Protein AF-A0A2M8PR60-F1 (afdb_monomer_lite)

Foldseek 3Di:
DDDDDDDDDDDDDDDDDDDDDPPPPPDPDVVVVVVVVVVVVVVVVVVVVVLCCLAPPDDPLVVVVVCVVVVVSLVSHPAPPDDLFAAAFDDDDPPACDPVNLLDDDPPPPPDDDDDDDDDDDDDDDDDDDDDDDDDDDDDDDDDDDDDDDDDPPVVVVVVPDPDPDDDPDDDDDDDDDDDDDDDDDDDDDDDDDDDDDDDDDPPPPPPDDPDPDFPLKFFADQFDQAADDQLQQLLRLLNRQVSSVVDDDHSVVSCCQQWVFSLQNERAPVSSQVCPVPVHQWHKDKFFLDAPVLVSLCLSVNWKKKAWFWDDPPSRHIDIGIWIFGMDHNVVQWTFIAGNHPGCPDPNRGDTDHRVRRVVGRLLVNGMMMIIGHPVCVVVNCVSCPLRVDRLSRLVSSLVVLSVVCVVPVLPLSSLQSNLQSCLSVVVLSSSQNSNSSSSNSTDRLCSCSYDPSNLSSCVVVVVLVVNVSNLVSCCPRSNVLPLVSLQSQLSSCVVVVVLVSSLVSLVSSCVRPVPPVSSVVSNVVSVD

Structure (mmCIF, N/CA/C/O backbone):
data_AF-A0A2M8PR60-F1
#
_entry.id   AF-A0A2M8PR60-F1
#
loop_
_atom_site.group_PDB
_atom_site.id
_atom_site.type_symbol
_atom_site.label_atom_id
_atom_site.label_alt_id
_atom_site.label_comp_id
_atom_site.label_asym_id
_atom_site.label_entity_id
_atom_site.label_seq_id
_atom_site.pdbx_PDB_ins_code
_atom_site.Cartn_x
_atom_site.Cartn_y
_atom_site.Cartn_z
_atom_site.occupancy
_atom_site.B_iso_or_equiv
_atom_site.auth_seq_id
_atom_site.auth_comp_id
_atom_site.auth_asym_id
_atom_site.auth_atom_id
_atom_site.pdbx_PDB_model_num
ATOM 1 N N . MET A 1 1 ? 89.375 29.013 -11.261 1.00 36.44 1 MET A N 1
ATOM 2 C CA . MET A 1 1 ? 89.100 30.344 -11.842 1.00 36.44 1 MET A CA 1
ATOM 3 C C . MET A 1 1 ? 87.786 30.835 -11.241 1.00 36.44 1 MET A C 1
ATOM 5 O O . MET A 1 1 ? 86.797 30.146 -11.416 1.00 36.44 1 MET A O 1
ATOM 9 N N . ILE A 1 2 ? 87.886 31.710 -10.228 1.00 36.25 2 ILE A N 1
ATOM 10 C CA . ILE A 1 2 ? 87.383 33.114 -10.192 1.00 36.25 2 ILE A CA 1
ATOM 11 C C . ILE A 1 2 ? 85.876 33.147 -9.834 1.00 36.25 2 ILE A C 1
ATOM 13 O O . ILE A 1 2 ? 85.061 32.736 -10.645 1.00 36.25 2 ILE A O 1
ATOM 17 N N . GLN A 1 3 ? 85.514 33.298 -8.545 1.00 31.38 3 GLN A N 1
ATOM 18 C CA . GLN A 1 3 ? 85.230 34.548 -7.776 1.00 31.38 3 GLN A CA 1
ATOM 19 C C . GLN A 1 3 ? 83.890 35.222 -8.166 1.00 31.38 3 GLN A C 1
ATOM 21 O O . GLN A 1 3 ? 83.667 35.464 -9.341 1.00 31.38 3 GLN A O 1
ATOM 26 N N . GLN A 1 4 ? 82.916 35.343 -7.236 1.00 35.69 4 GLN A N 1
ATOM 27 C CA . GLN A 1 4 ? 82.630 36.520 -6.359 1.00 35.69 4 GLN A CA 1
ATOM 28 C C . GLN A 1 4 ? 82.149 37.757 -7.165 1.00 35.69 4 GLN A C 1
ATOM 30 O O . GLN A 1 4 ? 82.735 38.056 -8.188 1.00 35.69 4 GLN A O 1
ATOM 35 N N . GLN A 1 5 ? 81.127 38.547 -6.804 1.00 36.78 5 GLN A N 1
ATOM 36 C CA . GLN A 1 5 ? 80.813 39.128 -5.495 1.00 36.78 5 GLN A CA 1
ATOM 37 C C . GLN A 1 5 ? 79.470 39.908 -5.524 1.00 36.78 5 GLN A C 1
ATOM 39 O O . GLN A 1 5 ? 79.072 40.446 -6.553 1.00 36.78 5 GLN A O 1
ATOM 44 N N . ASN A 1 6 ? 78.851 39.997 -4.341 1.00 35.56 6 ASN A N 1
ATOM 45 C CA . ASN A 1 6 ? 77.852 40.962 -3.846 1.00 35.56 6 ASN A CA 1
ATOM 46 C C . ASN A 1 6 ? 78.083 42.443 -4.215 1.00 35.56 6 ASN A C 1
ATOM 48 O O . ASN A 1 6 ? 79.229 42.830 -4.426 1.00 35.56 6 ASN A O 1
ATOM 52 N N . SER A 1 7 ? 77.026 43.272 -4.101 1.00 34.50 7 SER A N 1
ATOM 53 C CA . SER A 1 7 ? 76.923 44.532 -3.297 1.00 34.50 7 SER A CA 1
ATOM 54 C C . SER A 1 7 ? 75.644 45.288 -3.722 1.00 34.50 7 SER A C 1
ATOM 56 O O . SER A 1 7 ? 75.473 45.554 -4.902 1.00 34.50 7 SER A O 1
ATOM 58 N N . ALA A 1 8 ? 74.607 45.501 -2.907 1.00 32.59 8 ALA A N 1
ATOM 59 C CA . ALA A 1 8 ? 74.497 46.356 -1.717 1.00 32.59 8 ALA A CA 1
ATOM 60 C C . ALA A 1 8 ? 74.778 47.857 -1.965 1.00 32.59 8 ALA A C 1
ATOM 62 O O . ALA A 1 8 ? 75.926 48.255 -2.091 1.00 32.59 8 ALA A O 1
ATOM 63 N N . GLY A 1 9 ? 73.716 48.670 -1.881 1.00 30.52 9 GLY A N 1
ATOM 64 C CA . GLY A 1 9 ? 73.714 49.870 -1.036 1.00 30.52 9 GLY A CA 1
ATOM 65 C C . GLY A 1 9 ? 74.062 51.233 -1.652 1.00 30.52 9 GLY A C 1
ATOM 66 O O . GLY A 1 9 ? 75.184 51.473 -2.069 1.00 30.52 9 GLY A O 1
ATOM 67 N N . GLN A 1 10 ? 73.102 52.150 -1.477 1.00 31.70 10 GLN A N 1
ATOM 68 C CA . GLN A 1 10 ? 73.220 53.612 -1.348 1.00 31.70 10 GLN A CA 1
ATOM 69 C C . GLN A 1 10 ? 73.289 54.483 -2.614 1.00 31.70 10 GLN A C 1
ATOM 71 O O . GLN A 1 10 ? 74.342 54.684 -3.198 1.00 31.70 10 GLN A O 1
ATOM 76 N N . PHE A 1 11 ? 72.172 55.170 -2.886 1.00 35.72 11 PHE A N 1
ATOM 77 C CA . PHE A 1 11 ? 72.172 56.616 -3.129 1.00 35.72 11 PHE A CA 1
ATOM 78 C C . PHE A 1 11 ? 70.990 57.242 -2.373 1.00 35.72 11 PHE A C 1
ATOM 80 O O . PHE A 1 11 ? 69.842 56.836 -2.539 1.00 35.72 11 PHE A O 1
ATOM 87 N N . THR A 1 12 ? 71.290 58.191 -1.490 1.00 37.19 12 THR A N 1
ATOM 88 C CA . THR A 1 12 ? 70.349 58.912 -0.623 1.00 37.19 12 THR A CA 1
ATOM 89 C C . THR A 1 12 ? 70.117 60.345 -1.113 1.00 37.19 12 THR A C 1
ATOM 91 O O . THR A 1 12 ? 71.087 61.062 -1.323 1.00 37.19 12 THR A O 1
ATOM 94 N N . VAL A 1 13 ? 68.830 60.730 -1.152 1.00 36.97 13 VAL A N 1
ATOM 95 C CA . VAL A 1 13 ? 68.233 61.990 -0.637 1.00 36.97 13 VAL A CA 1
ATOM 96 C C . VAL A 1 13 ? 68.564 63.312 -1.368 1.00 36.97 13 VAL A C 1
ATOM 98 O O . VAL A 1 13 ? 69.676 63.809 -1.247 1.00 36.97 13 VAL A O 1
ATOM 101 N N . ASN A 1 14 ? 67.570 63.955 -2.016 1.00 32.53 14 ASN A N 1
ATOM 102 C CA . ASN A 1 14 ? 66.804 65.071 -1.412 1.00 32.53 14 ASN A CA 1
ATOM 103 C C . ASN A 1 14 ? 65.629 65.616 -2.274 1.00 32.53 14 ASN A C 1
ATOM 105 O O . ASN A 1 14 ? 65.740 65.737 -3.487 1.00 32.53 14 ASN A O 1
ATOM 109 N N . GLU A 1 15 ? 64.564 66.001 -1.557 1.00 39.41 15 GLU A N 1
ATOM 110 C CA . GLU A 1 15 ? 63.603 67.111 -1.767 1.00 39.41 15 GLU A CA 1
ATOM 111 C C . GLU A 1 15 ? 62.525 67.157 -2.888 1.00 39.41 15 GLU A C 1
ATOM 113 O O . GLU A 1 15 ? 62.781 67.389 -4.063 1.00 39.41 15 GLU A O 1
ATOM 118 N N . GLN A 1 16 ? 61.274 67.100 -2.388 1.00 41.75 16 GLN A N 1
ATOM 119 C CA . GLN A 1 16 ? 60.074 67.901 -2.710 1.00 41.75 16 GLN A CA 1
ATOM 120 C C . GLN A 1 16 ? 59.466 67.881 -4.124 1.00 41.75 16 GLN A C 1
ATOM 122 O O . GLN A 1 16 ? 59.811 68.712 -4.948 1.00 41.75 16 GLN A O 1
ATOM 127 N N . PHE A 1 17 ? 58.377 67.114 -4.304 1.00 38.25 17 PHE A N 1
ATOM 128 C CA . PHE A 1 17 ? 57.230 67.526 -5.134 1.00 38.25 17 PHE A CA 1
ATOM 129 C C . PHE A 1 17 ? 55.898 66.992 -4.561 1.00 38.25 17 PHE A C 1
ATOM 131 O O . PHE A 1 17 ? 55.664 65.791 -4.498 1.00 38.25 17 PHE A O 1
ATOM 138 N N . HIS A 1 18 ? 55.082 67.943 -4.099 1.00 40.72 18 HIS A N 1
ATOM 139 C CA . HIS A 1 18 ? 53.630 67.975 -3.868 1.00 40.72 18 HIS A CA 1
ATOM 140 C C . HIS A 1 18 ? 52.783 66.683 -3.822 1.00 40.72 18 HIS A C 1
ATOM 142 O O . HIS A 1 18 ? 52.597 65.981 -4.812 1.00 40.72 18 HIS A O 1
ATOM 148 N N . GLU A 1 19 ? 52.096 66.517 -2.684 1.00 46.91 19 GLU A N 1
ATOM 149 C CA . GLU A 1 19 ? 50.809 65.825 -2.559 1.00 46.91 19 GLU A CA 1
ATOM 150 C C . GLU A 1 19 ? 49.783 66.334 -3.587 1.00 46.91 19 GLU A C 1
ATOM 152 O O . GLU A 1 19 ? 49.597 67.539 -3.731 1.00 46.91 19 GLU A O 1
ATOM 157 N N . THR A 1 20 ? 49.076 65.415 -4.252 1.00 45.06 20 THR A N 1
ATOM 158 C CA . THR A 1 20 ? 47.620 65.467 -4.516 1.00 45.06 20 THR A CA 1
ATOM 159 C C . THR A 1 20 ? 47.178 64.175 -5.222 1.00 45.06 20 THR A C 1
ATOM 161 O O . THR A 1 20 ? 46.951 64.148 -6.425 1.00 45.06 20 THR A O 1
ATOM 164 N N . ASN A 1 21 ? 47.010 63.079 -4.472 1.00 44.44 21 ASN A N 1
ATOM 165 C CA . ASN A 1 21 ? 46.216 61.943 -4.953 1.00 44.44 21 ASN A CA 1
ATOM 166 C C . ASN A 1 21 ? 44.771 62.104 -4.465 1.00 44.44 21 ASN A C 1
ATOM 168 O O . ASN A 1 21 ? 44.419 61.760 -3.338 1.00 44.44 21 ASN A O 1
ATOM 172 N N . HIS A 1 22 ? 43.934 62.666 -5.337 1.00 46.62 22 HIS A N 1
ATOM 173 C CA . HIS A 1 22 ? 42.478 62.609 -5.250 1.00 46.62 22 HIS A CA 1
ATOM 174 C C . HIS A 1 22 ? 42.008 61.157 -5.457 1.00 46.62 22 HIS A C 1
ATOM 176 O O . HIS A 1 22 ? 41.732 60.740 -6.577 1.00 46.62 22 HIS A O 1
ATOM 182 N N . ASN A 1 23 ? 41.842 60.394 -4.375 1.00 50.25 23 ASN A N 1
ATOM 183 C CA . ASN A 1 23 ? 40.941 59.236 -4.380 1.00 50.25 23 ASN A CA 1
ATOM 184 C C . ASN A 1 23 ? 39.496 59.734 -4.218 1.00 50.25 23 ASN A C 1
ATOM 186 O O . ASN A 1 23 ? 38.869 59.585 -3.171 1.00 50.25 23 ASN A O 1
ATOM 190 N N . GLY A 1 24 ? 38.977 60.376 -5.265 1.00 43.22 24 GLY A N 1
ATOM 191 C CA . GLY A 1 24 ? 37.572 60.754 -5.385 1.00 43.22 24 GLY A CA 1
ATOM 192 C C . GLY A 1 24 ? 36.729 59.559 -5.819 1.00 43.22 24 GLY A C 1
ATOM 193 O O . GLY A 1 24 ? 36.276 59.506 -6.958 1.00 43.22 24 GLY A O 1
ATOM 194 N N . GLY A 1 25 ? 36.532 58.584 -4.930 1.00 52.62 25 GLY A N 1
ATOM 195 C CA . GLY A 1 25 ? 35.492 57.576 -5.127 1.00 52.62 25 GLY A CA 1
ATOM 196 C C . GLY A 1 25 ? 34.135 58.278 -5.137 1.00 52.62 25 GLY A C 1
ATOM 197 O O . GLY A 1 25 ? 33.736 58.849 -4.123 1.00 52.62 25 GLY A O 1
ATOM 198 N N . ILE A 1 26 ? 33.448 58.286 -6.282 1.00 61.56 26 ILE A N 1
ATOM 199 C CA . ILE A 1 26 ? 32.094 58.835 -6.404 1.00 61.56 26 ILE A CA 1
ATOM 200 C C . ILE A 1 26 ? 31.196 58.020 -5.468 1.00 61.56 26 ILE A C 1
ATOM 202 O O . ILE A 1 26 ? 30.848 56.881 -5.773 1.00 61.56 26 ILE A O 1
ATOM 206 N N . GLN A 1 27 ? 30.851 58.576 -4.304 1.00 62.78 27 GLN A N 1
ATOM 207 C CA . GLN A 1 27 ? 29.872 57.944 -3.429 1.00 62.78 27 GLN A CA 1
ATOM 208 C C . GLN A 1 27 ? 28.509 57.981 -4.127 1.00 62.78 27 GLN A C 1
ATOM 210 O O . GLN A 1 27 ? 28.116 59.047 -4.616 1.00 62.78 27 GLN A O 1
ATOM 215 N N . PRO A 1 28 ? 27.780 56.851 -4.195 1.00 69.56 28 PRO A N 1
ATOM 216 C CA . PRO A 1 28 ? 26.454 56.850 -4.782 1.00 69.56 28 PRO A CA 1
ATOM 217 C C . PRO A 1 28 ? 25.577 57.879 -4.050 1.00 69.56 28 PRO A C 1
ATOM 219 O O . PRO A 1 28 ? 25.667 58.010 -2.824 1.00 69.56 28 PRO A O 1
ATOM 222 N N . PRO A 1 29 ? 24.727 58.626 -4.774 1.00 80.56 29 PRO A N 1
ATOM 223 C CA . PRO A 1 29 ? 23.795 59.558 -4.164 1.00 80.56 29 PRO A CA 1
ATOM 224 C C . PRO A 1 29 ? 23.010 58.882 -3.035 1.00 80.56 29 PRO A C 1
ATOM 226 O O . PRO A 1 29 ? 22.469 57.791 -3.216 1.00 80.56 29 PRO A O 1
ATOM 229 N N . ARG A 1 30 ? 22.905 59.538 -1.873 1.00 77.56 30 ARG A N 1
ATOM 230 C CA . ARG A 1 30 ? 22.262 58.969 -0.670 1.00 77.56 30 ARG A CA 1
ATOM 231 C C . ARG A 1 30 ? 20.841 58.456 -0.933 1.00 77.56 30 ARG A C 1
ATOM 233 O O . ARG A 1 30 ? 20.419 57.506 -0.287 1.00 77.56 30 ARG A O 1
ATOM 240 N N . PHE A 1 31 ? 20.123 59.046 -1.893 1.00 74.81 31 PHE A N 1
ATOM 241 C CA . PHE A 1 31 ? 18.785 58.591 -2.277 1.00 74.81 31 PHE A CA 1
ATOM 242 C C . PHE A 1 31 ? 18.784 57.193 -2.916 1.00 74.81 31 PHE A C 1
ATOM 244 O O . PHE A 1 31 ? 17.841 56.446 -2.692 1.00 74.81 31 PHE A O 1
ATOM 251 N N . ILE A 1 32 ? 19.836 56.809 -3.651 1.00 78.31 32 ILE A N 1
ATOM 252 C CA . ILE A 1 32 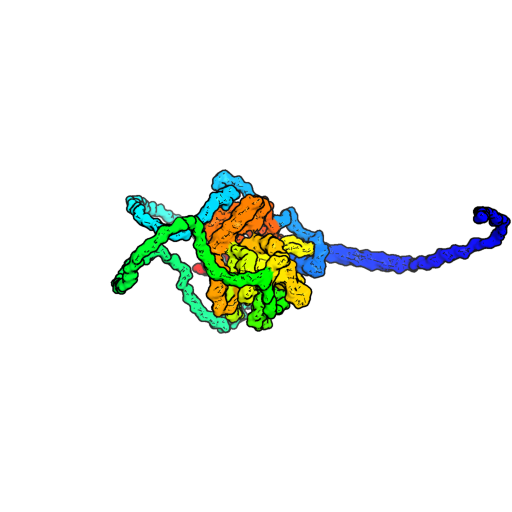? 19.967 55.468 -4.244 1.00 78.31 32 ILE A CA 1
ATOM 253 C C . ILE A 1 32 ? 20.198 54.437 -3.141 1.00 78.31 32 ILE A C 1
ATOM 255 O O . ILE A 1 32 ? 19.573 53.384 -3.149 1.00 78.31 32 ILE A O 1
ATOM 259 N N . VAL A 1 33 ? 21.032 54.765 -2.150 1.00 78.69 33 VAL A N 1
ATOM 260 C CA . VAL A 1 33 ? 21.255 53.898 -0.983 1.00 78.69 33 VAL A CA 1
ATOM 261 C C . VAL A 1 33 ? 19.945 53.684 -0.220 1.00 78.69 33 VAL A C 1
ATOM 263 O O . VAL A 1 33 ? 19.576 52.546 0.045 1.00 78.69 33 VAL A O 1
ATOM 266 N N . TRP A 1 34 ? 19.194 54.753 0.065 1.00 82.25 34 TRP A N 1
ATOM 267 C CA . TRP A 1 34 ? 17.894 54.641 0.736 1.00 82.25 34 TRP A CA 1
ATOM 268 C C . TRP A 1 34 ? 16.837 53.914 -0.099 1.00 82.25 34 TRP A C 1
ATOM 270 O O . TRP A 1 34 ? 16.034 53.176 0.462 1.00 82.25 34 TRP A O 1
ATOM 280 N N . PHE A 1 35 ? 16.855 54.070 -1.422 1.00 84.12 35 PHE A N 1
ATOM 281 C CA . PHE A 1 35 ? 15.968 53.337 -2.323 1.00 84.12 35 PHE A CA 1
ATOM 282 C C . PHE A 1 35 ? 16.266 51.832 -2.313 1.00 84.12 35 PHE A C 1
ATOM 284 O O . PHE A 1 35 ? 15.349 51.031 -2.161 1.00 84.12 35 PHE A O 1
ATOM 291 N N . VAL A 1 36 ? 17.542 51.441 -2.392 1.00 82.75 36 VAL A N 1
ATOM 292 C CA . VAL A 1 36 ? 17.961 50.032 -2.304 1.00 82.75 36 VAL A CA 1
ATOM 293 C C . VAL A 1 36 ? 17.586 49.435 -0.946 1.00 82.75 36 VAL A C 1
ATOM 295 O O . VAL A 1 36 ? 17.048 48.332 -0.894 1.00 82.75 36 VAL A O 1
ATOM 298 N N . VAL A 1 37 ? 17.791 50.178 0.147 1.00 84.25 37 VAL A N 1
ATOM 299 C CA . VAL A 1 37 ? 17.371 49.764 1.497 1.00 84.25 37 VAL A CA 1
ATOM 300 C C . VAL A 1 37 ? 15.850 49.591 1.576 1.00 84.25 37 VAL A C 1
ATOM 302 O O . VAL A 1 37 ? 15.382 48.600 2.126 1.00 84.25 37 VAL A O 1
ATOM 305 N N . ALA A 1 38 ? 15.066 50.506 1.000 1.00 81.75 38 ALA A N 1
ATOM 306 C CA . ALA A 1 38 ? 13.606 50.420 1.007 1.00 81.75 38 ALA A CA 1
ATOM 307 C C . ALA A 1 38 ? 13.081 49.215 0.206 1.00 81.75 38 ALA A C 1
ATOM 309 O O . ALA A 1 38 ? 12.192 48.511 0.680 1.00 81.75 38 ALA A O 1
ATOM 310 N N . VAL A 1 39 ? 13.649 48.939 -0.973 1.00 83.44 39 VAL A N 1
ATOM 311 C CA . VAL A 1 39 ? 13.294 47.760 -1.784 1.00 83.44 39 VAL A CA 1
ATOM 312 C C . VAL A 1 39 ? 13.679 46.466 -1.067 1.00 83.44 39 VAL A C 1
ATOM 314 O O . VAL A 1 39 ? 12.885 45.528 -1.039 1.00 83.44 39 VAL A O 1
ATOM 317 N N . PHE A 1 40 ? 14.853 46.425 -0.433 1.00 87.12 40 PHE A N 1
ATOM 318 C CA . PHE A 1 40 ? 15.274 45.283 0.377 1.00 87.12 40 PHE A CA 1
ATOM 319 C C . PHE A 1 40 ? 14.308 45.030 1.543 1.00 87.12 40 PHE A C 1
ATOM 321 O O . PHE A 1 40 ? 13.855 43.904 1.728 1.00 87.12 40 PHE A O 1
ATOM 328 N N . LEU A 1 41 ? 13.927 46.075 2.286 1.00 83.38 41 LEU A N 1
ATOM 329 C CA . LEU A 1 41 ? 12.964 45.963 3.385 1.00 83.38 41 LEU A CA 1
ATOM 330 C C . LEU A 1 41 ? 11.583 45.498 2.906 1.00 83.38 41 LEU A C 1
ATOM 332 O O . LEU A 1 41 ? 10.978 44.655 3.560 1.00 83.38 41 LEU A O 1
ATOM 336 N N . LEU A 1 42 ? 11.099 45.986 1.759 1.00 82.50 42 LEU A N 1
ATOM 337 C CA . LEU A 1 42 ? 9.847 45.508 1.159 1.00 82.50 42 LEU A CA 1
ATOM 338 C C . LEU A 1 42 ? 9.931 44.030 0.762 1.00 82.50 42 LEU A C 1
ATOM 340 O O . LEU A 1 42 ? 8.980 43.288 0.996 1.00 82.50 42 LEU A O 1
ATOM 344 N N . GLY A 1 43 ? 11.069 43.590 0.220 1.00 82.56 43 GLY A N 1
ATOM 345 C CA . GLY A 1 43 ? 11.325 42.179 -0.068 1.00 82.56 43 GLY A CA 1
ATOM 346 C C . GLY A 1 43 ? 11.292 41.317 1.195 1.00 82.56 43 GLY A C 1
ATOM 347 O O . GLY A 1 43 ? 10.607 40.298 1.219 1.00 82.56 43 GLY A O 1
ATOM 348 N N . VAL A 1 44 ? 11.947 41.759 2.274 1.00 83.75 44 VAL A N 1
ATOM 349 C CA . VAL A 1 44 ? 11.927 41.064 3.573 1.00 83.75 44 VAL A CA 1
ATOM 350 C C . VAL A 1 44 ? 10.510 40.998 4.143 1.00 83.75 44 VAL A C 1
ATOM 352 O O . VAL A 1 44 ? 10.076 39.927 4.553 1.00 83.75 44 VAL A O 1
ATOM 355 N N . VAL A 1 45 ? 9.759 42.104 4.127 1.00 86.31 45 VAL A N 1
ATOM 356 C CA . VAL A 1 45 ? 8.359 42.127 4.585 1.00 86.31 45 VAL A CA 1
ATOM 357 C C . VAL A 1 45 ? 7.494 41.190 3.743 1.00 86.31 45 VAL A C 1
ATOM 359 O O . VAL A 1 45 ? 6.672 40.475 4.309 1.00 86.31 45 VAL A O 1
ATOM 362 N N . GLY A 1 46 ? 7.694 41.143 2.423 1.00 84.50 46 GLY A N 1
ATOM 363 C CA . GLY A 1 46 ? 6.986 40.217 1.538 1.00 84.50 46 GLY A CA 1
ATOM 364 C C . GLY A 1 46 ? 7.281 38.755 1.875 1.00 84.50 46 GLY A C 1
ATOM 365 O O . GLY A 1 46 ? 6.351 37.963 1.993 1.00 84.50 46 GLY A O 1
ATOM 366 N N . VAL A 1 47 ? 8.552 38.415 2.114 1.00 83.12 47 VAL A N 1
ATOM 367 C CA . VAL A 1 47 ? 8.969 37.060 2.512 1.00 83.12 47 VAL A CA 1
ATOM 368 C C . VAL A 1 47 ? 8.384 36.681 3.872 1.00 83.12 47 VAL A C 1
ATOM 370 O O . VAL A 1 47 ? 7.769 35.628 3.995 1.00 83.12 47 VAL A O 1
ATOM 373 N N . VAL A 1 48 ? 8.511 37.550 4.879 1.00 84.56 48 VAL A N 1
ATOM 374 C CA . VAL A 1 48 ? 7.958 37.309 6.222 1.00 84.56 48 VAL A CA 1
ATOM 375 C C . VAL A 1 48 ? 6.437 37.176 6.169 1.00 84.56 48 VAL A C 1
ATOM 377 O O . VAL A 1 48 ? 5.890 36.249 6.755 1.00 84.56 48 VAL A O 1
ATOM 380 N N . SER A 1 49 ? 5.750 38.046 5.425 1.00 84.06 49 SER A N 1
ATOM 381 C CA . SER A 1 49 ? 4.294 37.951 5.249 1.00 84.06 49 SER A CA 1
ATOM 382 C C . SER A 1 49 ? 3.900 36.656 4.542 1.00 84.06 49 SER A C 1
ATOM 384 O O . SER A 1 49 ? 2.937 36.017 4.949 1.00 84.06 49 SER A O 1
ATOM 386 N N . GLY A 1 50 ? 4.662 36.233 3.530 1.00 85.12 50 GLY A N 1
ATOM 387 C CA . GLY A 1 50 ? 4.460 34.954 2.851 1.00 85.12 50 GLY A CA 1
ATOM 388 C C . GLY A 1 50 ? 4.625 33.757 3.788 1.00 85.12 50 GLY A C 1
ATOM 389 O O . GLY A 1 50 ? 3.801 32.850 3.749 1.00 85.12 50 GLY A O 1
ATOM 390 N N . ILE A 1 51 ? 5.623 33.783 4.676 1.00 85.06 51 ILE A N 1
ATOM 391 C CA . ILE A 1 51 ? 5.836 32.749 5.702 1.00 85.06 51 ILE A CA 1
ATOM 392 C C . ILE A 1 51 ? 4.683 32.724 6.713 1.00 85.06 51 ILE A C 1
ATOM 394 O O . ILE A 1 51 ? 4.195 31.650 7.050 1.00 85.06 51 ILE A O 1
ATOM 398 N N . VAL A 1 52 ? 4.220 33.887 7.182 1.00 84.56 52 VAL A N 1
ATOM 399 C CA . VAL A 1 52 ? 3.086 33.971 8.120 1.00 84.56 52 VAL A CA 1
ATOM 400 C C . VAL A 1 52 ? 1.805 33.450 7.470 1.00 84.56 52 VAL A C 1
ATOM 402 O O . VAL A 1 52 ? 1.123 32.623 8.064 1.00 84.56 52 VAL A O 1
ATOM 405 N N . ILE A 1 53 ? 1.505 33.859 6.232 1.00 84.19 53 ILE A N 1
ATOM 406 C CA . ILE A 1 53 ? 0.350 33.347 5.476 1.00 84.19 53 ILE A CA 1
ATOM 407 C C . ILE A 1 53 ? 0.465 31.833 5.297 1.00 84.19 53 ILE A C 1
ATOM 409 O O . ILE A 1 53 ? -0.501 31.113 5.534 1.00 84.19 53 ILE A O 1
ATOM 413 N N . PHE A 1 54 ? 1.647 31.349 4.919 1.00 84.62 54 PHE A N 1
ATOM 414 C CA . PHE A 1 54 ? 1.900 29.925 4.772 1.00 84.62 54 PHE A CA 1
ATOM 415 C C . PHE A 1 54 ? 1.620 29.162 6.065 1.00 84.62 54 PHE A C 1
ATOM 417 O O . PHE A 1 54 ? 0.904 28.170 6.030 1.00 84.62 54 PHE A O 1
ATOM 424 N N . ARG A 1 55 ? 2.127 29.640 7.201 1.00 79.75 55 ARG A N 1
ATOM 425 C CA . ARG A 1 55 ? 2.015 28.945 8.485 1.00 79.75 55 ARG A CA 1
ATOM 426 C C . ARG A 1 55 ? 0.620 29.028 9.103 1.00 79.75 55 ARG A C 1
ATOM 428 O O . ARG A 1 55 ? 0.159 28.047 9.670 1.00 79.75 55 ARG A O 1
ATOM 435 N N . GLU A 1 56 ? -0.017 30.193 9.040 1.00 80.56 56 GLU A N 1
ATOM 436 C CA . GLU A 1 56 ? -1.199 30.497 9.859 1.00 80.56 56 GLU A CA 1
ATOM 437 C C . GLU A 1 56 ? -2.506 30.561 9.063 1.00 80.56 56 GLU A C 1
ATOM 439 O O . GLU A 1 56 ? -3.576 30.448 9.655 1.00 80.56 56 GLU A O 1
ATOM 444 N N . ALA A 1 57 ? -2.445 30.761 7.743 1.00 79.69 57 ALA A N 1
ATOM 445 C CA . ALA A 1 57 ? -3.634 30.993 6.920 1.00 79.69 57 ALA A CA 1
ATOM 446 C C . ALA A 1 57 ? -3.865 29.932 5.838 1.00 79.69 57 ALA A C 1
ATOM 448 O O . ALA A 1 57 ? -4.991 29.795 5.361 1.00 79.69 57 ALA A O 1
ATOM 449 N N . LEU A 1 58 ? -2.827 29.202 5.422 1.00 78.12 58 LEU A N 1
ATOM 450 C CA . LEU A 1 58 ? -2.977 28.132 4.442 1.00 78.12 58 LEU A CA 1
ATOM 451 C C . LEU A 1 58 ? -3.359 26.817 5.112 1.00 78.12 58 LEU A C 1
ATOM 453 O O . LEU A 1 58 ? -2.714 26.376 6.058 1.00 78.12 58 LEU A O 1
ATOM 457 N N . GLU A 1 59 ? -4.376 26.167 4.552 1.00 68.12 59 GLU A N 1
ATOM 458 C CA . GLU A 1 59 ? -4.730 24.791 4.894 1.00 68.12 59 GLU A CA 1
ATOM 459 C C . GLU A 1 59 ? -3.555 23.835 4.598 1.00 68.12 59 GLU A C 1
ATOM 461 O O . GLU A 1 59 ? -2.776 24.101 3.668 1.00 68.12 59 GLU A O 1
ATOM 466 N N . PRO A 1 60 ? -3.443 22.698 5.314 1.00 65.12 60 PRO A N 1
ATOM 467 C CA . PRO A 1 60 ? -2.342 21.743 5.156 1.00 65.12 60 PRO A CA 1
ATOM 468 C C . PRO A 1 60 ? -2.064 21.334 3.703 1.00 65.12 60 PRO A C 1
ATOM 470 O O . PRO A 1 60 ? -0.907 21.301 3.290 1.00 65.12 60 PRO A O 1
ATOM 473 N N . ARG A 1 61 ? -3.103 21.136 2.880 1.00 59.88 61 ARG A N 1
ATOM 474 C CA . ARG A 1 61 ? -2.955 20.825 1.444 1.00 59.88 61 ARG A CA 1
ATOM 475 C C . ARG A 1 61 ? -2.224 21.908 0.644 1.00 59.88 61 ARG A C 1
ATOM 477 O O . ARG A 1 61 ? -1.390 21.612 -0.209 1.00 59.88 61 ARG A O 1
ATOM 484 N N . TYR A 1 62 ? -2.488 23.187 0.923 1.00 75.44 62 TYR A N 1
ATOM 485 C CA . TYR A 1 62 ? -1.827 24.295 0.231 1.00 75.44 62 TYR A CA 1
ATOM 486 C C . TYR A 1 62 ? -0.407 24.488 0.743 1.00 75.44 62 TYR A C 1
ATOM 488 O O . TYR A 1 62 ? 0.475 24.848 -0.038 1.00 75.44 62 TYR A O 1
ATOM 496 N N . GLN A 1 63 ? -0.174 24.212 2.027 1.00 73.44 63 GLN A N 1
ATOM 497 C CA . GLN A 1 63 ? 1.174 24.159 2.575 1.00 73.44 63 GLN A CA 1
ATOM 498 C C . GLN A 1 63 ? 1.986 23.065 1.878 1.00 73.44 63 GLN A C 1
ATOM 500 O O . GLN A 1 63 ? 3.055 23.353 1.349 1.00 73.44 63 GLN A O 1
ATOM 505 N N . GLU A 1 64 ? 1.461 21.844 1.785 1.00 68.12 64 GLU A N 1
ATOM 506 C CA . GLU A 1 64 ? 2.123 20.726 1.103 1.00 68.12 64 GLU A CA 1
ATOM 507 C C . GLU A 1 64 ? 2.383 21.026 -0.370 1.00 68.12 64 GLU A C 1
ATOM 509 O O . GLU A 1 64 ? 3.501 20.833 -0.845 1.00 68.12 64 GLU A O 1
ATOM 514 N N . ARG A 1 65 ? 1.410 21.599 -1.081 1.00 73.25 65 ARG A N 1
ATOM 515 C CA . ARG A 1 65 ? 1.594 21.996 -2.481 1.00 73.25 65 ARG A CA 1
ATOM 516 C C . ARG A 1 65 ? 2.685 23.051 -2.652 1.00 73.25 65 ARG A C 1
ATOM 518 O O . ARG A 1 65 ? 3.451 22.998 -3.613 1.00 73.25 65 ARG A O 1
ATOM 525 N N . ILE A 1 66 ? 2.768 24.014 -1.737 1.00 78.94 66 ILE A N 1
ATOM 526 C CA . ILE A 1 66 ? 3.830 25.023 -1.751 1.00 78.94 66 ILE A CA 1
ATOM 527 C C . ILE A 1 66 ? 5.179 24.398 -1.411 1.00 78.94 66 ILE A C 1
ATOM 529 O O . ILE A 1 66 ? 6.150 24.762 -2.063 1.00 78.94 66 ILE A O 1
ATOM 533 N N . ILE A 1 67 ? 5.257 23.450 -0.473 1.00 74.44 67 ILE A N 1
ATOM 534 C CA . ILE A 1 67 ? 6.495 22.705 -0.188 1.00 74.44 67 ILE A CA 1
ATOM 535 C C . ILE A 1 67 ? 6.924 21.900 -1.427 1.00 74.44 67 ILE A C 1
ATOM 537 O O . ILE A 1 67 ? 8.102 21.903 -1.775 1.00 74.44 67 ILE A O 1
ATOM 541 N N . GLY A 1 68 ? 5.974 21.310 -2.160 1.00 65.19 68 GLY A N 1
ATOM 542 C CA . GLY A 1 68 ? 6.214 20.642 -3.446 1.00 65.19 68 GLY A CA 1
ATOM 543 C C . GLY A 1 68 ? 6.913 21.530 -4.475 1.00 65.19 68 GLY A C 1
ATOM 544 O O . GLY A 1 68 ? 7.788 21.072 -5.204 1.00 65.19 68 GLY A O 1
ATOM 545 N N . ILE A 1 69 ? 6.554 22.815 -4.521 1.00 75.44 69 ILE A N 1
ATOM 546 C CA . ILE A 1 69 ? 7.131 23.794 -5.456 1.00 75.44 69 ILE A CA 1
ATOM 547 C C . ILE A 1 69 ? 8.405 24.439 -4.882 1.00 75.44 69 ILE A C 1
ATOM 549 O O . ILE A 1 69 ? 9.345 24.738 -5.616 1.00 75.44 69 ILE A O 1
ATOM 553 N N . LEU A 1 70 ? 8.428 24.683 -3.573 1.00 78.56 70 LEU A N 1
ATOM 554 C CA . LEU A 1 70 ? 9.467 25.389 -2.829 1.00 78.56 70 LEU A CA 1
ATOM 555 C C . LEU A 1 70 ? 9.863 24.556 -1.595 1.00 78.56 70 LEU A C 1
ATOM 557 O O . LEU A 1 70 ? 9.394 24.850 -0.493 1.00 78.56 70 LEU A O 1
ATOM 561 N N . PRO A 1 71 ? 10.762 23.562 -1.736 1.00 70.56 71 PRO A N 1
ATOM 562 C CA . PRO A 1 71 ? 11.079 22.616 -0.659 1.00 70.56 71 PRO A CA 1
ATOM 563 C C . PRO A 1 71 ? 11.535 23.271 0.649 1.00 70.56 71 PRO A C 1
ATOM 565 O O . PRO A 1 71 ? 11.211 22.789 1.728 1.00 70.56 71 PRO A O 1
ATOM 568 N N . PHE A 1 72 ? 12.213 24.425 0.581 1.00 77.75 72 PHE A N 1
ATOM 569 C CA . PHE A 1 72 ? 12.660 25.165 1.770 1.00 77.75 72 PHE A CA 1
ATOM 570 C C . PHE A 1 72 ? 11.508 25.660 2.665 1.00 77.75 72 PHE A C 1
ATOM 572 O O . PHE A 1 72 ? 11.739 25.991 3.829 1.00 77.75 72 PHE A O 1
ATOM 579 N N . MET A 1 73 ? 10.277 25.730 2.143 1.00 79.56 73 MET A N 1
ATOM 580 C CA . MET A 1 73 ? 9.101 26.144 2.912 1.00 79.56 73 MET A CA 1
ATOM 581 C C . MET A 1 73 ? 8.711 25.118 3.987 1.00 79.56 73 MET A C 1
ATOM 583 O O . MET A 1 73 ? 7.992 25.478 4.919 1.00 79.56 73 MET A O 1
ATOM 587 N N . SER A 1 74 ? 9.216 23.877 3.917 1.00 69.62 74 SER A N 1
ATOM 588 C CA . SER A 1 74 ? 8.953 22.827 4.916 1.00 69.62 74 SER A CA 1
ATOM 589 C C . SER A 1 74 ? 9.367 23.238 6.331 1.00 69.62 74 SER A C 1
ATOM 591 O O . SER A 1 74 ? 8.656 22.937 7.286 1.00 69.62 74 SER A O 1
ATOM 593 N N . VAL A 1 75 ? 10.445 24.019 6.464 1.00 74.31 75 VAL A N 1
ATOM 594 C CA . VAL A 1 75 ? 10.970 24.530 7.745 1.00 74.31 75 VAL A CA 1
ATOM 595 C C . VAL A 1 75 ? 9.962 25.423 8.477 1.00 74.31 75 VAL A C 1
ATOM 597 O O . VAL A 1 75 ? 10.026 25.571 9.696 1.00 74.31 75 VAL A O 1
ATOM 600 N N . PHE A 1 76 ? 9.024 26.029 7.749 1.00 78.19 76 PHE A N 1
ATOM 601 C CA . PHE A 1 76 ? 8.023 26.932 8.314 1.00 78.19 76 PHE A CA 1
ATOM 602 C C . PHE A 1 76 ? 6.680 26.252 8.595 1.00 78.19 76 PHE A C 1
ATOM 604 O O . PHE A 1 76 ? 5.764 26.915 9.090 1.00 78.19 76 PHE A O 1
ATOM 611 N N . ARG A 1 77 ? 6.542 24.952 8.296 1.00 71.88 77 ARG A N 1
ATOM 612 C CA . ARG A 1 77 ? 5.338 24.185 8.626 1.00 71.88 77 ARG A CA 1
ATOM 613 C C . ARG A 1 77 ? 5.284 23.995 10.138 1.00 71.88 77 ARG A C 1
ATOM 615 O O . ARG A 1 77 ? 6.254 23.559 10.754 1.00 71.88 77 ARG A O 1
ATOM 622 N N . SER A 1 78 ? 4.140 24.292 10.746 1.00 59.38 78 SER A N 1
ATOM 623 C CA . SER A 1 78 ? 3.846 23.782 12.083 1.00 59.38 78 SER A CA 1
ATOM 624 C C . SER A 1 78 ? 3.589 22.285 11.958 1.00 59.38 78 SER A C 1
ATOM 626 O O . SER A 1 78 ? 2.483 21.869 11.615 1.00 59.38 78 SER A O 1
ATOM 628 N N . LEU A 1 79 ? 4.626 21.479 12.167 1.00 53.47 79 LEU A N 1
ATOM 629 C CA . LEU A 1 79 ? 4.430 20.064 12.455 1.00 53.47 79 LEU A CA 1
ATOM 630 C C . LEU A 1 79 ? 3.606 19.975 13.752 1.00 53.47 79 LEU A C 1
ATOM 632 O O . LEU A 1 79 ? 3.845 20.789 14.653 1.00 53.47 79 LEU A O 1
ATOM 636 N N . PRO A 1 80 ? 2.629 19.058 13.860 1.00 48.34 80 PRO A N 1
ATOM 637 C CA . PRO A 1 80 ? 1.982 18.789 15.138 1.00 48.34 80 PRO A CA 1
ATOM 638 C C . PRO A 1 80 ? 3.058 18.596 16.218 1.00 48.34 80 PRO A C 1
ATOM 640 O O . PRO A 1 80 ? 4.046 17.905 15.980 1.00 48.34 80 PRO A O 1
ATOM 643 N N . GLU A 1 81 ? 2.897 19.209 17.396 1.00 43.38 81 GLU A N 1
ATOM 644 C CA . GLU A 1 81 ? 3.882 19.136 18.496 1.00 43.38 81 GLU A CA 1
ATOM 645 C C . GLU A 1 81 ? 4.069 17.713 19.077 1.00 43.38 81 GLU A C 1
ATOM 647 O O . GLU A 1 81 ? 4.850 17.512 20.004 1.00 43.38 81 GLU A O 1
ATOM 652 N N . SER A 1 82 ? 3.419 16.697 18.512 1.00 40.50 82 SER A N 1
ATOM 653 C CA . SER A 1 82 ? 3.628 15.288 18.827 1.00 40.50 82 SER A CA 1
ATOM 654 C C . SER A 1 82 ? 4.412 14.602 17.709 1.00 40.50 82 SER A C 1
ATOM 656 O O . SER A 1 82 ? 3.822 14.287 16.685 1.00 40.50 82 SER A O 1
ATOM 658 N N . GLY A 1 83 ? 5.711 14.383 17.950 1.00 50.03 83 GLY A N 1
ATOM 659 C CA . GLY A 1 83 ? 6.541 13.276 17.453 1.00 50.03 83 GLY A CA 1
ATOM 660 C C . GLY A 1 83 ? 6.497 12.935 15.959 1.00 50.03 83 GLY A C 1
ATOM 661 O O . GLY A 1 83 ? 5.462 12.706 15.358 1.00 50.03 83 GLY A O 1
ATOM 662 N N . THR A 1 84 ? 7.663 12.727 15.361 1.00 64.88 84 THR A N 1
ATOM 663 C CA . THR A 1 84 ? 7.845 12.173 14.005 1.00 64.88 84 THR A CA 1
ATOM 664 C C . THR A 1 84 ? 7.281 10.750 13.812 1.00 64.88 84 THR A C 1
ATOM 666 O O . THR A 1 84 ? 7.576 10.108 12.803 1.00 64.88 84 THR A O 1
ATOM 669 N N . THR A 1 85 ? 6.495 10.238 14.765 1.00 72.25 85 THR A N 1
ATOM 670 C CA . THR A 1 85 ? 5.980 8.875 14.821 1.00 72.25 85 THR A CA 1
ATOM 671 C C . THR A 1 85 ? 4.493 8.820 15.158 1.00 72.25 85 THR A C 1
ATOM 673 O O . THR A 1 85 ? 3.973 9.714 15.824 1.00 72.25 85 THR A O 1
ATOM 676 N N . LEU A 1 86 ? 3.810 7.744 14.752 1.00 80.06 86 LEU A N 1
ATOM 677 C CA . LEU A 1 86 ? 2.453 7.450 15.229 1.00 80.06 86 LEU A CA 1
ATOM 678 C C . LEU A 1 86 ? 2.379 7.447 16.771 1.00 80.06 86 LEU A C 1
ATOM 680 O O . LEU A 1 86 ? 3.390 7.162 17.424 1.00 80.06 86 LEU A O 1
ATOM 684 N N . PRO A 1 87 ? 1.200 7.727 17.365 1.00 79.06 87 PRO A N 1
ATOM 685 C CA . PRO A 1 87 ? 1.028 7.687 18.809 1.00 79.06 87 PRO A CA 1
ATOM 686 C C . PRO A 1 87 ? 1.455 6.339 19.376 1.00 79.06 87 PRO A C 1
ATOM 688 O O . PRO A 1 87 ? 1.019 5.285 18.908 1.00 79.06 87 PRO A O 1
ATOM 691 N N . THR A 1 88 ? 2.285 6.378 20.410 1.00 82.81 88 THR A N 1
ATOM 692 C CA . THR A 1 88 ? 2.712 5.189 21.146 1.00 82.81 88 THR A CA 1
ATOM 693 C C . THR A 1 88 ? 1.483 4.466 21.703 1.00 82.81 88 THR A C 1
ATOM 695 O O . THR A 1 88 ? 0.520 5.110 22.120 1.00 82.81 88 THR A O 1
ATOM 698 N N . ALA A 1 89 ? 1.466 3.136 21.632 1.00 83.44 89 ALA A N 1
ATOM 699 C CA . ALA A 1 89 ? 0.431 2.344 22.292 1.00 83.44 89 ALA A CA 1
ATOM 700 C C . ALA A 1 89 ? 0.643 2.335 23.809 1.00 83.44 89 ALA A C 1
ATOM 702 O O . ALA A 1 89 ? 1.761 2.561 24.286 1.00 83.44 89 ALA A O 1
ATOM 703 N N . GLU A 1 90 ? -0.427 2.061 24.550 1.00 82.38 90 GLU A N 1
ATOM 704 C CA . GLU A 1 90 ? -0.347 1.910 26.000 1.00 82.38 90 GLU A CA 1
ATOM 705 C C . GLU A 1 90 ? 0.616 0.759 26.389 1.00 82.38 90 GLU A C 1
ATOM 707 O O . GLU A 1 90 ? 0.910 -0.144 25.584 1.00 82.38 90 GLU A O 1
ATOM 712 N N . PRO A 1 91 ? 1.199 0.800 27.602 1.00 79.12 91 PRO A N 1
ATOM 713 C CA . PRO A 1 91 ? 2.015 -0.296 28.115 1.00 79.12 91 PRO A CA 1
ATOM 714 C C . PRO A 1 91 ? 1.215 -1.602 28.220 1.00 79.12 91 PRO A C 1
ATOM 716 O O . PRO A 1 91 ? 0.013 -1.564 28.448 1.00 79.12 91 PRO A O 1
ATOM 719 N N . LEU A 1 92 ? 1.900 -2.745 28.104 1.00 77.12 92 LEU A N 1
ATOM 720 C CA . LEU A 1 92 ? 1.281 -4.062 28.309 1.00 77.12 92 LEU A CA 1
ATOM 721 C C . LEU A 1 92 ? 0.782 -4.221 29.752 1.00 77.12 92 LEU A C 1
ATOM 723 O O . LEU A 1 92 ? 1.498 -3.866 30.699 1.00 77.12 92 LEU A O 1
ATOM 727 N N . GLU A 1 93 ? -0.397 -4.814 29.903 1.00 80.31 93 GLU A N 1
ATOM 728 C CA . GLU A 1 93 ? -0.958 -5.283 31.167 1.00 80.31 93 GLU A CA 1
ATOM 729 C C . GLU A 1 93 ? -0.669 -6.782 31.393 1.00 80.31 93 GLU A C 1
ATOM 731 O O . GLU A 1 93 ? -0.207 -7.509 30.510 1.00 80.31 93 GLU A O 1
ATOM 736 N N . ASP A 1 94 ? -0.878 -7.257 32.626 1.00 72.25 94 ASP A N 1
ATOM 737 C CA . ASP A 1 94 ? -0.642 -8.661 32.983 1.00 72.25 94 ASP A CA 1
ATOM 738 C C . ASP A 1 94 ? -1.697 -9.563 32.321 1.00 72.25 94 ASP A C 1
ATOM 740 O O . ASP A 1 94 ? -2.888 -9.447 32.613 1.00 72.25 94 ASP A O 1
ATOM 744 N N . GLY A 1 95 ? -1.256 -10.468 31.442 1.00 75.06 95 GLY A N 1
ATOM 745 C CA . GLY A 1 95 ? -2.125 -11.336 30.638 1.00 75.06 95 GLY A CA 1
ATOM 746 C C . GLY A 1 95 ? -2.208 -10.971 29.152 1.00 75.06 95 GLY A C 1
ATOM 747 O O . GLY A 1 95 ? -2.768 -11.758 28.388 1.00 75.06 95 GLY A O 1
ATOM 748 N N . ASP A 1 96 ? -1.622 -9.847 28.735 1.00 84.75 96 ASP A N 1
ATOM 749 C CA . ASP A 1 96 ? -1.515 -9.487 27.320 1.00 84.75 96 ASP A CA 1
ATOM 750 C C . ASP A 1 96 ? -0.559 -10.419 26.564 1.00 84.75 96 ASP A C 1
ATOM 752 O O . ASP A 1 96 ? 0.416 -10.938 27.117 1.00 84.75 96 ASP A O 1
ATOM 756 N N . ILE A 1 97 ? -0.804 -10.584 25.261 1.00 88.62 97 ILE A N 1
ATOM 757 C CA . ILE A 1 97 ? 0.094 -11.311 24.359 1.00 88.62 97 ILE A CA 1
ATOM 758 C C . ILE A 1 97 ? 1.423 -10.550 24.286 1.00 88.62 97 ILE A C 1
ATOM 760 O O . ILE A 1 97 ? 1.483 -9.403 23.827 1.00 88.62 97 ILE A O 1
ATOM 764 N N . SER A 1 98 ? 2.505 -11.182 24.738 1.00 90.50 98 SER A N 1
ATOM 765 C CA . SER A 1 98 ? 3.821 -10.549 24.753 1.00 90.50 98 SER A CA 1
ATOM 766 C C . SER A 1 98 ? 4.469 -10.550 23.359 1.00 90.50 98 SER A C 1
ATOM 768 O O . SER A 1 98 ? 4.157 -11.399 22.516 1.00 90.50 98 SER A O 1
ATOM 770 N N . PRO A 1 99 ? 5.431 -9.644 23.092 1.00 91.19 99 PRO A N 1
ATOM 771 C CA . PRO A 1 99 ? 6.242 -9.705 21.878 1.00 91.19 99 PRO A CA 1
ATOM 772 C C . PRO A 1 99 ? 6.931 -11.063 21.706 1.00 91.19 99 PRO A C 1
ATOM 774 O O . PRO A 1 99 ? 7.101 -11.543 20.591 1.00 91.19 99 PRO A O 1
ATOM 777 N N . GLU A 1 100 ? 7.327 -11.706 22.801 1.00 91.12 100 GLU A N 1
ATOM 778 C CA . GLU A 1 100 ? 7.923 -13.036 22.789 1.00 91.12 100 GLU A CA 1
ATOM 779 C C . GLU A 1 100 ? 6.936 -14.093 22.294 1.00 91.12 100 GLU A C 1
ATOM 781 O O . GLU A 1 100 ? 7.329 -14.904 21.454 1.00 91.12 100 GLU A O 1
ATOM 786 N N . ASP A 1 101 ? 5.677 -14.061 22.737 1.00 90.75 101 ASP A N 1
ATOM 787 C CA . ASP A 1 101 ? 4.632 -14.998 22.294 1.00 90.75 101 ASP A CA 1
ATOM 788 C C . ASP A 1 101 ? 4.408 -14.895 20.779 1.00 90.75 101 ASP A C 1
ATOM 790 O O . ASP A 1 101 ? 4.417 -15.904 20.074 1.00 90.75 101 ASP A O 1
ATOM 794 N N . LEU A 1 102 ? 4.352 -13.667 20.249 1.00 92.06 102 LEU A N 1
ATOM 795 C CA . LEU A 1 102 ? 4.212 -13.404 18.808 1.00 92.06 102 LEU A CA 1
ATOM 796 C C . LEU A 1 102 ? 5.383 -13.931 17.970 1.00 92.06 102 LEU A C 1
ATOM 798 O O . LEU A 1 102 ? 5.235 -14.155 16.767 1.00 92.06 102 LEU A O 1
ATOM 802 N N . LEU A 1 103 ? 6.559 -14.106 18.575 1.00 92.44 103 LEU A N 1
ATOM 803 C CA . LEU A 1 103 ? 7.759 -14.602 17.898 1.00 92.44 103 LEU A CA 1
ATOM 804 C C . LEU A 1 103 ? 8.018 -16.091 18.145 1.00 92.44 103 LEU A C 1
ATOM 806 O O . LEU A 1 103 ? 8.846 -16.676 17.431 1.00 92.44 103 LEU A O 1
ATOM 810 N N . SER A 1 104 ? 7.349 -16.697 19.128 1.00 75.38 104 SER A N 1
ATOM 811 C CA . SER A 1 104 ? 7.555 -18.076 19.567 1.00 75.38 104 SER A CA 1
ATOM 812 C C . SER A 1 104 ? 6.386 -18.984 19.180 1.00 75.38 104 SER A C 1
ATOM 814 O O . SER A 1 104 ? 5.603 -19.444 19.999 1.00 75.38 104 SER A O 1
ATOM 816 N N . GLY A 1 105 ? 6.332 -19.330 17.895 1.00 58.75 105 GLY A N 1
ATOM 817 C CA . GLY A 1 105 ? 5.487 -20.405 17.384 1.00 58.75 105 GLY A CA 1
ATOM 818 C C . GLY A 1 105 ? 6.095 -21.014 16.118 1.00 58.75 105 GLY A C 1
ATOM 819 O O . GLY A 1 105 ? 6.587 -20.262 15.274 1.00 58.75 105 GLY A O 1
ATOM 820 N N . PRO A 1 106 ? 6.118 -22.351 15.960 1.00 51.66 106 PRO A N 1
ATOM 821 C CA . PRO A 1 106 ? 6.272 -22.948 14.642 1.00 51.66 106 PRO A CA 1
ATOM 822 C C . PRO A 1 106 ? 4.992 -22.668 13.851 1.00 51.66 106 PRO A C 1
ATOM 824 O O . PRO A 1 106 ? 3.896 -22.985 14.314 1.00 51.66 106 PRO A O 1
ATOM 827 N N . LEU A 1 107 ? 5.123 -22.078 12.664 1.00 46.56 107 LEU A N 1
ATOM 828 C CA . LEU A 1 107 ? 4.025 -22.042 11.705 1.00 46.56 107 LEU A CA 1
ATOM 829 C C . LEU A 1 107 ? 3.749 -23.493 11.315 1.00 46.56 107 LEU A C 1
ATOM 831 O O . LEU A 1 107 ? 4.570 -24.141 10.665 1.00 46.56 107 LEU A O 1
ATOM 835 N N . ALA A 1 108 ? 2.637 -24.046 11.789 1.00 34.69 108 ALA A N 1
ATOM 836 C CA . ALA A 1 108 ? 2.141 -25.291 11.242 1.00 34.69 108 ALA A CA 1
ATOM 837 C C . ALA A 1 108 ? 1.716 -24.993 9.803 1.00 34.69 108 ALA A C 1
ATOM 839 O O . ALA A 1 108 ? 0.592 -24.563 9.577 1.00 34.69 108 ALA A O 1
ATOM 840 N N . ILE A 1 109 ? 2.606 -25.218 8.834 1.00 37.53 109 ILE A N 1
ATOM 841 C CA . ILE A 1 109 ? 2.154 -25.504 7.474 1.00 37.53 109 ILE A CA 1
ATOM 842 C C . ILE A 1 109 ? 1.255 -26.733 7.637 1.00 37.53 109 ILE A C 1
ATOM 844 O O . ILE A 1 109 ? 1.742 -27.737 8.173 1.00 37.53 109 ILE A O 1
ATOM 848 N N . PRO A 1 110 ? -0.034 -26.706 7.258 1.00 29.98 110 PRO A N 1
ATOM 849 C CA . PRO A 1 110 ? -0.839 -27.907 7.296 1.00 29.98 110 PRO A CA 1
ATOM 850 C C . PRO A 1 110 ? -0.306 -28.851 6.215 1.00 29.98 110 PRO A C 1
ATOM 852 O O . PRO A 1 110 ? -0.771 -28.887 5.080 1.00 29.98 110 PRO A O 1
ATOM 855 N N . SER A 1 111 ? 0.693 -29.656 6.568 1.00 31.61 111 SER A N 1
ATOM 856 C CA . SER A 1 111 ? 0.925 -30.920 5.899 1.00 31.61 111 SER A CA 1
ATOM 857 C C . SER A 1 111 ? -0.331 -31.745 6.129 1.00 31.61 111 SER A C 1
ATOM 859 O O . SER A 1 111 ? -0.680 -32.042 7.270 1.00 31.61 111 SER A O 1
ATOM 861 N N . THR A 1 112 ? -1.021 -32.043 5.035 1.00 33.44 112 THR A N 1
ATOM 862 C CA . THR A 1 112 ? -2.220 -32.873 4.948 1.00 33.44 112 THR A CA 1
ATOM 863 C C . THR A 1 112 ? -2.042 -34.193 5.710 1.00 33.44 112 THR A C 1
ATOM 865 O O . THR A 1 112 ? -1.669 -35.210 5.131 1.00 33.44 112 THR A O 1
ATOM 868 N N . GLU A 1 113 ? -2.311 -34.203 7.012 1.00 29.02 113 GLU A N 1
ATOM 869 C CA . GLU A 1 113 ? -2.419 -35.419 7.808 1.00 29.02 113 GLU A CA 1
ATOM 870 C C . GLU A 1 113 ? -3.880 -35.632 8.180 1.00 29.02 113 GLU A C 1
ATOM 872 O O . GLU A 1 113 ? -4.525 -34.861 8.887 1.00 29.02 113 GLU A O 1
ATOM 877 N N . THR A 1 114 ? -4.414 -36.711 7.621 1.00 30.12 114 THR A N 1
ATOM 878 C CA . THR A 1 114 ? -5.763 -37.211 7.841 1.00 30.12 114 THR A CA 1
ATOM 879 C C . THR A 1 114 ? -5.920 -37.587 9.315 1.00 30.12 114 THR A C 1
ATOM 881 O O . THR A 1 114 ? -5.418 -38.627 9.741 1.00 30.12 114 THR A O 1
ATOM 884 N N . GLN A 1 115 ? -6.617 -36.764 10.101 1.00 27.39 115 GLN A N 1
ATOM 885 C CA . GLN A 1 115 ? -7.048 -37.169 11.437 1.00 27.39 115 GLN A CA 1
ATOM 886 C C . GLN A 1 115 ? -8.224 -38.136 11.325 1.00 27.39 115 GLN A C 1
ATOM 888 O O . GLN A 1 115 ? -9.309 -37.809 10.852 1.00 27.39 115 GLN A O 1
ATOM 893 N N . THR A 1 116 ? -7.960 -39.359 11.761 1.00 27.42 116 THR A N 1
ATOM 894 C CA . THR A 1 116 ? -8.939 -40.399 12.046 1.00 27.42 116 THR A CA 1
ATOM 895 C C . THR A 1 116 ? -9.833 -39.991 13.213 1.00 27.42 116 THR A C 1
ATOM 897 O O . THR A 1 116 ? -9.339 -39.727 14.308 1.00 27.42 116 THR A O 1
ATOM 900 N N . ASP A 1 117 ? -11.141 -40.015 12.966 1.00 29.22 117 ASP A N 1
ATOM 901 C CA . ASP A 1 117 ? -12.216 -39.875 13.945 1.00 29.22 117 ASP A CA 1
ATOM 902 C C . ASP A 1 117 ? -12.047 -40.783 15.173 1.00 29.22 117 ASP A C 1
ATOM 904 O O . ASP A 1 117 ? -11.948 -42.006 15.044 1.00 29.22 117 ASP A O 1
ATOM 908 N N . THR A 1 118 ? -12.191 -40.205 16.369 1.00 30.42 118 THR A N 1
ATOM 909 C CA . THR A 1 118 ? -12.755 -40.920 17.523 1.00 30.42 118 THR A CA 1
ATOM 910 C C . THR A 1 118 ? -13.677 -40.022 18.355 1.00 30.42 118 THR A C 1
ATOM 912 O O . THR A 1 118 ? -13.218 -39.206 19.145 1.00 30.42 118 THR A O 1
ATOM 915 N N . ASN A 1 119 ? -14.977 -40.275 18.180 1.00 29.23 119 ASN A N 1
ATOM 916 C CA . ASN A 1 119 ? -16.090 -40.278 19.138 1.00 29.23 119 ASN A CA 1
ATOM 917 C C . ASN A 1 119 ? -16.365 -39.084 20.074 1.00 29.23 119 ASN A C 1
ATOM 919 O O . ASN A 1 119 ? -15.708 -38.857 21.085 1.00 29.23 119 ASN A O 1
ATOM 923 N N . VAL A 1 120 ? -17.526 -38.485 19.788 1.00 28.66 120 VAL A N 1
ATOM 924 C CA . VAL A 1 120 ? -18.399 -37.672 20.642 1.00 28.66 120 VAL A CA 1
ATOM 925 C C . VAL A 1 120 ? -19.094 -38.540 21.700 1.00 28.66 120 VAL A C 1
ATOM 927 O O . VAL A 1 120 ? -19.656 -39.586 21.372 1.00 28.66 120 VAL A O 1
ATOM 930 N N . GLU A 1 121 ? -19.162 -38.051 22.940 1.00 27.11 121 GLU A N 1
ATOM 931 C CA . GLU A 1 121 ? -20.151 -38.478 23.936 1.00 27.11 121 GLU A CA 1
ATOM 932 C C . GLU A 1 121 ? -20.979 -37.260 24.393 1.00 27.11 121 GLU A C 1
ATOM 934 O O . GLU A 1 121 ? -20.453 -36.179 24.654 1.00 27.11 121 GLU A O 1
ATOM 939 N N . SER A 1 122 ? -22.303 -37.431 24.391 1.00 28.06 122 SER A N 1
ATOM 940 C CA . SER A 1 122 ? -23.340 -36.406 24.555 1.00 28.06 122 SER A CA 1
ATOM 941 C C . SER A 1 122 ? -23.646 -36.049 26.014 1.00 28.06 122 SER A C 1
ATOM 943 O O . SER A 1 122 ? -23.604 -36.933 26.868 1.00 28.06 122 SER A O 1
ATOM 945 N N . GLY A 1 123 ? -24.157 -34.836 26.276 1.00 25.34 123 GLY A N 1
ATOM 946 C CA . GLY A 1 123 ? -24.793 -34.531 27.566 1.00 25.34 123 GLY A CA 1
ATOM 947 C C . GLY A 1 123 ? -25.462 -33.156 27.711 1.00 25.34 123 GLY A C 1
ATOM 948 O O . GLY A 1 123 ? -24.877 -32.264 28.300 1.00 25.34 123 GLY A O 1
ATOM 949 N N . ALA A 1 124 ? -26.701 -33.053 27.213 1.00 27.73 124 ALA A N 1
ATOM 950 C CA . ALA A 1 124 ? -27.882 -32.349 27.758 1.00 27.73 124 ALA A CA 1
ATOM 951 C C . ALA A 1 124 ? -27.827 -30.894 28.311 1.00 27.73 124 ALA A C 1
ATOM 953 O O . ALA A 1 124 ? -27.173 -30.589 29.303 1.00 27.73 124 ALA A O 1
ATOM 954 N N . ALA A 1 125 ? -28.719 -30.057 27.755 1.00 25.47 125 ALA A N 1
ATOM 955 C CA . ALA A 1 125 ? -29.302 -28.850 28.366 1.00 25.47 125 ALA A CA 1
ATOM 956 C C . ALA A 1 125 ? -30.349 -29.191 29.458 1.00 25.47 125 ALA A C 1
ATOM 958 O O . ALA A 1 125 ? -30.761 -30.353 29.559 1.00 25.47 125 ALA A O 1
ATOM 959 N N . PRO A 1 126 ? -30.836 -28.195 30.235 1.00 37.69 126 PRO A N 1
ATOM 960 C CA . PRO A 1 126 ? -32.222 -27.753 29.986 1.00 37.69 126 PRO A CA 1
ATOM 961 C C . PRO A 1 126 ? -32.569 -26.265 30.276 1.00 37.69 126 PRO A C 1
ATOM 963 O O . PRO A 1 126 ? -32.016 -25.635 31.168 1.00 37.69 126 PRO A O 1
ATOM 966 N N . GLU A 1 127 ? -33.572 -25.809 29.511 1.00 27.00 127 GLU A N 1
ATOM 967 C CA . GLU A 1 127 ? -34.784 -25.010 29.824 1.00 27.00 127 GLU A CA 1
ATOM 968 C C . GLU A 1 127 ? -34.793 -23.603 30.468 1.00 27.00 127 GLU A C 1
ATOM 970 O O . GLU A 1 127 ? -33.985 -23.204 31.297 1.00 27.00 127 GLU A O 1
ATOM 975 N N . ALA A 1 128 ? -35.833 -22.877 30.032 1.00 27.88 128 ALA A N 1
ATOM 976 C CA . ALA A 1 128 ? -36.160 -21.461 30.161 1.00 27.88 128 ALA A CA 1
ATOM 977 C C . ALA A 1 128 ? -37.256 -21.155 31.205 1.00 27.88 128 ALA A C 1
ATOM 979 O O . ALA A 1 128 ? -38.025 -22.045 31.542 1.00 27.88 128 ALA A O 1
ATOM 980 N N . THR A 1 129 ? -37.392 -19.872 31.584 1.00 25.06 129 THR A N 1
ATOM 981 C CA . THR A 1 129 ? -38.628 -19.138 31.997 1.00 25.06 129 THR A CA 1
ATOM 982 C C . THR A 1 129 ? -38.248 -17.648 32.142 1.00 25.06 129 THR A C 1
ATOM 984 O O . THR A 1 129 ? -37.275 -17.371 32.834 1.00 25.06 129 THR A O 1
ATOM 987 N N . ASP A 1 130 ? -38.748 -16.661 31.391 1.00 27.06 130 ASP A N 1
ATOM 988 C CA . ASP A 1 130 ? -40.087 -16.046 31.230 1.00 27.06 130 ASP A CA 1
ATOM 989 C C . ASP A 1 130 ? -40.415 -14.876 32.203 1.00 27.06 130 ASP A C 1
ATOM 991 O O . ASP A 1 130 ? -40.201 -14.950 33.411 1.00 27.06 130 ASP A O 1
ATOM 995 N N . THR A 1 131 ? -41.033 -13.833 31.625 1.00 25.83 131 THR A N 1
ATOM 996 C CA . THR A 1 131 ? -41.792 -12.683 32.180 1.00 25.83 131 THR A CA 1
ATOM 997 C C . THR A 1 131 ? -41.081 -11.444 32.772 1.00 25.83 131 THR A C 1
ATOM 999 O O . THR A 1 131 ? -40.548 -11.458 33.876 1.00 25.83 131 THR A O 1
ATOM 1002 N N . SER A 1 132 ? -41.225 -10.276 32.117 1.00 29.69 132 SER A N 1
ATOM 1003 C CA . SER A 1 132 ? -42.222 -9.230 32.476 1.00 29.69 132 SER A CA 1
ATOM 1004 C C . SER A 1 132 ? -41.952 -7.853 31.821 1.00 29.69 132 SER A C 1
ATOM 1006 O O . SER A 1 132 ? -40.884 -7.267 31.948 1.00 29.69 132 SER A O 1
ATOM 1008 N N . THR A 1 133 ? -42.972 -7.315 31.144 1.00 25.94 133 THR A N 1
ATOM 1009 C CA . THR A 1 133 ? -43.172 -5.880 30.824 1.00 25.94 133 THR A CA 1
ATOM 1010 C C . THR A 1 133 ? -43.924 -5.217 31.995 1.00 25.94 133 THR A C 1
ATOM 1012 O O . THR A 1 133 ? -44.633 -5.940 32.707 1.00 25.94 133 THR A O 1
ATOM 1015 N N . PRO A 1 134 ? -43.854 -3.881 32.213 1.00 36.16 134 PRO A N 1
ATOM 1016 C CA . PRO A 1 134 ? -44.961 -3.042 31.713 1.00 36.16 134 PRO A CA 1
ATOM 1017 C C . PRO A 1 134 ? -44.653 -1.546 31.390 1.00 36.16 134 PRO A C 1
ATOM 1019 O O . PRO A 1 134 ? -43.911 -0.872 32.093 1.00 36.16 134 PRO A O 1
ATOM 1022 N N . THR A 1 135 ? -45.398 -1.048 30.391 1.00 26.23 135 THR A N 1
ATOM 1023 C CA . THR A 1 135 ? -46.091 0.265 30.283 1.00 26.23 135 THR A CA 1
ATOM 1024 C C . THR A 1 135 ? -45.366 1.568 29.886 1.00 26.23 135 THR A C 1
ATOM 1026 O O . THR A 1 135 ? -44.430 2.044 30.517 1.00 26.23 135 THR A O 1
ATOM 1029 N N . GLU A 1 136 ? -45.973 2.174 28.856 1.00 27.20 136 GLU A N 1
ATOM 1030 C CA . GLU A 1 136 ? -45.850 3.509 28.257 1.00 27.20 136 GLU A CA 1
ATOM 1031 C C . GLU A 1 136 ? -45.878 4.709 29.222 1.00 27.20 136 GLU A C 1
ATOM 1033 O O . GLU A 1 136 ? -46.660 4.747 30.173 1.00 27.20 136 GLU A O 1
ATOM 1038 N N . GLN A 1 137 ? -45.196 5.791 28.823 1.00 25.02 137 GLN A N 1
ATOM 1039 C CA . GLN A 1 137 ? -45.720 7.149 28.987 1.00 25.02 137 GLN A CA 1
ATOM 1040 C C . GLN A 1 137 ? -45.291 8.067 27.832 1.00 25.02 137 GLN A C 1
ATOM 1042 O O . GLN A 1 137 ? -44.126 8.142 27.455 1.00 25.02 137 GLN A O 1
ATOM 1047 N N . SER A 1 138 ? -46.291 8.751 27.277 1.00 24.89 138 SER A N 1
ATOM 1048 C CA . SER A 1 138 ? -46.236 9.70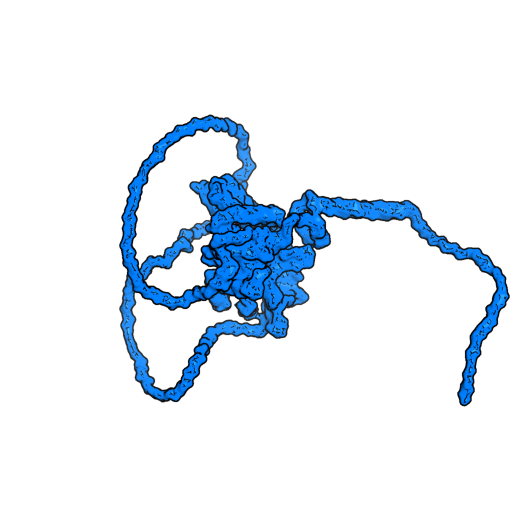9 26.173 1.00 24.89 138 SER A CA 1
ATOM 1049 C C . SER A 1 138 ? -45.899 11.116 26.673 1.00 24.89 138 SER A C 1
ATOM 1051 O O . SER A 1 138 ? -46.520 11.568 27.636 1.00 24.89 138 SER A O 1
ATOM 1053 N N . THR A 1 139 ? -45.082 11.865 25.927 1.00 26.08 139 THR A N 1
ATOM 1054 C CA . THR A 1 139 ? -45.128 13.337 25.909 1.00 26.08 139 THR A CA 1
ATOM 1055 C C . THR A 1 139 ? -44.921 13.874 24.494 1.00 26.08 139 THR A C 1
ATOM 1057 O O . THR A 1 139 ? -43.867 13.704 23.890 1.00 26.08 139 THR A O 1
ATOM 1060 N N . THR A 1 140 ? -45.969 14.523 23.994 1.00 25.14 140 THR A N 1
ATOM 1061 C CA . THR A 1 140 ? -46.044 15.445 22.852 1.00 25.14 140 THR A CA 1
ATOM 1062 C C . THR A 1 140 ? -45.180 16.697 23.035 1.00 25.14 140 THR A C 1
ATOM 1064 O O . THR A 1 140 ? -45.160 17.217 24.143 1.00 25.14 140 THR A O 1
ATOM 1067 N N . GLU A 1 141 ? -44.588 17.201 21.941 1.00 28.62 141 GLU A N 1
ATOM 1068 C CA . GLU A 1 141 ? -44.344 18.611 21.522 1.00 28.62 141 GLU A CA 1
ATOM 1069 C C . GLU A 1 141 ? -43.189 18.610 20.493 1.00 28.62 141 GLU A C 1
ATOM 1071 O O . GLU A 1 141 ? -42.276 17.809 20.616 1.00 28.62 141 GLU A O 1
ATOM 1076 N N . GLN A 1 142 ? -43.080 19.427 19.448 1.00 25.77 142 GLN A N 1
ATOM 1077 C CA . GLN A 1 142 ? -43.929 20.392 18.758 1.00 25.77 142 GLN A CA 1
ATOM 1078 C C . GLN A 1 142 ? -43.345 20.496 17.335 1.00 25.77 142 GLN A C 1
ATOM 1080 O O . GLN A 1 142 ? -42.137 20.407 17.131 1.00 25.77 142 GLN A O 1
ATOM 1085 N N . GLN A 1 143 ? -44.225 20.651 16.354 1.00 24.17 143 GLN A N 1
ATOM 1086 C CA . GLN A 1 143 ? -43.920 20.719 14.932 1.00 24.17 143 GLN A CA 1
ATOM 1087 C C . GLN A 1 143 ? -43.801 22.194 14.524 1.00 24.17 143 GLN A C 1
ATOM 1089 O O . GLN A 1 143 ? -44.793 22.917 14.583 1.00 24.17 143 GLN A O 1
ATOM 1094 N N . GLU A 1 144 ? -42.623 22.628 14.077 1.00 25.97 144 GLU A N 1
ATOM 1095 C CA . GLU A 1 144 ? -42.452 23.843 13.271 1.00 25.97 144 GLU A CA 1
ATOM 1096 C C . GLU A 1 144 ? -42.024 23.456 11.851 1.00 25.97 144 GLU A C 1
ATOM 1098 O O . GLU A 1 144 ? -41.250 22.524 11.638 1.00 25.97 144 GLU A O 1
ATOM 1103 N N . ALA A 1 145 ? -42.600 24.147 10.870 1.00 23.00 145 ALA A N 1
ATOM 1104 C CA . ALA A 1 145 ? -42.561 23.807 9.457 1.00 23.00 145 ALA A CA 1
ATOM 1105 C C . ALA A 1 145 ? -41.912 24.915 8.602 1.00 23.00 145 ALA A C 1
ATOM 1107 O O . ALA A 1 145 ? -42.088 26.094 8.904 1.00 23.00 145 ALA A O 1
ATOM 1108 N N . LEU A 1 146 ? -41.346 24.470 7.461 1.00 24.84 146 LEU A N 1
ATOM 1109 C CA . LEU A 1 146 ? -41.081 25.144 6.161 1.00 24.84 146 LEU A CA 1
ATOM 1110 C C . LEU A 1 146 ? -39.712 25.842 5.941 1.00 24.84 146 LEU A C 1
ATOM 1112 O O . LEU A 1 146 ? -39.152 26.357 6.903 1.00 24.84 146 LEU A O 1
ATOM 1116 N N . PRO A 1 147 ? -39.204 25.970 4.678 1.00 33.12 147 PRO A N 1
ATOM 1117 C CA . PRO A 1 147 ? -39.772 25.556 3.380 1.00 33.12 147 PRO A CA 1
ATOM 1118 C C . PRO A 1 147 ? -38.853 24.712 2.452 1.00 33.12 147 PRO A C 1
ATOM 1120 O O . PRO A 1 147 ? -37.729 24.337 2.764 1.00 33.12 147 PRO A O 1
ATOM 1123 N N . GLU A 1 148 ? -39.441 24.409 1.294 1.00 27.53 148 GLU A N 1
ATOM 1124 C CA . GLU A 1 148 ? -39.155 23.443 0.234 1.00 27.53 148 GLU A CA 1
ATOM 1125 C C . GLU A 1 148 ? -37.904 23.615 -0.658 1.00 27.53 148 GLU A C 1
ATOM 1127 O O . GLU A 1 148 ? -37.487 24.713 -1.010 1.00 27.53 148 GLU A O 1
ATOM 1132 N N . ARG A 1 149 ? -37.443 22.436 -1.116 1.00 31.22 149 ARG A N 1
ATOM 1133 C CA . ARG A 1 149 ? -37.070 21.987 -2.480 1.00 31.22 149 ARG A CA 1
ATOM 1134 C C . ARG A 1 149 ? -36.319 22.934 -3.427 1.00 31.22 149 ARG A C 1
ATOM 1136 O O . ARG A 1 149 ? -36.882 23.862 -3.996 1.00 31.22 149 ARG A O 1
ATOM 1143 N N . GLY A 1 150 ? -35.129 22.472 -3.824 1.00 29.17 150 GLY A N 1
ATOM 1144 C CA . GLY A 1 150 ? -34.530 22.819 -5.113 1.00 29.17 150 GLY A CA 1
ATOM 1145 C C . GLY A 1 150 ? -33.125 22.257 -5.331 1.00 29.17 150 GLY A C 1
ATOM 1146 O O . GLY A 1 150 ? -32.206 23.051 -5.451 1.00 29.17 150 GLY A O 1
ATOM 1147 N N . ALA A 1 151 ? -32.940 20.926 -5.362 1.00 28.56 151 ALA A N 1
ATOM 1148 C CA . ALA A 1 151 ? -31.681 20.312 -5.843 1.00 28.56 151 ALA A CA 1
ATOM 1149 C C . ALA A 1 151 ? -31.729 18.795 -6.165 1.00 28.56 151 ALA A C 1
ATOM 1151 O O . ALA A 1 151 ? -30.695 18.223 -6.491 1.00 28.56 151 ALA A O 1
ATOM 1152 N N . VAL A 1 152 ? -32.880 18.111 -6.081 1.00 33.38 152 VAL A N 1
ATOM 1153 C CA . VAL A 1 152 ? -32.917 16.628 -6.165 1.00 33.38 152 VAL A CA 1
ATOM 1154 C C . VAL A 1 152 ? -33.183 16.091 -7.585 1.00 33.38 152 VAL A C 1
ATOM 1156 O O . VAL A 1 152 ? -32.970 14.914 -7.852 1.00 33.38 152 VAL A O 1
ATOM 1159 N N . ASP A 1 153 ? -33.531 16.945 -8.551 1.00 29.00 153 ASP A N 1
ATOM 1160 C CA . ASP A 1 153 ? -33.938 16.478 -9.890 1.00 29.00 153 ASP A CA 1
ATOM 1161 C C . ASP A 1 153 ? -32.815 16.440 -10.947 1.00 29.00 153 ASP A C 1
ATOM 1163 O O . ASP A 1 153 ? -33.063 16.050 -12.085 1.00 29.00 153 ASP A O 1
ATOM 1167 N N . VAL A 1 154 ? -31.567 16.777 -10.594 1.00 32.78 154 VAL A N 1
ATOM 1168 C CA . VAL A 1 154 ? -30.419 16.675 -11.528 1.00 32.78 154 VAL A CA 1
ATOM 1169 C C . VAL A 1 154 ? -29.611 15.386 -11.320 1.00 32.78 154 VAL A C 1
ATOM 1171 O O . VAL A 1 154 ? -29.040 14.860 -12.271 1.00 32.78 154 VAL A O 1
ATOM 1174 N N . VAL A 1 155 ? -29.629 14.807 -10.114 1.00 33.06 155 VAL A N 1
ATOM 1175 C CA . VAL A 1 155 ? -28.873 13.579 -9.792 1.00 33.06 155 VAL A CA 1
ATOM 1176 C C . VAL A 1 155 ? -29.567 12.326 -10.348 1.00 33.06 155 VAL A C 1
ATOM 1178 O O . VAL A 1 155 ? -28.914 11.438 -10.891 1.00 33.06 155 VAL A O 1
ATOM 1181 N N . ASN A 1 156 ? -30.903 12.294 -10.345 1.00 30.41 156 ASN A N 1
ATOM 1182 C CA . ASN A 1 156 ? -31.675 11.145 -10.839 1.00 30.41 156 ASN A CA 1
ATOM 1183 C C . ASN A 1 156 ? -31.648 10.981 -12.373 1.00 30.41 156 ASN A C 1
ATOM 1185 O O . ASN A 1 156 ? -32.006 9.921 -12.885 1.00 30.41 156 ASN A O 1
ATOM 1189 N N . ALA A 1 157 ? -31.205 11.998 -13.120 1.00 27.30 157 ALA A N 1
ATOM 1190 C CA . ALA A 1 157 ? -31.095 11.928 -14.578 1.00 27.30 157 ALA A CA 1
ATOM 1191 C C . ALA A 1 157 ? -29.784 11.275 -15.062 1.00 27.30 157 ALA A C 1
ATOM 1193 O O . ALA A 1 157 ? -29.744 10.776 -16.185 1.00 27.30 157 ALA A O 1
ATOM 1194 N N . ALA A 1 158 ? -28.738 11.226 -14.225 1.00 29.86 158 ALA A N 1
ATOM 1195 C CA . ALA A 1 158 ? -27.456 10.599 -14.566 1.00 29.86 158 ALA A CA 1
ATOM 1196 C C . ALA A 1 158 ? -27.416 9.085 -14.266 1.00 29.86 158 ALA A C 1
ATOM 1198 O O . ALA A 1 158 ? -26.650 8.353 -14.884 1.00 29.86 158 ALA A O 1
ATOM 1199 N N . ILE A 1 159 ? -28.284 8.599 -13.371 1.00 33.78 159 ILE A N 1
ATOM 1200 C CA . ILE A 1 159 ? -28.308 7.193 -12.925 1.00 33.78 159 ILE A CA 1
ATOM 1201 C C . ILE A 1 159 ? -29.011 6.268 -13.945 1.00 33.78 159 ILE A C 1
ATOM 1203 O O . ILE A 1 159 ? -28.737 5.075 -13.998 1.00 33.78 159 ILE A O 1
ATOM 1207 N N . ASN A 1 160 ? -29.843 6.806 -14.845 1.00 27.06 160 ASN A N 1
ATOM 1208 C CA . ASN A 1 160 ? -30.618 6.008 -15.812 1.00 27.06 160 ASN A CA 1
ATOM 1209 C C . ASN A 1 160 ? -29.900 5.682 -17.142 1.00 27.06 160 ASN A C 1
ATOM 1211 O O . ASN A 1 160 ? -30.551 5.204 -18.072 1.00 27.06 160 ASN A O 1
ATOM 1215 N N . GLN A 1 161 ? -28.589 5.926 -17.269 1.00 27.38 161 GLN A N 1
ATOM 1216 C CA . GLN A 1 161 ? -27.822 5.558 -18.477 1.00 27.38 161 GLN A CA 1
ATOM 1217 C C . GLN A 1 161 ? -26.721 4.514 -18.256 1.00 27.38 161 GLN A C 1
ATOM 1219 O O . GLN A 1 161 ? -26.075 4.111 -19.222 1.00 27.38 161 GLN A O 1
ATOM 1224 N N . ILE A 1 162 ? -26.544 4.009 -17.034 1.00 29.06 162 ILE A N 1
ATOM 1225 C CA . ILE A 1 162 ? -25.601 2.920 -16.769 1.00 29.06 162 ILE A CA 1
ATOM 1226 C C . ILE A 1 162 ? -26.401 1.626 -16.635 1.00 29.06 162 ILE A C 1
ATOM 1228 O O . ILE A 1 162 ? -26.951 1.303 -15.587 1.00 29.06 162 ILE A O 1
ATOM 1232 N N . ASN A 1 163 ? -26.504 0.892 -17.741 1.00 23.80 163 ASN A N 1
ATOM 1233 C CA . ASN A 1 163 ? -27.065 -0.452 -17.754 1.00 23.80 163 ASN A CA 1
ATOM 1234 C C . ASN A 1 163 ? -26.039 -1.419 -17.137 1.00 23.80 163 ASN A C 1
ATOM 1236 O O . ASN A 1 163 ? -25.231 -1.999 -17.860 1.00 23.80 163 ASN A O 1
ATOM 1240 N N . ILE A 1 164 ? -26.037 -1.547 -15.808 1.00 29.84 164 ILE A N 1
ATOM 1241 C CA . ILE A 1 164 ? -25.268 -2.576 -15.099 1.00 29.84 164 ILE A CA 1
ATOM 1242 C C . ILE A 1 164 ? -26.107 -3.864 -15.103 1.00 29.84 164 ILE A C 1
ATOM 1244 O O . ILE A 1 164 ? -27.209 -3.862 -14.549 1.00 29.84 164 ILE A O 1
ATOM 1248 N N . PRO A 1 165 ? -25.653 -4.965 -15.730 1.00 24.67 165 PRO A N 1
ATOM 1249 C CA . PRO A 1 165 ? -26.318 -6.249 -15.567 1.00 24.67 165 PRO A CA 1
ATOM 1250 C C . PRO A 1 165 ? -26.173 -6.711 -14.112 1.00 24.67 165 PRO A C 1
ATOM 1252 O O . PRO A 1 165 ? -25.083 -6.671 -13.548 1.00 24.67 165 PRO A O 1
ATOM 1255 N N . ALA A 1 166 ? -27.290 -7.128 -13.513 1.00 23.61 166 ALA A N 1
ATOM 1256 C CA . ALA A 1 166 ? -27.342 -7.655 -12.156 1.00 23.61 166 ALA A CA 1
ATOM 1257 C C . ALA A 1 166 ? -26.341 -8.809 -11.987 1.00 23.61 166 ALA A C 1
ATOM 1259 O O . ALA A 1 166 ? -26.433 -9.821 -12.684 1.00 23.61 166 ALA A O 1
ATOM 1260 N N . VAL A 1 167 ? -25.390 -8.640 -11.069 1.00 26.73 167 VAL A N 1
ATOM 1261 C CA . VAL A 1 167 ? -24.517 -9.718 -10.607 1.00 26.73 167 VAL A CA 1
ATOM 1262 C C . VAL A 1 167 ? -25.312 -10.533 -9.593 1.00 26.73 167 VAL A C 1
ATOM 1264 O O . VAL A 1 167 ? -25.823 -10.002 -8.608 1.00 26.73 167 VAL A O 1
ATOM 1267 N N . ASP A 1 168 ? -25.464 -11.817 -9.895 1.00 23.39 168 ASP A N 1
ATOM 1268 C CA . ASP A 1 168 ? -26.085 -12.815 -9.036 1.00 23.39 168 ASP A CA 1
ATOM 1269 C C . ASP A 1 168 ? -25.161 -13.053 -7.830 1.00 23.39 168 ASP A C 1
ATOM 1271 O O . ASP A 1 168 ? -24.125 -13.714 -7.931 1.00 23.39 168 ASP A O 1
ATOM 1275 N N . ASN A 1 169 ? -25.488 -12.427 -6.700 1.00 30.78 169 ASN A N 1
ATOM 1276 C CA . ASN A 1 169 ? -24.766 -12.589 -5.443 1.00 30.78 169 ASN A CA 1
ATOM 1277 C C . ASN A 1 169 ? -25.140 -13.929 -4.803 1.00 30.78 169 ASN A C 1
ATOM 1279 O O . ASN A 1 169 ? -26.041 -14.010 -3.968 1.00 30.78 169 ASN A O 1
ATOM 1283 N N . ALA A 1 170 ? -24.410 -14.977 -5.171 1.00 23.77 170 ALA A N 1
ATOM 1284 C CA . ALA A 1 170 ? -24.401 -16.241 -4.449 1.00 23.77 170 ALA A CA 1
ATOM 1285 C C . ALA A 1 170 ? -23.030 -16.923 -4.570 1.00 23.77 170 ALA A C 1
ATOM 1287 O O . ALA A 1 170 ? -22.859 -17.796 -5.413 1.00 23.77 170 ALA A O 1
ATOM 1288 N N . ALA A 1 171 ? -22.064 -16.524 -3.733 1.00 23.66 171 ALA A N 1
ATOM 1289 C CA . ALA A 1 171 ? -20.947 -17.375 -3.292 1.00 23.66 171 ALA A CA 1
ATOM 1290 C C . ALA A 1 171 ? -20.055 -16.659 -2.255 1.00 23.66 171 ALA A C 1
ATOM 1292 O O . ALA A 1 171 ? -18.895 -16.368 -2.519 1.00 23.66 171 ALA A O 1
ATOM 1293 N N . ILE A 1 172 ? -20.579 -16.413 -1.052 1.00 27.23 172 ILE A N 1
ATOM 1294 C CA . ILE A 1 172 ? -19.770 -16.507 0.173 1.00 27.23 172 ILE A CA 1
ATOM 1295 C C . ILE A 1 172 ? -20.606 -17.324 1.155 1.00 27.23 172 ILE A C 1
ATOM 1297 O O . ILE A 1 172 ? -21.368 -16.801 1.964 1.00 27.23 172 ILE A O 1
ATOM 1301 N N . SER A 1 173 ? -20.535 -18.642 1.011 1.00 24.98 173 SER A N 1
ATOM 1302 C CA . SER A 1 173 ? -21.001 -19.578 2.025 1.00 24.98 173 SER A CA 1
ATOM 1303 C C . SER A 1 173 ? -20.035 -20.757 2.089 1.00 24.98 173 SER A C 1
ATOM 1305 O O . SER A 1 173 ? -19.773 -21.431 1.094 1.00 24.98 173 SER A O 1
ATOM 1307 N N . ASN A 1 174 ? -19.486 -20.959 3.287 1.00 27.86 174 ASN A N 1
ATOM 1308 C CA . ASN A 1 174 ? -18.679 -22.107 3.693 1.00 27.86 174 ASN A CA 1
ATOM 1309 C C . ASN A 1 174 ? -19.288 -23.441 3.234 1.00 27.86 174 ASN A C 1
ATOM 1311 O O . ASN A 1 174 ? -20.491 -23.644 3.420 1.00 27.86 174 ASN A O 1
ATOM 1315 N N . PRO A 1 175 ? -18.454 -24.410 2.816 1.00 26.78 175 PRO A N 1
ATOM 1316 C CA . PRO A 1 175 ? -18.832 -25.806 2.932 1.00 26.78 175 PRO A CA 1
ATOM 1317 C C . PRO A 1 175 ? -17.715 -26.640 3.572 1.00 26.78 175 PRO A C 1
ATOM 1319 O O . PRO A 1 175 ? -16.734 -27.011 2.935 1.00 26.78 175 PRO A O 1
ATOM 1322 N N . ALA A 1 176 ? -17.928 -27.020 4.828 1.00 23.66 176 ALA A N 1
ATOM 1323 C CA . ALA A 1 176 ? -17.359 -28.231 5.402 1.00 23.66 176 ALA A CA 1
ATOM 1324 C C . ALA A 1 176 ? -18.485 -28.954 6.144 1.00 23.66 176 ALA A C 1
ATOM 1326 O O . ALA A 1 176 ? -18.749 -28.673 7.307 1.00 23.66 176 ALA A O 1
ATOM 1327 N N . THR A 1 177 ? -19.224 -29.794 5.418 1.00 26.75 177 THR A N 1
ATOM 1328 C CA . THR A 1 177 ? -19.963 -30.984 5.887 1.00 26.75 177 THR A CA 1
ATOM 1329 C C . THR A 1 177 ? -20.779 -31.517 4.713 1.00 26.75 177 THR A C 1
ATOM 1331 O O . THR A 1 177 ? -21.774 -30.926 4.319 1.00 26.75 177 THR A O 1
ATOM 1334 N N . ASP A 1 178 ? -20.271 -32.570 4.075 1.00 25.30 178 ASP A N 1
ATOM 1335 C CA . ASP A 1 178 ? -21.018 -33.798 3.772 1.00 25.30 178 ASP A CA 1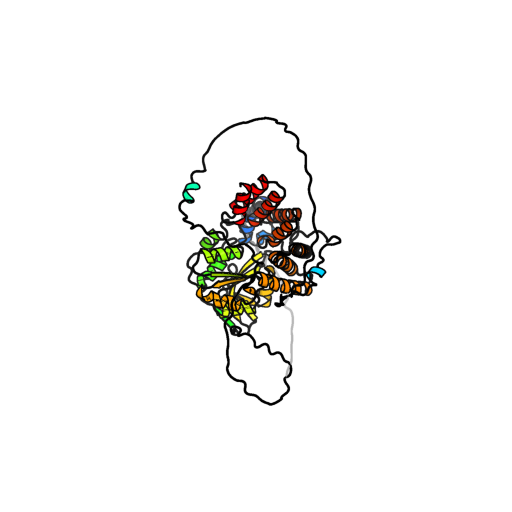
ATOM 1336 C C . ASP A 1 178 ? -20.263 -34.616 2.723 1.00 25.30 178 ASP A C 1
ATOM 1338 O O . ASP A 1 178 ? -20.077 -34.225 1.570 1.00 25.30 178 ASP A O 1
ATOM 1342 N N . ALA A 1 179 ? -19.817 -35.791 3.156 1.00 25.08 179 ALA A N 1
ATOM 1343 C CA . ALA A 1 179 ? -19.217 -36.806 2.316 1.00 25.08 179 ALA A CA 1
ATOM 1344 C C . ALA A 1 179 ? -20.196 -37.968 2.077 1.00 25.08 179 ALA A C 1
ATOM 1346 O O . ALA A 1 179 ? -21.062 -38.268 2.896 1.00 25.08 179 ALA A O 1
ATOM 1347 N N . VAL A 1 180 ? -19.887 -38.706 1.004 1.00 26.34 180 VAL A N 1
ATOM 1348 C CA . VAL A 1 180 ? -20.212 -40.117 0.717 1.00 26.34 180 VAL A CA 1
ATOM 1349 C C . VAL A 1 180 ? -21.522 -40.401 -0.041 1.00 26.34 180 VAL A C 1
ATOM 1351 O O . VAL A 1 180 ? -22.587 -40.528 0.553 1.00 26.34 180 VAL A O 1
ATOM 1354 N N . ASN A 1 181 ? -21.408 -40.737 -1.342 1.00 25.45 181 ASN A N 1
ATOM 1355 C CA . ASN A 1 181 ? -21.583 -42.135 -1.782 1.00 25.45 181 ASN A CA 1
ATOM 1356 C C . ASN A 1 181 ? -21.264 -42.441 -3.265 1.00 25.45 181 ASN A C 1
ATOM 1358 O O . ASN A 1 181 ? -21.780 -41.796 -4.168 1.00 25.45 181 ASN A O 1
ATOM 1362 N N . SER A 1 182 ? -20.567 -43.577 -3.443 1.00 25.20 182 SER A N 1
ATOM 1363 C CA . SER A 1 182 ? -20.682 -44.583 -4.524 1.00 25.20 182 SER A CA 1
ATOM 1364 C C . SER A 1 182 ? -20.282 -44.217 -5.965 1.00 25.20 182 SER A C 1
ATOM 1366 O O . SER A 1 182 ? -20.982 -43.493 -6.656 1.00 25.20 182 SER A O 1
ATOM 1368 N N . ALA A 1 183 ? -19.272 -44.889 -6.535 1.00 27.17 183 ALA A N 1
ATOM 1369 C CA . ALA A 1 183 ? -19.345 -46.258 -7.069 1.00 27.17 183 ALA A CA 1
ATOM 1370 C C . ALA A 1 183 ? -18.034 -46.664 -7.781 1.00 27.17 183 ALA A C 1
ATOM 1372 O O . ALA A 1 183 ? -17.367 -45.857 -8.420 1.00 27.17 183 ALA A O 1
ATOM 1373 N N . ALA A 1 184 ? -17.692 -47.947 -7.665 1.00 25.08 184 ALA A N 1
ATOM 1374 C CA . ALA A 1 184 ? -16.486 -48.593 -8.176 1.00 25.08 184 ALA A CA 1
ATOM 1375 C C . ALA A 1 184 ? -16.629 -49.139 -9.612 1.00 25.08 184 ALA A C 1
ATOM 1377 O O . ALA A 1 184 ? -17.716 -49.575 -9.991 1.00 25.08 184 ALA A O 1
ATOM 1378 N N . GLN A 1 185 ? -15.508 -49.263 -10.343 1.00 27.62 185 GLN A N 1
ATOM 1379 C CA . GLN A 1 185 ? -15.309 -50.270 -11.409 1.00 27.62 185 GLN A CA 1
ATOM 1380 C C . GLN A 1 185 ? -13.796 -50.513 -11.689 1.00 27.62 185 GLN A C 1
ATOM 1382 O O . GLN A 1 185 ? -13.102 -49.601 -12.115 1.00 27.62 185 GLN A O 1
ATOM 1387 N N . VAL A 1 186 ? -13.208 -51.622 -11.191 1.00 28.27 186 VAL A N 1
ATOM 1388 C CA . VAL A 1 186 ? -12.735 -52.855 -11.905 1.00 28.27 186 VAL A CA 1
ATOM 1389 C C . VAL A 1 186 ? -11.601 -52.613 -12.944 1.00 28.27 186 VAL A C 1
ATOM 1391 O O . VAL A 1 186 ? -11.873 -52.084 -14.011 1.00 28.27 186 VAL A O 1
ATOM 1394 N N . ALA A 1 187 ? -10.308 -52.830 -12.609 1.00 27.06 187 ALA A N 1
ATOM 1395 C CA . ALA A 1 187 ? -9.440 -54.039 -12.801 1.00 27.06 187 ALA A CA 1
ATOM 1396 C C . ALA A 1 187 ? -9.108 -54.388 -14.285 1.00 27.06 187 ALA A C 1
ATOM 1398 O O . ALA A 1 187 ? -10.013 -54.356 -15.103 1.00 27.06 187 ALA A O 1
ATOM 1399 N N . ALA A 1 188 ? -7.928 -54.822 -14.771 1.00 28.36 188 ALA A N 1
ATOM 1400 C CA . ALA A 1 188 ? -6.569 -55.203 -14.315 1.00 28.36 188 ALA A CA 1
ATOM 1401 C C . ALA A 1 188 ? -5.705 -55.453 -15.615 1.00 28.36 188 ALA A C 1
ATOM 1403 O O . ALA A 1 188 ? -6.152 -55.055 -16.690 1.00 28.36 188 ALA A O 1
ATOM 1404 N N . PRO A 1 189 ? -4.631 -56.278 -15.650 1.00 37.28 189 PRO A N 1
ATOM 1405 C CA . PRO A 1 189 ? -3.262 -56.122 -15.119 1.00 37.28 189 PRO A CA 1
ATOM 1406 C C . PRO A 1 189 ? -2.165 -56.281 -16.208 1.00 37.28 189 PRO A C 1
ATOM 1408 O O . PRO A 1 189 ? -2.401 -56.957 -17.203 1.00 37.28 189 PRO A O 1
ATOM 1411 N N . VAL A 1 190 ? -0.918 -55.823 -15.988 1.00 28.22 190 VAL A N 1
ATOM 1412 C CA . VAL A 1 190 ? 0.252 -56.381 -16.715 1.00 28.22 190 VAL A CA 1
ATOM 1413 C C . VAL A 1 190 ? 1.524 -56.421 -15.843 1.00 28.22 190 VAL A C 1
ATOM 1415 O O . VAL A 1 190 ? 2.158 -55.409 -15.580 1.00 28.22 190 VAL A O 1
ATOM 1418 N N . THR A 1 191 ? 1.849 -57.651 -15.436 1.00 27.95 191 THR A N 1
ATOM 1419 C CA . THR A 1 191 ? 3.158 -58.337 -15.353 1.00 27.95 191 THR A CA 1
ATOM 1420 C C . THR A 1 191 ? 4.341 -57.747 -14.566 1.00 27.95 191 THR A C 1
ATOM 1422 O O . THR A 1 191 ? 5.007 -56.801 -14.968 1.00 27.95 191 THR A O 1
ATOM 1425 N N . VAL A 1 192 ? 4.689 -58.487 -13.507 1.00 28.39 192 VAL A N 1
ATOM 1426 C CA . VAL A 1 192 ? 5.935 -58.447 -12.727 1.00 28.39 192 VAL A CA 1
ATOM 1427 C C . VAL A 1 192 ? 7.045 -59.225 -13.445 1.00 28.39 192 VAL A C 1
ATOM 1429 O O . VAL A 1 192 ? 6.826 -60.363 -13.861 1.00 28.39 192 VAL A O 1
ATOM 1432 N N . ALA A 1 193 ? 8.257 -58.669 -13.480 1.00 29.30 193 ALA A N 1
ATOM 1433 C CA . ALA A 1 193 ? 9.496 -59.427 -13.650 1.00 29.30 193 ALA A CA 1
ATOM 1434 C C . ALA A 1 193 ? 10.510 -59.006 -12.569 1.00 29.30 193 ALA A C 1
ATOM 1436 O O . ALA A 1 193 ? 10.924 -57.853 -12.498 1.00 29.30 193 ALA A O 1
ATOM 1437 N N . GLN A 1 194 ? 10.860 -59.965 -11.708 1.00 27.48 194 GLN A N 1
ATOM 1438 C CA . GLN A 1 194 ? 11.999 -59.956 -10.777 1.00 27.48 194 GLN A CA 1
ATOM 1439 C C . GLN A 1 194 ? 13.314 -60.112 -11.597 1.00 27.48 194 GLN A C 1
ATOM 1441 O O . GLN A 1 194 ? 13.250 -60.574 -12.730 1.00 27.48 194 GLN A O 1
ATOM 1446 N N . ALA A 1 195 ? 14.546 -59.839 -11.159 1.00 27.98 195 ALA A N 1
ATOM 1447 C CA . ALA A 1 195 ? 15.132 -59.675 -9.835 1.00 27.98 195 ALA A CA 1
ATOM 1448 C C . ALA A 1 195 ? 16.552 -59.062 -9.954 1.00 27.98 195 ALA A C 1
ATOM 1450 O O . ALA A 1 195 ? 17.202 -59.219 -10.985 1.00 27.98 195 ALA A O 1
ATOM 1451 N N . ASN A 1 196 ? 17.045 -58.564 -8.812 1.00 29.48 196 ASN A N 1
ATOM 1452 C CA . ASN A 1 196 ? 18.443 -58.511 -8.345 1.00 29.48 196 ASN A CA 1
ATOM 1453 C C . ASN A 1 196 ? 19.428 -57.546 -9.031 1.00 29.48 196 ASN A C 1
ATOM 1455 O O . ASN A 1 196 ? 19.907 -57.816 -10.122 1.00 29.48 196 ASN A O 1
ATOM 1459 N N . THR A 1 197 ? 19.890 -56.528 -8.293 1.00 31.44 197 THR A N 1
ATOM 1460 C CA . THR A 1 197 ? 21.114 -56.619 -7.463 1.00 31.44 197 THR A CA 1
ATOM 1461 C C . THR A 1 197 ? 21.263 -55.390 -6.563 1.00 31.44 197 THR A C 1
ATOM 1463 O O . THR A 1 197 ? 20.952 -54.272 -6.954 1.00 31.44 197 THR A O 1
ATOM 1466 N N . SER A 1 198 ? 21.745 -55.646 -5.353 1.00 34.00 198 SER A N 1
ATOM 1467 C CA . SER A 1 198 ? 22.107 -54.722 -4.280 1.00 34.00 198 SER A CA 1
ATOM 1468 C C . SER A 1 198 ? 23.184 -53.699 -4.659 1.00 34.00 198 SER A C 1
ATOM 1470 O O . SER A 1 198 ? 24.263 -54.096 -5.103 1.00 34.00 198 SER A O 1
ATOM 1472 N N . ALA A 1 199 ? 22.942 -52.427 -4.347 1.00 34.31 199 ALA A N 1
ATOM 1473 C CA . ALA A 1 199 ? 23.968 -51.447 -4.002 1.00 34.31 199 ALA A CA 1
ATOM 1474 C C . ALA A 1 199 ? 23.346 -50.408 -3.054 1.00 34.31 199 ALA A C 1
ATOM 1476 O O . ALA A 1 199 ? 22.215 -49.981 -3.279 1.00 34.31 199 ALA A O 1
ATOM 1477 N N . ASP A 1 200 ? 24.069 -50.088 -1.981 1.00 40.72 200 ASP A N 1
ATOM 1478 C CA . ASP A 1 200 ? 23.763 -49.059 -0.984 1.00 40.72 200 ASP A CA 1
ATOM 1479 C C . ASP A 1 200 ? 23.199 -47.777 -1.611 1.00 40.72 200 ASP A C 1
ATOM 1481 O O . ASP A 1 200 ? 23.821 -47.197 -2.503 1.00 40.72 200 ASP A O 1
ATOM 1485 N N . VAL A 1 201 ? 22.054 -47.314 -1.104 1.00 37.97 201 VAL A N 1
ATOM 1486 C CA . VAL A 1 201 ? 21.517 -45.982 -1.402 1.00 37.97 201 VAL A CA 1
ATOM 1487 C C . VAL A 1 201 ? 21.544 -45.172 -0.111 1.00 37.97 201 VAL A C 1
ATOM 1489 O O . VAL A 1 201 ? 20.773 -45.406 0.816 1.00 37.97 201 VAL A O 1
ATOM 1492 N N . ASP A 1 202 ? 22.499 -44.252 -0.073 1.00 38.19 202 ASP A N 1
ATOM 1493 C CA . ASP A 1 202 ? 22.552 -43.073 0.786 1.00 38.19 202 ASP A CA 1
ATOM 1494 C C . ASP A 1 202 ? 21.195 -42.334 0.774 1.00 38.19 202 ASP A C 1
ATOM 1496 O O . ASP A 1 202 ? 20.700 -42.033 -0.316 1.00 38.19 202 ASP A O 1
ATOM 1500 N N . PRO A 1 203 ? 20.552 -42.031 1.919 1.00 37.91 203 PRO A N 1
ATOM 1501 C CA . PRO A 1 203 ? 19.301 -41.291 1.938 1.00 37.91 203 PRO A CA 1
ATOM 1502 C C . PRO A 1 203 ? 19.595 -39.790 1.818 1.00 37.91 203 PRO A C 1
ATOM 1504 O O . PRO A 1 203 ? 19.235 -39.000 2.687 1.00 37.91 203 PRO A O 1
ATOM 1507 N N . SER A 1 204 ? 20.236 -39.377 0.726 1.00 35.06 204 SER A N 1
ATOM 1508 C CA . SER A 1 204 ? 20.089 -38.008 0.250 1.00 35.06 204 SER A CA 1
ATOM 1509 C C . SER A 1 204 ? 18.791 -37.961 -0.549 1.00 35.06 204 SER A C 1
ATOM 1511 O O . SER A 1 204 ? 18.720 -38.329 -1.721 1.00 35.06 204 SER A O 1
ATOM 1513 N N . LEU A 1 205 ? 17.719 -37.557 0.135 1.00 37.59 205 LEU A N 1
ATOM 1514 C CA . LEU A 1 205 ? 16.475 -37.114 -0.485 1.00 37.59 205 LEU A CA 1
ATOM 1515 C C . LEU A 1 205 ? 16.800 -35.920 -1.393 1.00 37.59 205 LEU A C 1
ATOM 1517 O O . LEU A 1 205 ? 16.718 -34.763 -0.994 1.00 37.59 205 LEU A O 1
ATOM 1521 N N . SER A 1 206 ? 17.212 -36.213 -2.623 1.00 36.66 206 SER A N 1
ATOM 1522 C CA . SER A 1 206 ? 17.144 -35.272 -3.727 1.00 36.66 206 SER A CA 1
ATOM 1523 C C . SER A 1 206 ? 15.665 -35.070 -4.012 1.00 36.66 206 SER A C 1
ATOM 1525 O O . SER A 1 206 ? 15.064 -35.840 -4.762 1.00 36.66 206 SER A O 1
ATOM 1527 N N . PHE A 1 207 ? 15.072 -34.041 -3.409 1.00 42.44 207 PHE A N 1
ATOM 1528 C CA . PHE A 1 207 ? 13.888 -33.423 -3.983 1.00 42.44 207 PHE A CA 1
ATOM 1529 C C . PHE A 1 207 ? 14.250 -33.085 -5.429 1.00 42.44 207 PHE A C 1
ATOM 1531 O O . PHE A 1 207 ? 15.155 -32.290 -5.683 1.00 42.44 207 PHE A O 1
ATOM 1538 N N . ALA A 1 208 ? 13.641 -33.785 -6.384 1.00 40.09 208 ALA A N 1
ATOM 1539 C CA . ALA A 1 208 ? 13.707 -33.370 -7.770 1.00 40.09 208 ALA A CA 1
ATOM 1540 C C . ALA A 1 208 ? 13.111 -31.961 -7.800 1.00 40.09 208 ALA A C 1
ATOM 1542 O O . ALA A 1 208 ? 11.931 -31.802 -7.500 1.00 40.09 208 ALA A O 1
ATOM 1543 N N . ALA A 1 209 ? 13.958 -30.959 -8.044 1.00 42.06 209 ALA A N 1
ATOM 1544 C CA . ALA A 1 209 ? 13.527 -29.580 -8.171 1.00 42.06 209 ALA A CA 1
ATOM 1545 C C . ALA A 1 209 ? 12.394 -29.537 -9.199 1.00 42.06 209 ALA A C 1
ATOM 1547 O O . ALA A 1 209 ? 12.551 -30.042 -10.318 1.00 42.06 209 ALA A O 1
ATOM 1548 N N . GLU A 1 210 ? 11.255 -28.978 -8.798 1.00 48.34 210 GLU A N 1
ATOM 1549 C CA . GLU A 1 210 ? 10.211 -28.605 -9.742 1.00 48.34 210 GLU A CA 1
ATOM 1550 C C . GLU A 1 210 ? 10.844 -27.749 -10.851 1.00 48.34 210 GLU A C 1
ATOM 1552 O O . GLU A 1 210 ? 11.850 -27.071 -10.600 1.00 48.34 210 GLU A O 1
ATOM 1557 N N . PRO A 1 211 ? 10.344 -27.802 -12.095 1.00 46.97 211 PRO A N 1
ATOM 1558 C CA . PRO A 1 211 ? 10.913 -27.023 -13.182 1.00 46.97 211 PRO A CA 1
ATOM 1559 C C . PRO A 1 211 ? 10.659 -25.537 -12.912 1.00 46.97 211 PRO A C 1
ATOM 1561 O O . PRO A 1 211 ? 9.688 -24.965 -13.383 1.00 46.97 211 PRO A O 1
ATOM 1564 N N . HIS A 1 212 ? 11.530 -24.896 -12.137 1.00 58.22 212 HIS A N 1
ATOM 1565 C CA . HIS A 1 212 ? 11.495 -23.457 -11.956 1.00 58.22 212 HIS A CA 1
ATOM 1566 C C . HIS A 1 212 ? 11.738 -22.810 -13.318 1.00 58.22 212 HIS A C 1
ATOM 1568 O O . HIS A 1 212 ? 12.721 -23.135 -13.994 1.00 58.22 212 HIS A O 1
ATOM 1574 N N . VAL A 1 213 ? 10.845 -21.900 -13.716 1.00 66.50 213 VAL A N 1
ATOM 1575 C CA . VAL A 1 213 ? 11.018 -21.053 -14.900 1.00 66.50 213 VAL A CA 1
ATOM 1576 C C . VAL A 1 213 ? 12.429 -20.467 -14.863 1.00 66.50 213 VAL A C 1
ATOM 1578 O O . VAL A 1 213 ? 12.778 -19.736 -13.937 1.00 66.50 213 VAL A O 1
ATOM 1581 N N . ALA A 1 214 ? 13.274 -20.857 -15.820 1.00 75.75 214 ALA A N 1
ATOM 1582 C CA . ALA A 1 214 ? 14.687 -20.504 -15.797 1.00 75.75 214 ALA A CA 1
ATOM 1583 C C . ALA A 1 214 ? 14.851 -18.980 -15.887 1.00 75.75 214 ALA A C 1
ATOM 1585 O O . ALA A 1 214 ? 14.452 -18.362 -16.873 1.00 75.75 214 ALA A O 1
ATOM 1586 N N . VAL A 1 215 ? 15.457 -18.386 -14.859 1.00 87.44 215 VAL A N 1
ATOM 1587 C CA . VAL A 1 215 ? 15.690 -16.941 -14.767 1.00 87.44 215 VAL A CA 1
ATOM 1588 C C . VAL A 1 215 ? 17.079 -16.633 -15.344 1.00 87.44 215 VAL A C 1
ATOM 1590 O O . VAL A 1 215 ? 18.070 -17.166 -14.840 1.00 87.44 215 VAL A O 1
ATOM 1593 N N . PRO A 1 216 ? 17.204 -15.829 -16.419 1.00 94.75 216 PRO A N 1
ATOM 1594 C CA . PRO A 1 216 ? 18.509 -15.388 -16.905 1.00 94.75 216 PRO A CA 1
ATOM 1595 C C . PRO A 1 216 ? 19.190 -14.486 -15.864 1.00 94.75 216 PRO A C 1
ATOM 1597 O O . PRO A 1 216 ? 18.515 -13.853 -15.062 1.00 94.75 216 PRO A O 1
ATOM 1600 N N . SER A 1 217 ? 20.521 -14.364 -15.898 1.00 95.12 217 SER A N 1
ATOM 1601 C CA . SER A 1 217 ? 21.267 -13.519 -14.941 1.00 95.12 217 SER A CA 1
ATOM 1602 C C . SER A 1 217 ? 20.959 -12.021 -15.058 1.00 95.12 217 SER A C 1
ATOM 1604 O O . SER A 1 217 ? 21.346 -11.227 -14.209 1.00 95.12 217 SER A O 1
ATOM 1606 N N . SER A 1 218 ? 20.320 -11.607 -16.147 1.00 97.38 218 SER A N 1
ATOM 1607 C CA . SER A 1 218 ? 19.782 -10.266 -16.325 1.00 97.38 218 SER A CA 1
ATOM 1608 C C . SER A 1 218 ? 18.630 -10.311 -17.320 1.00 97.38 218 SER A C 1
ATOM 1610 O O . SER A 1 218 ? 18.620 -11.129 -18.246 1.00 97.38 218 SER A O 1
ATOM 1612 N N . ALA A 1 219 ? 17.659 -9.424 -17.138 1.00 97.00 219 ALA A N 1
ATOM 1613 C CA . ALA A 1 219 ? 16.574 -9.222 -18.085 1.00 97.00 219 ALA A CA 1
ATOM 1614 C C . ALA A 1 219 ? 16.178 -7.750 -18.125 1.00 97.00 219 ALA A C 1
ATOM 1616 O O . ALA A 1 219 ? 16.319 -7.010 -17.147 1.00 97.00 219 ALA A O 1
ATOM 1617 N N . ARG A 1 220 ? 15.670 -7.326 -19.282 1.00 95.38 220 ARG A N 1
ATOM 1618 C CA . ARG A 1 220 ? 15.239 -5.956 -19.512 1.00 95.38 220 ARG A CA 1
ATOM 1619 C C . ARG A 1 220 ? 13.958 -5.934 -20.317 1.00 95.38 220 ARG A C 1
ATOM 1621 O O . ARG A 1 220 ? 13.904 -6.506 -21.403 1.00 95.38 220 ARG A O 1
ATOM 1628 N N . MET A 1 221 ? 12.963 -5.236 -19.793 1.00 95.38 221 MET A N 1
ATOM 1629 C CA . MET A 1 221 ? 11.720 -4.971 -20.489 1.00 95.38 221 MET A CA 1
ATOM 1630 C C . MET A 1 221 ? 11.765 -3.567 -21.096 1.00 95.38 221 MET A C 1
ATOM 1632 O O . MET A 1 221 ? 12.184 -2.600 -20.459 1.00 95.38 221 MET A O 1
ATOM 1636 N N . PHE A 1 222 ? 11.310 -3.461 -22.340 1.00 91.75 222 PHE A N 1
ATOM 1637 C CA . PHE A 1 222 ? 11.193 -2.208 -23.086 1.00 91.75 222 PHE A CA 1
ATOM 1638 C C . PHE A 1 222 ? 9.747 -2.030 -23.557 1.00 91.75 222 PHE A C 1
ATOM 1640 O O . PHE A 1 222 ? 9.000 -3.000 -23.617 1.00 91.75 222 PHE A O 1
ATOM 1647 N N . GLY A 1 223 ? 9.358 -0.812 -23.939 1.00 91.38 223 GLY A N 1
ATOM 1648 C CA . GLY A 1 223 ? 8.003 -0.520 -24.436 1.00 91.38 223 GLY A CA 1
ATOM 1649 C C . GLY A 1 223 ? 7.098 0.197 -23.434 1.00 91.38 223 GLY A C 1
ATOM 1650 O O . GLY A 1 223 ? 5.986 0.575 -23.782 1.00 91.38 223 GLY A O 1
ATOM 1651 N N . PHE A 1 224 ? 7.590 0.457 -22.223 1.00 95.62 224 PHE A N 1
ATOM 1652 C CA . PHE A 1 224 ? 6.936 1.361 -21.286 1.00 95.62 224 PHE A CA 1
ATOM 1653 C C . PHE A 1 224 ? 7.035 2.811 -21.766 1.00 95.62 224 PHE A C 1
ATOM 1655 O O . PHE A 1 224 ? 8.090 3.268 -22.210 1.00 95.62 224 PHE A O 1
ATOM 1662 N N . THR A 1 225 ? 5.952 3.557 -21.603 1.00 95.56 225 THR A N 1
ATOM 1663 C CA . THR A 1 225 ? 5.954 5.018 -21.642 1.00 95.56 225 THR A CA 1
ATOM 1664 C C . THR A 1 225 ? 6.030 5.525 -20.209 1.00 95.56 225 THR A C 1
ATOM 1666 O O . THR A 1 225 ? 5.137 5.250 -19.411 1.00 95.56 225 THR A O 1
ATOM 1669 N N . HIS A 1 226 ? 7.095 6.256 -19.872 1.00 96.19 226 HIS A N 1
ATOM 1670 C CA . HIS A 1 226 ? 7.209 6.891 -18.558 1.00 96.19 226 HIS A CA 1
ATOM 1671 C C . HIS A 1 226 ? 6.131 7.962 -18.370 1.00 96.19 226 HIS A C 1
ATOM 1673 O O . HIS A 1 226 ? 5.821 8.722 -19.291 1.00 96.19 226 HIS A O 1
ATOM 1679 N N . VAL A 1 227 ? 5.577 8.025 -17.160 1.00 95.88 227 VAL A N 1
ATOM 1680 C CA . VAL A 1 227 ? 4.547 8.986 -16.776 1.00 95.88 227 VAL A CA 1
ATOM 1681 C C . VAL A 1 227 ? 4.986 9.697 -15.506 1.00 95.88 227 VAL A C 1
ATOM 1683 O O . VAL A 1 227 ? 4.988 9.119 -14.422 1.00 95.88 227 VAL A O 1
ATOM 1686 N N . GLN A 1 228 ? 5.315 10.981 -15.639 1.00 94.69 228 GLN A N 1
ATOM 1687 C CA . GLN A 1 228 ? 5.565 11.842 -14.488 1.00 94.69 228 GLN A CA 1
ATOM 1688 C C . GLN A 1 228 ? 4.260 12.057 -13.714 1.00 94.69 228 GLN A C 1
ATOM 1690 O O . GLN A 1 228 ? 3.287 12.552 -14.289 1.00 94.69 228 GLN A O 1
ATOM 1695 N N . GLN A 1 229 ? 4.232 11.724 -12.425 1.00 91.94 229 GLN A N 1
ATOM 1696 C CA . GLN A 1 229 ? 3.039 11.888 -11.599 1.00 91.94 229 GLN A CA 1
ATOM 1697 C C . GLN A 1 229 ? 2.633 13.355 -11.457 1.00 91.94 229 GLN A C 1
ATOM 1699 O O . GLN A 1 229 ? 3.467 14.258 -11.333 1.00 91.94 229 GLN A O 1
ATOM 1704 N N . THR A 1 230 ? 1.326 13.577 -11.397 1.00 88.44 230 THR A N 1
ATOM 1705 C CA . THR A 1 230 ? 0.743 14.796 -10.835 1.00 88.44 230 THR A CA 1
ATOM 1706 C C . THR A 1 230 ? 0.632 14.694 -9.305 1.00 88.44 230 THR A C 1
ATOM 1708 O O . THR A 1 230 ? 1.107 13.738 -8.691 1.00 88.44 230 THR A O 1
ATOM 1711 N N . TRP A 1 231 ? 0.021 15.701 -8.674 1.00 82.19 231 TRP A N 1
ATOM 1712 C CA . TRP A 1 231 ? -0.214 15.741 -7.226 1.00 82.19 231 TRP A CA 1
ATOM 1713 C C . TRP A 1 231 ? -0.886 14.455 -6.720 1.00 82.19 231 TRP A C 1
ATOM 1715 O O . TRP A 1 231 ? -1.900 14.058 -7.290 1.00 82.19 231 TRP A O 1
ATOM 1725 N N . ASN A 1 232 ? -0.291 13.816 -5.704 1.00 84.88 232 ASN A N 1
ATOM 1726 C CA . ASN A 1 232 ? -0.760 12.571 -5.075 1.00 84.88 232 ASN A CA 1
ATOM 1727 C C . ASN A 1 232 ? -1.130 11.450 -6.065 1.00 84.88 232 ASN A C 1
ATOM 1729 O O . ASN A 1 232 ? -2.094 10.723 -5.864 1.00 84.88 232 ASN A O 1
ATOM 1733 N N . ASN A 1 233 ? -0.396 11.336 -7.178 1.00 90.94 233 ASN A N 1
ATOM 1734 C CA . ASN A 1 233 ? -0.793 10.471 -8.291 1.00 90.94 233 ASN A CA 1
ATOM 1735 C C . ASN A 1 233 ? 0.178 9.315 -8.566 1.00 90.94 233 ASN A C 1
ATOM 1737 O O . ASN A 1 233 ? 0.217 8.819 -9.690 1.00 90.94 233 ASN A O 1
ATOM 1741 N N . CYS A 1 234 ? 0.976 8.890 -7.580 1.00 93.31 234 CYS A N 1
ATOM 1742 C CA . CYS A 1 234 ? 1.950 7.806 -7.755 1.00 93.31 234 CYS A CA 1
ATOM 1743 C C . CYS A 1 234 ? 1.285 6.496 -8.219 1.00 93.31 234 CYS A C 1
ATOM 1745 O O . CYS A 1 234 ? 1.760 5.898 -9.185 1.00 93.31 234 CYS A O 1
ATOM 1747 N N . GLY A 1 235 ? 0.152 6.103 -7.621 1.00 94.81 235 GLY A N 1
ATOM 1748 C CA . GLY A 1 235 ? -0.632 4.930 -8.031 1.00 94.81 235 GLY A CA 1
ATOM 1749 C C . GLY A 1 235 ? -1.147 5.037 -9.474 1.00 94.81 235 GLY A C 1
ATOM 1750 O O . GLY A 1 235 ? -0.752 4.229 -10.321 1.00 94.81 235 GLY A O 1
ATOM 1751 N N . PRO A 1 236 ? -1.948 6.066 -9.826 1.00 96.38 236 PRO A N 1
ATOM 1752 C CA . PRO A 1 236 ? -2.455 6.228 -11.188 1.00 96.38 236 PRO A CA 1
ATOM 1753 C C . PRO A 1 236 ? -1.357 6.424 -12.243 1.00 96.38 236 PRO A C 1
ATOM 1755 O O . PRO A 1 236 ? -1.509 5.977 -13.381 1.00 96.38 236 PRO A O 1
ATOM 1758 N N . ALA A 1 237 ? -0.231 7.051 -11.897 1.00 97.00 237 ALA A N 1
ATOM 1759 C CA . ALA A 1 237 ? 0.914 7.160 -12.795 1.00 97.00 237 ALA A CA 1
ATOM 1760 C C . ALA A 1 237 ? 1.581 5.797 -13.032 1.00 97.00 237 ALA A C 1
ATOM 1762 O O . ALA A 1 237 ? 1.788 5.432 -14.188 1.00 97.00 237 ALA A O 1
ATOM 1763 N N . ASN A 1 238 ? 1.856 5.015 -11.982 1.00 97.50 238 ASN A N 1
ATOM 1764 C CA . ASN A 1 238 ? 2.466 3.688 -12.122 1.00 97.50 238 ASN A CA 1
ATOM 1765 C C . ASN A 1 238 ? 1.563 2.703 -12.862 1.00 97.50 238 ASN A C 1
ATOM 1767 O O . ASN A 1 238 ? 2.047 1.998 -13.747 1.00 97.50 238 ASN A O 1
ATOM 1771 N N . ILE A 1 239 ? 0.251 2.703 -12.601 1.00 97.25 239 ILE A N 1
ATOM 1772 C CA . ILE A 1 239 ? -0.651 1.830 -13.361 1.00 97.25 239 ILE A CA 1
ATOM 1773 C C . ILE A 1 239 ? -0.717 2.235 -14.834 1.00 97.25 239 ILE A C 1
ATOM 1775 O O . ILE A 1 239 ? -0.704 1.370 -15.705 1.00 97.25 239 ILE A O 1
ATOM 1779 N N . THR A 1 240 ? -0.691 3.539 -15.135 1.00 97.56 240 THR A N 1
ATOM 1780 C CA . THR A 1 240 ? -0.606 4.037 -16.519 1.00 97.56 240 THR A CA 1
ATOM 1781 C C . THR A 1 240 ? 0.691 3.581 -17.183 1.00 97.56 240 THR A C 1
ATOM 1783 O O . THR A 1 240 ? 0.659 3.118 -18.324 1.00 97.56 240 THR A O 1
ATOM 1786 N N . MET A 1 241 ? 1.827 3.668 -16.478 1.00 97.38 241 MET A N 1
ATOM 1787 C CA . MET A 1 241 ? 3.114 3.177 -16.979 1.00 97.38 241 MET A CA 1
ATOM 1788 C C . MET A 1 241 ? 3.044 1.679 -17.279 1.00 97.38 241 MET A C 1
ATOM 1790 O O . MET A 1 241 ? 3.353 1.285 -18.402 1.00 97.38 241 MET A O 1
ATOM 1794 N N . ALA A 1 242 ? 2.574 0.851 -16.344 1.00 97.62 242 ALA A N 1
ATOM 1795 C CA . ALA A 1 242 ? 2.454 -0.591 -16.556 1.00 97.62 242 ALA A CA 1
ATOM 1796 C C . ALA A 1 242 ? 1.511 -0.941 -17.719 1.00 97.62 242 ALA A C 1
ATOM 1798 O O . ALA A 1 242 ? 1.855 -1.760 -18.568 1.00 97.62 242 ALA A O 1
ATOM 1799 N N . LEU A 1 243 ? 0.356 -0.279 -17.823 1.00 98.12 243 LEU A N 1
ATOM 1800 C CA . LEU A 1 243 ? -0.605 -0.495 -18.909 1.00 98.12 243 LEU A CA 1
ATOM 1801 C C . LEU A 1 243 ? -0.069 -0.057 -20.280 1.00 98.12 243 LEU A C 1
ATOM 1803 O O . LEU A 1 243 ? -0.429 -0.653 -21.299 1.00 98.12 243 LEU A O 1
ATOM 1807 N N . SER A 1 244 ? 0.817 0.943 -20.331 1.00 97.50 244 SER A N 1
ATOM 1808 C CA . SER A 1 244 ? 1.434 1.389 -21.588 1.00 97.50 244 SER A CA 1
ATOM 1809 C C . SER A 1 244 ? 2.268 0.293 -22.264 1.00 97.50 244 SER A C 1
ATOM 1811 O O . SER A 1 244 ? 2.343 0.269 -23.492 1.00 97.50 244 SER A O 1
ATOM 1813 N N . TYR A 1 245 ? 2.801 -0.664 -21.489 1.00 97.38 245 TYR A N 1
ATOM 1814 C CA . TYR A 1 245 ? 3.484 -1.853 -22.009 1.00 97.38 245 TYR A CA 1
ATOM 1815 C C . TYR A 1 245 ? 2.577 -2.680 -22.937 1.00 97.38 245 TYR A C 1
ATOM 1817 O O . TYR A 1 245 ? 3.024 -3.210 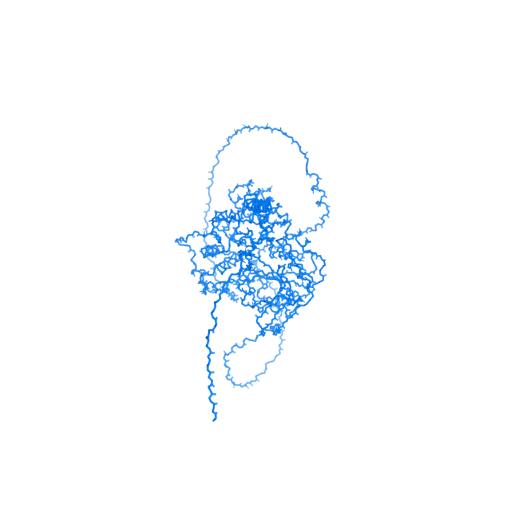-23.952 1.00 97.38 245 TYR A O 1
ATOM 1825 N N . TYR A 1 246 ? 1.276 -2.712 -22.638 1.00 97.50 246 TYR A N 1
ATOM 1826 C CA . TYR A 1 246 ? 0.246 -3.385 -23.433 1.00 97.50 246 TYR A CA 1
ATOM 1827 C C . TYR A 1 246 ? -0.432 -2.460 -24.453 1.00 97.50 246 TYR A C 1
ATOM 1829 O O . TYR A 1 246 ? -1.476 -2.792 -25.015 1.00 97.50 246 TYR A O 1
ATOM 1837 N N . GLY A 1 247 ? 0.151 -1.286 -24.710 1.00 96.06 247 GLY A N 1
ATOM 1838 C CA . GLY A 1 247 ? -0.339 -0.331 -25.698 1.00 96.06 247 GLY A CA 1
ATOM 1839 C C . GLY A 1 247 ? -1.533 0.506 -25.242 1.00 96.06 247 GLY A C 1
ATOM 1840 O O . GLY A 1 247 ? -2.165 1.138 -26.090 1.00 96.06 247 GLY A O 1
ATOM 1841 N N . TRP A 1 248 ? -1.845 0.545 -23.942 1.00 95.62 248 TRP A N 1
ATOM 1842 C CA . TRP A 1 248 ? -2.873 1.436 -23.400 1.00 95.62 248 TRP A CA 1
ATOM 1843 C C . TRP A 1 248 ? -2.543 2.910 -23.689 1.00 95.62 248 TRP A C 1
ATOM 1845 O O . TRP A 1 248 ? -1.389 3.320 -23.577 1.00 95.62 248 TRP A O 1
ATOM 1855 N N . GLN A 1 249 ? -3.547 3.689 -24.105 1.00 93.75 249 GLN A N 1
ATOM 1856 C CA . GLN A 1 249 ? -3.369 5.058 -24.628 1.00 93.75 249 GLN A CA 1
ATOM 1857 C C . GLN A 1 249 ? -4.034 6.147 -23.775 1.00 93.75 249 GLN A C 1
ATOM 1859 O O . GLN A 1 249 ? -3.881 7.332 -24.071 1.00 93.75 249 GLN A O 1
ATOM 1864 N N . ASP A 1 250 ? -4.799 5.767 -22.752 1.00 95.62 250 ASP A N 1
ATOM 1865 C CA . ASP A 1 250 ? -5.385 6.731 -21.825 1.00 95.62 250 ASP A CA 1
ATOM 1866 C C . ASP A 1 250 ? -4.326 7.267 -20.849 1.00 95.62 250 ASP A C 1
ATOM 1868 O O . ASP A 1 250 ? -3.151 6.899 -20.871 1.00 95.62 250 ASP A O 1
ATOM 1872 N N . THR A 1 251 ? -4.729 8.228 -20.021 1.00 94.94 251 THR A N 1
ATOM 1873 C CA . THR A 1 251 ? -3.802 9.018 -19.201 1.00 94.94 251 THR A CA 1
ATOM 1874 C C . THR A 1 251 ? -3.940 8.706 -17.717 1.00 94.94 251 THR A C 1
ATOM 1876 O O . THR A 1 251 ? -4.994 8.262 -17.260 1.00 94.94 251 THR A O 1
ATOM 1879 N N . GLN A 1 252 ? -2.931 9.088 -16.928 1.00 95.69 252 GLN A N 1
ATOM 1880 C CA . GLN A 1 252 ? -3.026 9.049 -15.464 1.00 95.69 252 GLN A CA 1
ATOM 1881 C C . GLN A 1 252 ? -4.225 9.835 -14.912 1.00 95.69 252 GLN A C 1
ATOM 1883 O O . GLN A 1 252 ? -4.703 9.510 -13.836 1.00 95.69 252 GLN A O 1
ATOM 1888 N N . ASN A 1 253 ? -4.731 10.850 -15.629 1.00 93.88 253 ASN A N 1
ATOM 1889 C CA . ASN A 1 253 ? -5.916 11.603 -15.206 1.00 93.88 253 ASN A CA 1
ATOM 1890 C C . ASN A 1 253 ? -7.192 10.769 -15.355 1.00 93.88 253 ASN A C 1
ATOM 1892 O O . ASN A 1 253 ? -8.091 10.871 -14.526 1.00 93.88 253 ASN A O 1
ATOM 1896 N N . PHE A 1 254 ? -7.267 9.941 -16.401 1.00 94.19 254 PHE A N 1
ATOM 1897 C CA . PHE A 1 254 ? -8.362 8.990 -16.564 1.00 94.19 254 PHE A CA 1
ATOM 1898 C C . PHE A 1 254 ? -8.302 7.925 -15.464 1.00 94.19 254 PHE A C 1
ATOM 1900 O O . PHE A 1 254 ? -9.294 7.733 -14.766 1.00 94.19 254 PHE A O 1
ATOM 1907 N N . ALA A 1 255 ? -7.130 7.322 -15.233 1.00 94.62 255 ALA A N 1
ATOM 1908 C CA . ALA A 1 255 ? -6.946 6.370 -14.136 1.00 94.62 255 ALA A CA 1
ATOM 1909 C C . ALA A 1 255 ? -7.301 6.992 -12.771 1.00 94.62 255 ALA A C 1
ATOM 1911 O O . ALA A 1 255 ? -8.070 6.411 -12.011 1.00 94.62 255 ALA A O 1
ATOM 1912 N N . ALA A 1 256 ? -6.826 8.209 -12.489 1.00 92.44 256 ALA A N 1
ATOM 1913 C CA . ALA A 1 256 ? -7.108 8.922 -11.243 1.00 92.44 256 ALA A CA 1
ATOM 1914 C C . ALA A 1 256 ? -8.601 9.211 -11.037 1.00 92.44 256 ALA A C 1
ATOM 1916 O O . ALA A 1 256 ? -9.074 9.138 -9.912 1.00 92.44 256 ALA A O 1
ATOM 1917 N N . SER A 1 257 ? -9.361 9.485 -12.105 1.00 90.44 257 SER A N 1
ATOM 1918 C CA . SER A 1 257 ? -10.809 9.726 -11.993 1.00 90.44 257 SER A CA 1
ATOM 1919 C C . SER A 1 257 ? -11.600 8.520 -11.473 1.00 90.44 257 SER A C 1
ATOM 1921 O O . SER A 1 257 ? -12.711 8.693 -10.979 1.00 90.44 257 SER A O 1
ATOM 1923 N N . PHE A 1 258 ? -11.021 7.321 -11.581 1.00 89.12 258 PHE A N 1
ATOM 1924 C CA . PHE A 1 258 ? -11.561 6.092 -11.013 1.00 89.12 258 PHE A CA 1
ATOM 1925 C C . PHE A 1 258 ? -10.919 5.761 -9.663 1.00 89.12 258 PHE A C 1
ATOM 1927 O O . PHE A 1 258 ? -11.625 5.443 -8.718 1.00 89.12 258 PHE A O 1
ATOM 1934 N N . LEU A 1 259 ? -9.587 5.826 -9.590 1.00 88.94 259 LEU A N 1
ATOM 1935 C CA . LEU A 1 259 ? -8.804 5.345 -8.448 1.00 88.94 259 LEU A CA 1
ATOM 1936 C C . LEU A 1 259 ? -8.825 6.273 -7.237 1.00 88.94 259 LEU A C 1
ATOM 1938 O O . LEU A 1 259 ? -8.689 5.799 -6.127 1.00 88.94 259 LEU A O 1
ATOM 1942 N N . LYS A 1 260 ? -8.921 7.581 -7.470 1.00 85.94 260 LYS A N 1
ATOM 1943 C CA . LYS A 1 260 ? -8.858 8.618 -6.435 1.00 85.94 260 LYS A CA 1
ATOM 1944 C C . LYS A 1 260 ? -9.637 9.849 -6.900 1.00 85.94 260 LYS A C 1
ATOM 1946 O O . LYS A 1 260 ? -9.029 10.852 -7.309 1.00 85.94 260 LYS A O 1
ATOM 1951 N N . PRO A 1 261 ? -10.982 9.757 -6.940 1.00 80.25 261 PRO A N 1
ATOM 1952 C CA . PRO A 1 261 ? -11.842 10.816 -7.462 1.00 80.25 261 PRO A CA 1
ATOM 1953 C C . PRO A 1 261 ? -11.716 12.131 -6.675 1.00 80.25 261 PRO A C 1
ATOM 1955 O O . PRO A 1 261 ? -11.913 13.198 -7.264 1.00 80.25 261 PRO A O 1
ATOM 1958 N N . ASP A 1 262 ? -11.317 12.087 -5.398 1.00 80.88 262 ASP A N 1
ATOM 1959 C CA . ASP A 1 262 ? -10.786 13.258 -4.696 1.00 80.88 262 ASP A CA 1
ATOM 1960 C C . ASP A 1 262 ? -9.317 13.490 -5.089 1.00 80.88 262 ASP A C 1
ATOM 1962 O O . ASP A 1 262 ? -8.441 12.632 -4.960 1.00 80.88 262 ASP A O 1
ATOM 1966 N N . ALA A 1 263 ? -9.017 14.689 -5.587 1.00 76.75 263 ALA A N 1
ATOM 1967 C CA . ALA A 1 263 ? -7.663 15.053 -5.981 1.00 76.75 263 ALA A CA 1
ATOM 1968 C C . ALA A 1 263 ? -6.686 15.119 -4.790 1.00 76.75 263 ALA A C 1
ATOM 1970 O O . ALA A 1 263 ? -5.480 15.002 -5.015 1.00 76.75 263 ALA A O 1
ATOM 1971 N N . GLU A 1 264 ? -7.190 15.319 -3.569 1.00 79.06 264 GLU A N 1
ATOM 1972 C CA . GLU A 1 264 ? -6.394 15.436 -2.341 1.00 79.06 264 GLU A CA 1
ATOM 1973 C C . GLU A 1 264 ? -6.191 14.109 -1.608 1.00 79.06 264 GLU A C 1
ATOM 1975 O O . GLU A 1 264 ? -5.342 14.049 -0.708 1.00 79.06 264 GLU A O 1
ATOM 1980 N N . ASP A 1 265 ? -6.911 13.062 -2.015 1.00 79.81 265 ASP A N 1
ATOM 1981 C CA . ASP A 1 265 ? -6.640 11.706 -1.566 1.00 79.81 265 ASP A CA 1
ATOM 1982 C C . ASP A 1 265 ? -5.200 11.322 -1.940 1.00 79.81 265 ASP A C 1
ATOM 1984 O O . ASP A 1 265 ? -4.727 11.550 -3.064 1.00 79.81 265 ASP A O 1
ATOM 1988 N N . LYS A 1 266 ? -4.484 10.854 -0.919 1.00 80.50 266 LYS A N 1
ATOM 1989 C CA . LYS A 1 266 ? -3.052 10.548 -0.931 1.00 80.50 266 LYS A CA 1
ATOM 1990 C C . LYS A 1 266 ? -2.794 9.080 -1.209 1.00 80.50 266 LYS A C 1
ATOM 1992 O O . LYS A 1 266 ? -1.660 8.738 -1.546 1.00 80.50 266 LYS A O 1
ATOM 1997 N N . ASN A 1 267 ? -3.811 8.249 -1.038 1.00 82.25 267 ASN A N 1
ATOM 1998 C CA . ASN A 1 267 ? -3.709 6.820 -1.175 1.00 82.25 267 ASN A CA 1
ATOM 1999 C C . ASN A 1 267 ? -4.327 6.369 -2.492 1.00 82.25 267 ASN A C 1
ATOM 2001 O O . ASN A 1 267 ? -5.227 6.995 -3.031 1.00 82.25 267 ASN A O 1
ATOM 2005 N N . VAL A 1 268 ? -3.807 5.272 -3.018 1.00 87.06 268 VAL A N 1
ATOM 2006 C CA . VAL A 1 268 ? -4.563 4.395 -3.905 1.00 87.06 268 VAL A CA 1
ATOM 2007 C C . VAL A 1 268 ? -4.149 3.002 -3.482 1.00 87.06 268 VAL A C 1
ATOM 2009 O O . VAL A 1 268 ? -2.982 2.630 -3.645 1.00 87.06 268 VAL A O 1
ATOM 2012 N N . SER A 1 269 ? -5.081 2.251 -2.913 1.00 89.62 269 SER A N 1
ATOM 2013 C CA . SER A 1 269 ? -4.798 0.909 -2.426 1.00 89.62 269 SER A CA 1
ATOM 2014 C C . SER A 1 269 ? -4.529 -0.053 -3.595 1.00 89.62 269 SER A C 1
ATOM 2016 O O . SER A 1 269 ? -5.098 0.092 -4.687 1.00 89.62 269 SER A O 1
ATOM 2018 N N . PRO A 1 270 ? -3.724 -1.112 -3.387 1.00 92.56 270 PRO A N 1
ATOM 2019 C CA . PRO A 1 270 ? -3.523 -2.142 -4.404 1.00 92.56 270 PRO A CA 1
ATOM 2020 C C . PRO A 1 270 ? -4.839 -2.764 -4.896 1.00 92.56 270 PRO A C 1
ATOM 2022 O O . PRO A 1 270 ? -4.968 -3.093 -6.077 1.00 92.56 270 PRO A O 1
ATOM 2025 N N . HIS A 1 271 ? -5.842 -2.900 -4.020 1.00 89.62 271 HIS A N 1
ATOM 2026 C CA . HIS A 1 271 ? -7.152 -3.438 -4.387 1.00 89.62 271 HIS A CA 1
ATOM 2027 C C . HIS A 1 271 ? -7.882 -2.544 -5.399 1.00 89.62 271 HIS A C 1
ATOM 2029 O O . HIS A 1 271 ? -8.422 -3.047 -6.387 1.00 89.62 271 HIS A O 1
ATOM 2035 N N . GLU A 1 272 ? -7.845 -1.225 -5.216 1.00 91.50 272 GLU A N 1
ATOM 2036 C CA . GLU A 1 272 ? -8.431 -0.273 -6.164 1.00 91.50 272 GLU A CA 1
ATOM 2037 C C . GLU A 1 272 ? -7.721 -0.318 -7.515 1.00 91.50 272 GLU A C 1
ATOM 2039 O O . GLU A 1 272 ? -8.383 -0.338 -8.556 1.00 91.50 272 GLU A O 1
ATOM 2044 N N . MET A 1 273 ? -6.386 -0.424 -7.516 1.00 95.38 273 MET A N 1
ATOM 2045 C CA . MET A 1 273 ? -5.600 -0.587 -8.745 1.00 95.38 273 MET A CA 1
ATOM 2046 C C . MET A 1 273 ? -5.982 -1.867 -9.492 1.00 95.38 273 MET A C 1
ATOM 2048 O O . MET A 1 273 ? -6.188 -1.833 -10.708 1.00 95.38 273 MET A O 1
ATOM 2052 N N . ILE A 1 274 ? -6.121 -2.991 -8.784 1.00 95.94 274 ILE A N 1
ATOM 2053 C CA . ILE A 1 274 ? -6.573 -4.262 -9.365 1.00 95.94 274 ILE A CA 1
ATOM 2054 C C . ILE A 1 274 ? -7.976 -4.120 -9.949 1.00 95.94 274 ILE A C 1
ATOM 2056 O O . ILE A 1 274 ? -8.213 -4.544 -11.082 1.00 95.94 274 ILE A O 1
ATOM 2060 N N . ASN A 1 275 ? -8.905 -3.525 -9.198 1.00 93.81 275 ASN A N 1
ATOM 2061 C CA . ASN A 1 275 ? -10.279 -3.341 -9.644 1.00 93.81 275 ASN A CA 1
ATOM 2062 C C . ASN A 1 275 ? -10.336 -2.462 -10.901 1.00 93.81 275 ASN A C 1
ATOM 2064 O O . ASN A 1 275 ? -11.002 -2.817 -11.875 1.00 93.81 275 ASN A O 1
ATOM 2068 N N . PHE A 1 276 ? -9.574 -1.367 -10.935 1.00 95.62 276 PHE A N 1
ATOM 2069 C CA . PHE A 1 276 ? -9.432 -0.528 -12.121 1.00 95.62 276 PHE A CA 1
ATOM 2070 C C . PHE A 1 276 ? -8.931 -1.330 -13.322 1.00 95.62 276 PHE A C 1
ATOM 2072 O O . PHE A 1 276 ? -9.577 -1.321 -14.368 1.00 95.62 276 PHE A O 1
ATOM 2079 N N . VAL A 1 277 ? -7.830 -2.076 -13.185 1.00 97.62 277 VAL A N 1
ATOM 2080 C CA . VAL A 1 277 ? -7.296 -2.875 -14.299 1.00 97.62 277 VAL A CA 1
ATOM 2081 C C . VAL A 1 277 ? -8.322 -3.896 -14.783 1.00 97.62 277 VAL A C 1
ATOM 2083 O O . VAL A 1 277 ? -8.622 -3.952 -15.977 1.00 97.62 277 VAL A O 1
ATOM 2086 N N . ASN A 1 278 ? -8.899 -4.669 -13.866 1.00 96.44 278 ASN A N 1
ATOM 2087 C CA . ASN A 1 278 ? -9.775 -5.786 -14.204 1.00 96.44 278 ASN A CA 1
ATOM 2088 C C . ASN A 1 278 ? -11.134 -5.347 -14.770 1.00 96.44 278 ASN A C 1
ATOM 2090 O O . ASN A 1 278 ? -11.772 -6.141 -15.466 1.00 96.44 278 ASN A O 1
ATOM 2094 N N . THR A 1 279 ? -11.570 -4.110 -14.503 1.00 94.38 279 THR A N 1
ATOM 2095 C CA . THR A 1 279 ? -12.868 -3.585 -14.965 1.00 94.38 279 THR A CA 1
ATOM 2096 C C . THR A 1 279 ? -12.766 -2.569 -16.100 1.00 94.38 279 THR A C 1
ATOM 2098 O O . THR A 1 279 ? -13.681 -2.500 -16.919 1.00 94.38 279 THR A O 1
ATOM 2101 N N . GLN A 1 280 ? -11.679 -1.796 -16.178 1.00 95.56 280 GLN A N 1
ATOM 2102 C CA . GLN A 1 280 ? -11.521 -0.695 -17.139 1.00 95.56 280 GLN A CA 1
ATOM 2103 C C . GLN A 1 280 ? -10.569 -1.027 -18.297 1.00 95.56 280 GLN A C 1
ATOM 2105 O O . GLN A 1 280 ? -10.405 -0.215 -19.208 1.00 95.56 280 GLN A O 1
ATOM 2110 N N . THR A 1 281 ? -9.931 -2.202 -18.292 1.00 96.31 281 THR A N 1
ATOM 2111 C CA . THR A 1 281 ? -8.936 -2.582 -19.307 1.00 96.31 281 THR A CA 1
ATOM 2112 C C . THR A 1 281 ? -9.172 -3.990 -19.867 1.00 96.31 281 THR A C 1
ATOM 2114 O O . THR A 1 281 ? -10.081 -4.705 -19.450 1.00 96.31 281 THR A O 1
ATOM 2117 N N . GLN A 1 282 ? -8.371 -4.378 -20.865 1.00 95.94 282 GLN A N 1
ATOM 2118 C CA . GLN A 1 282 ? -8.411 -5.717 -21.475 1.00 95.94 282 GLN A CA 1
ATOM 2119 C C . GLN A 1 282 ? -7.403 -6.694 -20.852 1.00 95.94 282 GLN A C 1
ATOM 2121 O O . GLN A 1 282 ? -7.451 -7.885 -21.150 1.00 95.94 282 GLN A O 1
ATOM 2126 N N . VAL A 1 283 ? -6.513 -6.196 -19.992 1.00 98.06 283 VAL A N 1
ATOM 2127 C CA . VAL A 1 283 ? -5.544 -7.009 -19.256 1.00 98.06 283 VAL A CA 1
ATOM 2128 C C . VAL A 1 283 ? -6.096 -7.361 -17.874 1.00 98.06 283 VAL A C 1
ATOM 2130 O O . VAL A 1 283 ? -7.196 -6.953 -17.485 1.00 98.06 283 VAL A O 1
ATOM 2133 N N . ARG A 1 284 ? -5.351 -8.180 -17.143 1.00 98.44 284 ARG A N 1
ATOM 2134 C CA . ARG A 1 284 ? -5.651 -8.601 -15.780 1.00 98.44 284 ARG A CA 1
ATOM 2135 C C . ARG A 1 284 ? -4.589 -8.096 -14.827 1.00 98.44 284 ARG A C 1
ATOM 2137 O O . ARG A 1 284 ? -3.464 -7.806 -15.228 1.00 98.44 284 ARG A O 1
ATOM 2144 N N . ALA A 1 285 ? -4.956 -8.009 -13.558 1.00 98.38 285 ALA A N 1
ATOM 2145 C CA . ALA A 1 285 ? -4.008 -7.782 -12.491 1.00 98.38 285 ALA A CA 1
ATOM 2146 C C . ALA A 1 285 ? -4.314 -8.604 -11.247 1.00 98.38 285 ALA A C 1
ATOM 2148 O O . ALA A 1 285 ? -5.467 -8.928 -10.947 1.00 98.38 285 ALA A O 1
ATOM 2149 N N . VAL A 1 286 ? -3.247 -8.898 -10.510 1.00 98.00 286 VAL A N 1
ATOM 2150 C CA . VAL A 1 286 ? -3.287 -9.517 -9.189 1.00 98.00 286 VAL A CA 1
ATOM 2151 C C . VAL A 1 286 ? -2.209 -8.882 -8.317 1.00 98.00 286 VAL A C 1
ATOM 2153 O O . VAL A 1 286 ? -1.132 -8.553 -8.809 1.00 98.00 286 VAL A O 1
ATOM 2156 N N . ALA A 1 287 ? -2.509 -8.702 -7.034 1.00 97.69 287 ALA A N 1
ATOM 2157 C CA . ALA A 1 287 ? -1.565 -8.226 -6.033 1.00 97.69 287 ALA A CA 1
ATOM 2158 C C . ALA A 1 287 ? -1.462 -9.223 -4.882 1.00 97.69 287 ALA A C 1
ATOM 2160 O O . ALA A 1 287 ? -2.435 -9.920 -4.565 1.00 97.69 287 ALA A O 1
ATOM 2161 N N . ARG A 1 288 ? -0.278 -9.304 -4.281 1.00 97.56 288 ARG A N 1
ATOM 2162 C CA . ARG A 1 288 ? 0.041 -10.174 -3.145 1.00 97.56 288 ARG A CA 1
ATOM 2163 C C . ARG A 1 288 ? 1.025 -9.478 -2.212 1.00 97.56 288 ARG A C 1
ATOM 2165 O O . ARG A 1 288 ? 1.708 -8.539 -2.613 1.00 97.56 288 ARG A O 1
ATOM 2172 N N . VAL A 1 289 ? 1.081 -9.974 -0.982 1.00 98.00 289 VAL A N 1
ATOM 2173 C CA . VAL A 1 289 ? 2.091 -9.634 0.029 1.00 98.00 289 VAL A CA 1
ATOM 2174 C C . VAL A 1 289 ? 3.147 -10.735 0.096 1.00 98.00 289 VAL A C 1
ATOM 2176 O O . VAL A 1 289 ? 2.927 -11.831 -0.422 1.00 98.00 289 VAL A O 1
ATOM 2179 N N . GLY A 1 290 ? 4.279 -10.457 0.741 1.00 97.38 290 GLY A N 1
ATOM 2180 C CA . GLY A 1 290 ? 5.324 -11.457 0.966 1.00 97.38 290 GLY A CA 1
ATOM 2181 C C . GLY A 1 290 ? 6.131 -11.822 -0.281 1.00 97.38 290 GLY A C 1
ATOM 2182 O O . GLY A 1 290 ? 6.751 -12.882 -0.302 1.00 97.38 290 GLY A O 1
ATOM 2183 N N . GLY A 1 291 ? 6.123 -10.973 -1.316 1.00 97.38 291 GLY A N 1
ATOM 2184 C CA . GLY A 1 291 ? 6.958 -11.178 -2.499 1.00 97.38 291 GLY A CA 1
ATOM 2185 C C . GLY A 1 291 ? 8.451 -11.175 -2.159 1.00 97.38 291 GLY A C 1
ATOM 2186 O O . GLY A 1 291 ? 8.868 -10.636 -1.137 1.00 97.38 291 GLY A O 1
ATOM 2187 N N . ASP A 1 292 ? 9.268 -11.750 -3.039 1.00 96.81 292 ASP A N 1
ATOM 2188 C CA . ASP A 1 292 ? 10.725 -11.735 -2.912 1.00 96.81 292 ASP A CA 1
ATOM 2189 C C . ASP A 1 292 ? 11.408 -11.307 -4.219 1.00 96.81 292 ASP A C 1
ATOM 2191 O O . ASP A 1 292 ? 10.808 -11.287 -5.296 1.00 96.81 292 ASP A O 1
ATOM 2195 N N . ILE A 1 293 ? 12.691 -10.957 -4.118 1.00 97.56 293 ILE A N 1
ATOM 2196 C CA . ILE A 1 293 ? 13.515 -10.502 -5.246 1.00 97.56 293 ILE A CA 1
ATOM 2197 C C . ILE A 1 293 ? 13.494 -11.505 -6.411 1.00 97.56 293 ILE A C 1
ATOM 2199 O O . ILE A 1 293 ? 13.400 -11.095 -7.569 1.00 97.56 293 ILE A O 1
ATOM 2203 N N . GLU A 1 294 ? 13.570 -12.807 -6.137 1.00 96.50 294 GLU A N 1
ATOM 2204 C CA . GLU A 1 294 ? 13.645 -13.843 -7.172 1.00 96.50 294 GLU A CA 1
ATOM 2205 C C . GLU A 1 294 ? 12.316 -14.002 -7.916 1.00 96.50 294 GLU A C 1
ATOM 2207 O O . GLU A 1 294 ? 12.303 -14.207 -9.133 1.00 96.50 294 GLU A O 1
ATOM 2212 N N . MET A 1 295 ? 11.190 -13.839 -7.227 1.00 97.19 295 MET A N 1
ATOM 2213 C CA . MET A 1 295 ? 9.865 -13.804 -7.835 1.00 97.19 295 MET A CA 1
ATOM 2214 C C . MET A 1 295 ? 9.712 -12.605 -8.774 1.00 97.19 295 MET A C 1
ATOM 2216 O O . MET A 1 295 ? 9.269 -12.773 -9.914 1.00 97.19 295 MET A O 1
ATOM 2220 N N . ILE A 1 296 ? 10.134 -11.410 -8.349 1.00 98.25 296 ILE A N 1
ATOM 2221 C CA . ILE A 1 296 ? 10.099 -10.213 -9.204 1.00 98.25 296 ILE A CA 1
ATOM 2222 C C . ILE A 1 296 ? 10.954 -10.431 -10.461 1.00 98.25 296 ILE A C 1
ATOM 2224 O O . ILE A 1 296 ? 10.509 -10.128 -11.570 1.00 98.25 296 ILE A O 1
ATOM 2228 N N . LYS A 1 297 ? 12.142 -11.042 -10.330 1.00 98.44 297 LYS A N 1
ATOM 2229 C CA . LYS A 1 297 ? 12.980 -11.407 -11.486 1.00 98.44 297 LYS A CA 1
ATOM 2230 C C . LYS A 1 297 ? 12.279 -12.370 -12.438 1.00 98.44 297 LYS A C 1
ATOM 2232 O O . LYS A 1 297 ? 12.364 -12.168 -13.647 1.00 98.44 297 LYS A O 1
ATOM 2237 N N . ARG A 1 298 ? 11.567 -13.387 -11.933 1.00 98.06 298 ARG A N 1
ATOM 2238 C CA . ARG A 1 298 ? 10.794 -14.320 -12.779 1.00 98.06 298 ARG A CA 1
ATOM 2239 C C . ARG A 1 298 ? 9.732 -13.588 -13.590 1.00 98.06 298 ARG A C 1
ATOM 2241 O O . ARG A 1 298 ? 9.638 -13.838 -14.788 1.00 98.06 298 ARG A O 1
ATOM 2248 N N . PHE A 1 299 ? 8.979 -12.666 -12.991 1.00 98.25 299 PHE A N 1
ATOM 2249 C CA . PHE A 1 299 ? 7.998 -11.869 -13.737 1.00 98.25 299 PHE A CA 1
ATOM 2250 C C . PHE A 1 299 ? 8.657 -11.007 -14.817 1.00 98.25 299 PHE A C 1
ATOM 2252 O O . PHE A 1 299 ? 8.260 -11.067 -15.981 1.00 98.25 299 PHE A O 1
ATOM 2259 N N . VAL A 1 300 ? 9.724 -10.286 -14.466 1.00 98.12 300 VAL A N 1
ATOM 2260 C CA . VAL A 1 300 ? 10.453 -9.423 -15.408 1.00 98.12 300 VAL A CA 1
ATOM 2261 C C . VAL A 1 300 ? 11.077 -10.232 -16.552 1.00 98.12 300 VAL A C 1
ATOM 2263 O O . VAL A 1 300 ? 10.979 -9.839 -17.714 1.00 98.12 300 VAL A O 1
ATOM 2266 N N . ALA A 1 301 ? 11.674 -11.390 -16.260 1.00 97.69 301 ALA A N 1
ATOM 2267 C CA . ALA A 1 301 ? 12.240 -12.294 -17.264 1.00 97.69 301 ALA A CA 1
ATOM 2268 C C . ALA A 1 301 ? 11.185 -12.852 -18.233 1.00 97.69 301 ALA A C 1
ATOM 2270 O O . ALA A 1 301 ? 11.511 -13.187 -19.372 1.00 97.69 301 ALA A O 1
ATOM 2271 N N . ASN A 1 302 ? 9.928 -12.918 -17.791 1.00 97.12 302 ASN A N 1
ATOM 2272 C CA . ASN A 1 302 ? 8.782 -13.349 -18.585 1.00 97.12 302 ASN A CA 1
ATOM 2273 C C . ASN A 1 302 ? 7.963 -12.180 -19.144 1.00 97.12 302 ASN A C 1
ATOM 2275 O O . ASN A 1 302 ? 6.858 -12.395 -19.630 1.00 97.12 302 ASN A O 1
ATOM 2279 N N . ASN A 1 303 ? 8.515 -10.962 -19.146 1.00 97.12 303 ASN A N 1
ATOM 2280 C CA . ASN A 1 303 ? 7.878 -9.778 -19.717 1.00 97.12 303 ASN A CA 1
ATOM 2281 C C . ASN A 1 303 ? 6.525 -9.409 -19.080 1.00 97.12 303 ASN A C 1
ATOM 2283 O O . ASN A 1 303 ? 5.670 -8.826 -19.743 1.00 97.12 303 ASN A O 1
ATOM 2287 N N . ILE A 1 304 ? 6.341 -9.708 -17.794 1.00 98.25 304 ILE A N 1
ATOM 2288 C CA . ILE A 1 304 ? 5.146 -9.337 -17.034 1.00 98.25 304 ILE A CA 1
ATOM 2289 C C . ILE A 1 304 ? 5.478 -8.091 -16.198 1.00 98.25 304 ILE A C 1
ATOM 2291 O O . ILE A 1 304 ? 6.314 -8.184 -15.296 1.00 98.25 304 ILE A O 1
ATOM 2295 N N . PRO A 1 305 ? 4.868 -6.920 -16.481 1.00 98.31 305 PRO A N 1
ATOM 2296 C CA . PRO A 1 305 ? 5.037 -5.712 -15.685 1.00 98.31 305 PRO A CA 1
ATOM 2297 C C . PRO A 1 305 ? 4.722 -5.931 -14.209 1.00 98.31 305 PRO A C 1
ATOM 2299 O O . PRO A 1 305 ? 3.674 -6.483 -13.860 1.00 98.31 305 PRO A O 1
ATOM 2302 N N . VAL A 1 306 ? 5.612 -5.422 -13.358 1.00 98.44 306 VAL A N 1
ATOM 2303 C CA . VAL A 1 306 ? 5.482 -5.476 -11.903 1.00 98.44 306 VAL A CA 1
ATOM 2304 C C . VAL A 1 306 ? 5.521 -4.066 -11.331 1.00 98.44 306 VAL A C 1
ATOM 2306 O O . VAL A 1 306 ? 6.411 -3.280 -11.660 1.00 98.44 306 VAL A O 1
ATOM 2309 N N . ILE A 1 307 ? 4.572 -3.763 -10.455 1.00 98.62 307 ILE A N 1
ATOM 2310 C CA . ILE A 1 307 ? 4.552 -2.561 -9.626 1.00 98.62 307 ILE A CA 1
ATOM 2311 C C . ILE A 1 307 ? 4.785 -3.004 -8.181 1.00 98.62 307 ILE A C 1
ATOM 2313 O O . ILE A 1 307 ? 4.140 -3.940 -7.711 1.00 98.62 307 ILE A O 1
ATOM 2317 N N . VAL A 1 308 ? 5.697 -2.338 -7.482 1.00 98.31 308 VAL A N 1
ATOM 2318 C CA . VAL A 1 308 ? 5.964 -2.554 -6.054 1.00 98.31 308 VAL A CA 1
ATOM 2319 C C . VAL A 1 308 ? 5.576 -1.314 -5.262 1.00 98.31 308 VAL A C 1
ATOM 2321 O O . VAL A 1 308 ? 5.744 -0.192 -5.747 1.00 98.31 308 VAL A O 1
ATOM 2324 N N . GLU A 1 309 ? 5.049 -1.520 -4.059 1.00 97.19 309 GLU A N 1
ATOM 2325 C CA . GLU A 1 309 ? 4.744 -0.446 -3.111 1.00 97.19 309 GLU A CA 1
ATOM 2326 C C . GLU A 1 309 ? 5.911 -0.287 -2.134 1.00 97.19 309 GLU A C 1
ATOM 2328 O O . GLU A 1 309 ? 6.294 -1.236 -1.455 1.00 97.19 309 GLU A O 1
ATOM 2333 N N . THR A 1 310 ? 6.533 0.885 -2.084 1.00 95.25 310 THR A N 1
ATOM 2334 C CA . THR A 1 310 ? 7.784 1.107 -1.355 1.00 95.25 310 THR A CA 1
ATOM 2335 C C . THR A 1 310 ? 7.699 2.320 -0.443 1.00 95.25 310 THR A C 1
ATOM 2337 O O . THR A 1 310 ? 6.976 3.285 -0.688 1.00 95.25 310 THR A O 1
ATOM 2340 N N . GLY A 1 311 ? 8.462 2.281 0.648 1.00 92.06 311 GLY A N 1
ATOM 2341 C CA . GLY A 1 311 ? 8.771 3.477 1.416 1.00 92.06 311 GLY A CA 1
ATOM 2342 C C . GLY A 1 311 ? 9.715 4.382 0.629 1.00 92.06 311 GLY A C 1
ATOM 2343 O O . GLY A 1 311 ? 10.703 3.923 0.063 1.00 92.06 311 GLY A O 1
ATOM 2344 N N . TYR A 1 312 ? 9.443 5.681 0.633 1.00 85.50 312 TYR A N 1
ATOM 2345 C CA . TYR A 1 312 ? 10.271 6.683 -0.020 1.00 85.50 312 TYR A CA 1
ATOM 2346 C C . TYR A 1 312 ? 10.536 7.861 0.924 1.00 85.50 312 TYR A C 1
ATOM 2348 O O . TYR A 1 312 ? 9.677 8.269 1.704 1.00 85.50 312 TYR A O 1
ATOM 2356 N N . MET A 1 313 ? 11.752 8.407 0.884 1.00 81.50 313 MET A N 1
ATOM 2357 C CA . MET A 1 313 ? 12.170 9.566 1.683 1.00 81.50 313 MET A CA 1
ATOM 2358 C C . MET A 1 313 ? 12.915 10.563 0.779 1.00 81.50 313 MET A C 1
ATOM 2360 O O . MET A 1 313 ? 14.148 10.535 0.721 1.00 81.50 313 MET A O 1
ATOM 2364 N N . PRO A 1 314 ? 12.204 11.427 0.029 1.00 70.38 314 PRO A N 1
ATOM 2365 C CA . PRO A 1 314 ? 12.857 12.445 -0.782 1.00 70.38 314 PRO A CA 1
ATOM 2366 C C . PRO A 1 314 ? 13.535 13.500 0.099 1.00 70.38 314 PRO A C 1
ATOM 2368 O O . PRO A 1 314 ? 13.113 13.766 1.224 1.00 70.38 314 PRO A O 1
ATOM 2371 N N . GLU A 1 315 ? 14.575 14.151 -0.428 1.00 61.50 315 GLU A N 1
ATOM 2372 C CA . GLU A 1 315 ? 15.290 15.207 0.294 1.00 61.50 315 GLU A CA 1
ATOM 2373 C C . GLU A 1 315 ? 14.321 16.310 0.768 1.00 61.50 315 GLU A C 1
ATOM 2375 O O . GLU A 1 315 ? 13.602 16.918 -0.026 1.00 61.50 315 GLU A O 1
ATOM 2380 N N . GLY A 1 316 ? 14.302 16.568 2.079 1.00 59.00 316 GLY A N 1
ATOM 2381 C CA . GLY A 1 316 ? 13.449 17.590 2.695 1.00 59.00 316 GLY A CA 1
ATOM 2382 C C . GLY A 1 316 ? 12.029 17.140 3.066 1.00 59.00 316 GLY A C 1
ATOM 2383 O O . GLY A 1 316 ? 11.258 17.975 3.543 1.00 59.00 316 GLY A O 1
ATOM 2384 N N . TYR A 1 317 ? 11.698 15.857 2.895 1.00 62.62 317 TYR A N 1
ATOM 2385 C CA . TYR A 1 317 ? 10.448 15.235 3.342 1.00 62.62 317 TYR A CA 1
ATOM 2386 C C . TYR A 1 317 ? 10.730 14.080 4.313 1.00 62.62 317 TYR A C 1
ATOM 2388 O O . TYR A 1 317 ? 11.794 13.465 4.261 1.00 62.62 317 TYR A O 1
ATOM 2396 N N . ASP A 1 318 ? 9.767 13.765 5.187 1.00 78.56 318 ASP A N 1
ATOM 2397 C CA . ASP A 1 318 ? 9.803 12.496 5.930 1.00 78.56 318 ASP A CA 1
ATOM 2398 C C . ASP A 1 318 ? 9.307 11.338 5.047 1.00 78.56 318 ASP A C 1
ATOM 2400 O O . ASP A 1 318 ? 8.882 11.536 3.908 1.00 78.56 318 ASP A O 1
ATOM 2404 N N . TRP A 1 319 ? 9.303 10.131 5.615 1.00 88.81 319 TRP A N 1
ATOM 2405 C CA . TRP A 1 319 ? 8.790 8.915 4.987 1.00 88.81 319 TRP A CA 1
ATOM 2406 C C . TRP A 1 319 ? 7.382 9.085 4.400 1.00 88.81 319 TRP A C 1
ATOM 2408 O O . TRP A 1 319 ? 6.483 9.641 5.048 1.00 88.81 319 TRP A O 1
ATOM 2418 N N . LEU A 1 320 ? 7.205 8.567 3.187 1.00 88.88 320 LEU A N 1
ATOM 2419 C CA . LEU A 1 320 ? 5.947 8.482 2.455 1.00 88.88 320 LEU A CA 1
ATOM 2420 C C . LEU A 1 320 ? 5.848 7.140 1.715 1.00 88.88 320 LEU A C 1
ATOM 2422 O O . LEU A 1 320 ? 6.869 6.541 1.382 1.00 88.88 320 LEU A O 1
ATOM 2426 N N . GLY A 1 321 ? 4.625 6.684 1.460 1.00 92.38 321 GLY A N 1
ATOM 2427 C CA . GLY A 1 321 ? 4.352 5.550 0.584 1.00 92.38 321 GLY A CA 1
ATOM 2428 C C . GLY A 1 321 ? 4.446 5.949 -0.880 1.00 92.38 321 GLY A C 1
ATOM 2429 O O . GLY A 1 321 ? 4.034 7.047 -1.263 1.00 92.38 321 GLY A O 1
ATOM 2430 N N . HIS A 1 322 ? 5.017 5.076 -1.698 1.00 94.81 322 HIS A N 1
ATOM 2431 C CA . HIS A 1 322 ? 5.250 5.316 -3.114 1.00 94.81 322 HIS A CA 1
ATOM 2432 C C . HIS A 1 322 ? 5.078 4.033 -3.918 1.00 94.81 322 HIS A C 1
ATOM 2434 O O . HIS A 1 322 ? 5.148 2.934 -3.380 1.00 94.81 322 HIS A O 1
ATOM 2440 N N . TYR A 1 323 ? 4.886 4.178 -5.224 1.00 96.81 323 TYR A N 1
ATOM 2441 C CA . TYR A 1 323 ? 4.867 3.052 -6.150 1.00 96.81 323 TYR A CA 1
ATOM 2442 C C . TYR A 1 323 ? 6.003 3.185 -7.153 1.00 96.81 323 TYR A C 1
ATOM 2444 O O . TYR A 1 323 ? 6.273 4.277 -7.666 1.00 96.81 323 TYR A O 1
ATOM 2452 N N . GLN A 1 324 ? 6.620 2.059 -7.488 1.00 96.75 324 GLN A N 1
ATOM 2453 C CA . GLN A 1 324 ? 7.663 1.985 -8.505 1.00 96.75 324 GLN A CA 1
ATOM 2454 C C . GLN A 1 324 ? 7.381 0.830 -9.464 1.00 96.75 324 GLN A C 1
ATOM 2456 O O . GLN A 1 324 ? 6.939 -0.243 -9.055 1.00 96.75 324 GLN A O 1
ATOM 2461 N N . THR A 1 325 ? 7.652 1.039 -10.753 1.00 98.06 325 THR A N 1
ATOM 2462 C CA . THR A 1 325 ? 7.496 0.005 -11.784 1.00 98.06 325 THR A CA 1
ATOM 2463 C C . THR A 1 325 ? 8.847 -0.646 -12.060 1.00 98.06 325 THR A C 1
ATOM 2465 O O . THR A 1 325 ? 9.792 0.033 -12.466 1.00 98.06 325 THR A O 1
ATOM 2468 N N . VAL A 1 326 ? 8.953 -1.961 -11.879 1.00 98.19 326 VAL A N 1
ATOM 2469 C CA . VAL A 1 326 ? 10.186 -2.715 -12.144 1.00 98.19 326 VAL A CA 1
ATOM 2470 C C . VAL A 1 326 ? 10.259 -3.065 -13.629 1.00 98.19 326 VAL A C 1
ATOM 2472 O O . VAL A 1 326 ? 9.371 -3.722 -14.166 1.00 98.19 326 VAL A O 1
ATOM 2475 N N . VAL A 1 327 ? 11.328 -2.635 -14.306 1.00 97.31 327 VAL A N 1
ATOM 2476 C CA . VAL A 1 327 ? 11.499 -2.794 -15.767 1.00 97.31 327 VAL A CA 1
ATOM 2477 C C . VAL A 1 327 ? 12.735 -3.613 -16.153 1.00 97.31 327 VAL A C 1
ATOM 2479 O O . VAL A 1 327 ? 13.053 -3.770 -17.334 1.00 97.31 327 VAL A O 1
ATOM 2482 N N . GLY A 1 328 ? 13.486 -4.114 -15.178 1.00 97.94 328 GLY A N 1
ATOM 2483 C CA . GLY A 1 328 ? 14.682 -4.904 -15.435 1.00 97.94 328 GLY A CA 1
ATOM 2484 C C . GLY A 1 328 ? 15.428 -5.283 -14.169 1.00 97.94 328 GLY A C 1
ATOM 2485 O O . GLY A 1 328 ? 15.200 -4.696 -13.115 1.00 97.94 328 GLY A O 1
ATOM 2486 N N . TYR A 1 329 ? 16.374 -6.206 -14.304 1.00 98.50 329 TYR A N 1
ATOM 2487 C CA . TYR A 1 329 ? 17.340 -6.547 -13.264 1.00 98.50 329 TYR A CA 1
ATOM 2488 C C . TYR A 1 329 ? 18.664 -7.022 -13.872 1.00 98.50 329 TYR A C 1
ATOM 2490 O O . TYR A 1 329 ? 18.720 -7.427 -15.039 1.00 98.50 329 TYR A O 1
ATOM 2498 N N . ASP A 1 330 ? 19.727 -6.987 -13.075 1.00 98.25 330 ASP A N 1
ATOM 2499 C CA . ASP A 1 330 ? 21.046 -7.492 -13.441 1.00 98.25 330 ASP A CA 1
ATOM 2500 C C . ASP A 1 330 ? 21.791 -8.037 -12.217 1.00 98.25 330 ASP A C 1
ATOM 2502 O O . ASP A 1 330 ? 22.256 -7.284 -11.359 1.00 98.25 330 ASP A O 1
ATOM 2506 N N . ASP A 1 331 ? 21.956 -9.358 -12.159 1.00 97.88 331 ASP A N 1
ATOM 2507 C CA . ASP A 1 331 ? 22.640 -10.054 -11.065 1.00 97.88 331 ASP A CA 1
ATOM 2508 C C . ASP A 1 331 ? 24.145 -9.804 -11.044 1.00 97.88 331 ASP A C 1
ATOM 2510 O O . ASP A 1 331 ? 24.781 -9.977 -10.004 1.00 97.88 331 ASP A O 1
ATOM 2514 N N . THR A 1 332 ? 24.738 -9.376 -12.162 1.00 97.38 332 THR A N 1
ATOM 2515 C CA . THR A 1 332 ? 26.169 -9.047 -12.189 1.00 97.38 332 THR A CA 1
ATOM 2516 C C . THR A 1 332 ? 26.465 -7.778 -11.399 1.00 97.38 332 THR A C 1
ATOM 2518 O O . THR A 1 332 ? 27.547 -7.648 -10.823 1.00 97.38 332 THR A O 1
ATOM 2521 N N . THR A 1 333 ? 25.494 -6.863 -11.340 1.00 97.19 333 THR A N 1
ATOM 2522 C CA . THR A 1 333 ? 25.591 -5.605 -10.595 1.00 97.19 333 THR A CA 1
ATOM 2523 C C . THR A 1 333 ? 24.729 -5.584 -9.331 1.00 97.19 333 THR A C 1
ATOM 2525 O O . THR A 1 333 ? 24.946 -4.722 -8.481 1.00 97.19 333 THR A O 1
ATOM 2528 N N . GLY A 1 334 ? 23.813 -6.543 -9.167 1.00 97.94 334 GLY A N 1
ATOM 2529 C CA . GLY A 1 334 ? 22.946 -6.681 -7.997 1.00 97.94 334 GLY A CA 1
ATOM 2530 C C . GLY A 1 334 ? 21.852 -5.618 -7.924 1.00 97.94 334 GLY A C 1
ATOM 2531 O O . GLY A 1 334 ? 21.539 -5.156 -6.825 1.00 97.94 334 GLY A O 1
ATOM 2532 N N . ASN A 1 335 ? 21.319 -5.192 -9.074 1.00 98.38 335 ASN A N 1
ATOM 2533 C CA . ASN A 1 335 ? 20.381 -4.072 -9.152 1.00 98.38 335 ASN A CA 1
ATOM 2534 C C . ASN A 1 335 ? 19.111 -4.399 -9.930 1.00 98.38 335 ASN A C 1
ATOM 2536 O O . ASN A 1 335 ? 19.144 -5.103 -10.941 1.00 98.38 335 ASN A O 1
ATOM 2540 N N . PHE A 1 336 ? 18.011 -3.791 -9.496 1.00 98.44 336 PHE A N 1
ATOM 2541 C CA . PHE A 1 336 ? 16.839 -3.566 -10.325 1.00 98.44 336 PHE A CA 1
ATOM 2542 C C . PHE A 1 336 ? 16.987 -2.270 -11.118 1.00 98.44 336 PHE A C 1
ATOM 2544 O O . PHE A 1 336 ? 17.723 -1.352 -10.745 1.00 98.44 336 PHE A O 1
ATOM 2551 N N . PHE A 1 337 ? 16.236 -2.196 -12.210 1.00 97.94 337 PHE A N 1
ATOM 2552 C CA . PHE A 1 337 ? 16.008 -0.972 -12.954 1.00 97.94 337 PHE A CA 1
ATOM 2553 C C . PHE A 1 337 ? 14.537 -0.594 -12.839 1.00 97.94 337 PHE A C 1
ATOM 2555 O O . PHE A 1 337 ? 13.661 -1.397 -13.171 1.00 97.94 337 PHE A O 1
ATOM 2562 N N . LEU A 1 338 ? 14.278 0.626 -12.385 1.00 97.56 338 LEU A N 1
ATOM 2563 C CA . LEU A 1 338 ? 12.952 1.095 -11.998 1.00 97.56 338 LEU A CA 1
ATOM 2564 C C . LEU A 1 338 ? 12.521 2.281 -12.855 1.00 97.56 338 LEU A C 1
ATOM 2566 O O . LEU A 1 338 ? 13.322 3.159 -13.181 1.00 97.56 338 LEU A O 1
ATOM 2570 N N . TYR A 1 339 ? 11.247 2.329 -13.216 1.00 97.25 339 TYR A N 1
ATOM 2571 C CA . TYR A 1 339 ? 10.600 3.560 -13.651 1.00 97.25 339 TYR A CA 1
ATOM 2572 C C . TYR A 1 339 ? 9.854 4.136 -12.457 1.00 97.25 339 TYR A C 1
ATOM 2574 O O . TYR A 1 339 ? 8.987 3.483 -11.877 1.00 97.25 339 TYR A O 1
ATOM 2582 N N . ASP A 1 340 ? 10.207 5.364 -12.103 1.00 95.00 340 ASP A N 1
ATOM 2583 C CA . ASP A 1 340 ? 9.666 6.059 -10.950 1.00 95.00 340 ASP A CA 1
ATOM 2584 C C . ASP A 1 340 ? 8.847 7.258 -11.426 1.00 95.00 340 ASP A C 1
ATOM 2586 O O . ASP A 1 340 ? 9.321 8.095 -12.201 1.00 95.00 340 ASP A O 1
ATOM 2590 N N . SER A 1 341 ? 7.597 7.357 -10.985 1.00 93.44 341 SER A N 1
ATOM 2591 C CA . SER A 1 341 ? 6.709 8.431 -11.427 1.00 93.44 341 SER A CA 1
ATOM 2592 C C . SER A 1 341 ? 7.122 9.810 -10.903 1.00 93.44 341 SER A C 1
ATOM 2594 O O . SER A 1 341 ? 6.698 10.819 -11.465 1.00 93.44 341 SER A O 1
ATOM 2596 N N . PHE A 1 342 ? 7.953 9.883 -9.862 1.00 89.38 342 PHE A N 1
ATOM 2597 C CA . PHE A 1 342 ? 8.492 11.123 -9.313 1.00 89.38 342 PHE A CA 1
ATOM 2598 C C . PHE A 1 342 ? 9.909 11.417 -9.826 1.00 89.38 342 PHE A C 1
ATOM 2600 O O . PHE A 1 342 ? 10.166 12.527 -10.295 1.00 89.38 342 PHE A O 1
ATOM 2607 N N . LEU A 1 343 ? 10.813 10.435 -9.774 1.00 89.31 343 LEU A N 1
ATOM 2608 C CA . LEU A 1 343 ? 12.231 10.603 -10.122 1.00 89.31 343 LEU A CA 1
ATOM 2609 C C . LEU A 1 343 ? 12.536 10.459 -11.620 1.00 89.31 343 LEU A C 1
ATOM 2611 O O . LEU A 1 343 ? 13.583 10.923 -12.077 1.00 89.31 343 LEU A O 1
ATOM 2615 N N . GLY A 1 344 ? 11.646 9.835 -12.391 1.00 92.25 344 GLY A N 1
ATOM 2616 C CA . GLY A 1 344 ? 11.826 9.619 -13.823 1.00 92.25 344 GLY A CA 1
ATOM 2617 C C . GLY A 1 344 ? 12.160 8.173 -14.197 1.00 92.25 344 GLY A C 1
ATOM 2618 O O . GLY A 1 344 ? 12.049 7.235 -13.411 1.00 92.25 344 GLY A O 1
ATOM 2619 N N . SER A 1 345 ? 12.601 7.988 -15.438 1.00 92.56 345 SER A N 1
ATOM 2620 C CA . SER A 1 345 ? 12.934 6.683 -16.025 1.00 92.56 345 SER A CA 1
ATOM 2621 C C . SER A 1 345 ? 14.440 6.443 -16.167 1.00 92.56 345 SER A C 1
ATOM 2623 O O . SER A 1 345 ? 14.848 5.663 -17.022 1.00 92.56 345 SER A O 1
ATOM 2625 N N . GLY A 1 346 ? 15.275 7.160 -15.412 1.00 90.06 346 GLY A N 1
ATOM 2626 C CA . GLY A 1 346 ? 16.731 7.143 -15.585 1.00 90.06 346 GLY A CA 1
ATOM 2627 C C . GLY A 1 346 ? 17.210 7.789 -16.895 1.00 90.06 346 GLY A C 1
ATOM 2628 O O . GLY A 1 346 ? 16.421 8.275 -17.712 1.00 90.06 346 GLY A O 1
ATOM 2629 N N . GLU A 1 347 ? 18.530 7.820 -17.093 1.00 87.38 347 GLU A N 1
ATOM 2630 C CA . GLU A 1 347 ? 19.140 8.396 -18.296 1.00 87.38 347 GLU A CA 1
ATOM 2631 C C . GLU A 1 347 ? 18.695 7.616 -19.545 1.00 87.38 347 GLU A C 1
ATOM 2633 O O . GLU A 1 347 ? 18.764 6.392 -19.577 1.00 87.38 347 GLU A O 1
ATOM 2638 N N . ASN A 1 348 ? 18.204 8.317 -20.573 1.00 85.00 348 ASN A N 1
ATOM 2639 C CA . ASN A 1 348 ? 17.719 7.733 -21.835 1.00 85.00 348 ASN A CA 1
ATOM 2640 C C . ASN A 1 348 ? 16.621 6.653 -21.702 1.00 85.00 348 ASN A C 1
ATOM 2642 O O . ASN A 1 348 ? 16.407 5.894 -22.643 1.00 85.00 348 ASN A O 1
ATOM 2646 N N . GLY A 1 349 ? 15.897 6.591 -20.576 1.00 87.00 349 GLY A N 1
ATOM 2647 C CA . GLY A 1 349 ? 14.878 5.556 -20.354 1.00 87.00 349 GLY A CA 1
ATOM 2648 C C . GLY A 1 349 ? 15.451 4.206 -19.910 1.00 87.00 349 GLY A C 1
ATOM 2649 O O . GLY A 1 349 ? 14.730 3.209 -19.896 1.00 87.00 349 GLY A O 1
ATOM 2650 N N . GLU A 1 350 ? 16.723 4.162 -19.511 1.00 87.88 350 GLU A N 1
ATOM 2651 C CA . GLU A 1 350 ? 17.411 2.959 -19.028 1.00 87.88 350 GLU A CA 1
ATOM 2652 C C . GLU A 1 350 ? 17.048 2.587 -17.585 1.00 87.88 350 GLU A C 1
ATOM 2654 O O . GLU A 1 350 ? 17.676 1.715 -16.991 1.00 87.88 350 GLU A O 1
ATOM 2659 N N . GLY A 1 351 ? 16.000 3.164 -17.004 1.00 93.44 351 GLY A N 1
ATOM 2660 C CA . GLY A 1 351 ? 15.567 2.933 -15.627 1.00 93.44 351 GLY A CA 1
ATOM 2661 C C . GLY A 1 351 ? 16.532 3.510 -14.592 1.00 93.44 351 GLY A C 1
ATOM 2662 O O . GLY A 1 351 ? 17.733 3.648 -14.811 1.00 93.44 351 GLY A O 1
ATOM 2663 N N . ILE A 1 352 ? 15.988 3.869 -13.440 1.00 95.00 352 ILE A N 1
ATOM 2664 C CA . ILE A 1 352 ? 16.765 4.244 -12.266 1.00 95.00 352 ILE A CA 1
ATOM 2665 C C . ILE A 1 352 ? 17.296 2.960 -11.643 1.00 95.00 352 ILE A C 1
ATOM 2667 O O . ILE A 1 352 ? 16.535 2.031 -11.379 1.00 95.00 352 ILE A O 1
ATOM 2671 N N . THR A 1 353 ? 18.607 2.897 -11.446 1.00 96.31 353 THR A N 1
ATOM 2672 C CA . THR A 1 353 ? 19.257 1.751 -10.817 1.00 96.31 353 THR A CA 1
ATOM 2673 C C . THR A 1 353 ? 19.070 1.808 -9.306 1.00 96.31 353 THR A C 1
ATOM 2675 O O . THR A 1 353 ? 19.472 2.786 -8.674 1.00 96.31 353 THR A O 1
ATOM 2678 N N . GLU A 1 354 ? 18.542 0.737 -8.725 1.00 96.25 354 GLU A N 1
ATOM 2679 C CA . GLU A 1 354 ? 18.442 0.552 -7.276 1.00 96.25 354 GLU A CA 1
ATOM 2680 C C . GLU A 1 354 ? 18.941 -0.846 -6.906 1.00 96.25 354 GLU A C 1
ATOM 2682 O O . GLU A 1 354 ? 18.612 -1.827 -7.576 1.00 96.25 354 GLU A O 1
ATOM 2687 N N . SER A 1 355 ? 19.776 -0.952 -5.870 1.00 98.31 355 SER A N 1
ATOM 2688 C CA . SER A 1 355 ? 20.326 -2.249 -5.471 1.00 98.31 355 SER A CA 1
ATOM 2689 C C . SER A 1 355 ? 19.253 -3.131 -4.846 1.00 98.31 355 SER A C 1
ATOM 2691 O O . SER A 1 355 ? 18.342 -2.630 -4.187 1.00 98.31 355 SER A O 1
ATOM 2693 N N . TYR A 1 356 ? 19.373 -4.451 -5.006 1.00 98.38 356 TYR A N 1
ATOM 2694 C CA . TYR A 1 356 ? 18.405 -5.390 -4.431 1.00 98.38 356 TYR A CA 1
ATOM 2695 C C . TYR A 1 356 ? 18.176 -5.173 -2.924 1.00 98.38 356 TYR A C 1
ATOM 2697 O O . TYR A 1 356 ? 17.016 -5.109 -2.525 1.00 98.38 356 TYR A O 1
ATOM 2705 N N . PRO A 1 357 ? 19.218 -4.987 -2.082 1.00 97.69 357 PRO A N 1
ATOM 2706 C CA . PRO A 1 357 ? 19.009 -4.760 -0.653 1.00 97.69 357 PRO A CA 1
ATOM 2707 C C . PRO A 1 357 ? 18.344 -3.417 -0.336 1.00 97.69 357 PRO A C 1
ATOM 2709 O O . PRO A 1 357 ? 17.617 -3.322 0.648 1.00 97.69 357 PRO A O 1
ATOM 2712 N N . LEU A 1 358 ? 18.603 -2.375 -1.137 1.00 96.44 358 LEU A N 1
ATOM 2713 C CA . LEU A 1 358 ? 17.991 -1.065 -0.918 1.00 96.44 358 LEU A CA 1
ATOM 2714 C C . LEU A 1 358 ? 16.498 -1.107 -1.253 1.00 96.44 358 LEU A C 1
ATOM 2716 O O . LEU A 1 358 ? 15.690 -0.696 -0.421 1.00 96.44 358 LEU A O 1
ATOM 2720 N N . LEU A 1 359 ? 16.142 -1.691 -2.403 1.00 97.00 359 LEU A N 1
ATOM 2721 C CA . LEU A 1 359 ? 14.742 -1.865 -2.776 1.00 97.00 359 LEU A CA 1
ATOM 2722 C C . LEU A 1 359 ? 14.007 -2.718 -1.741 1.00 97.00 359 LEU A C 1
ATOM 2724 O O . LEU A 1 359 ? 12.950 -2.315 -1.275 1.00 97.00 359 LEU A O 1
ATOM 2728 N N . ASP A 1 360 ? 14.575 -3.860 -1.339 1.00 97.88 360 ASP A N 1
ATOM 2729 C CA . ASP A 1 360 ? 13.954 -4.757 -0.356 1.00 97.88 360 ASP A CA 1
ATOM 2730 C C . ASP A 1 360 ? 13.732 -4.071 1.001 1.00 97.88 360 ASP A C 1
ATOM 2732 O O . ASP A 1 360 ? 12.659 -4.192 1.593 1.00 97.88 360 ASP A O 1
ATOM 2736 N N . SER A 1 361 ? 14.699 -3.266 1.455 1.00 96.06 361 SER A N 1
ATOM 2737 C CA . SER A 1 361 ? 14.560 -2.472 2.680 1.00 96.06 361 SER A CA 1
ATOM 2738 C C . SER A 1 361 ? 13.420 -1.454 2.592 1.00 96.06 361 SER A C 1
ATOM 2740 O O . SER A 1 361 ? 12.733 -1.229 3.587 1.00 96.06 361 SER A O 1
ATOM 2742 N N . ASN A 1 362 ? 13.216 -0.825 1.433 1.00 96.12 362 ASN A N 1
ATOM 2743 C CA . ASN A 1 362 ? 12.119 0.121 1.217 1.00 96.12 362 ASN A CA 1
ATOM 2744 C C . ASN A 1 362 ? 10.772 -0.605 1.061 1.00 96.12 362 ASN A C 1
ATOM 2746 O O . ASN A 1 362 ? 9.740 -0.131 1.539 1.00 96.12 362 ASN A O 1
ATOM 2750 N N . TRP A 1 363 ? 10.785 -1.772 0.422 1.00 97.94 363 TRP A N 1
ATOM 2751 C CA . TRP A 1 363 ? 9.628 -2.623 0.150 1.00 97.94 363 TRP A CA 1
ATOM 2752 C C . TRP A 1 363 ? 9.077 -3.298 1.413 1.00 97.94 363 TRP A C 1
ATOM 2754 O O . TRP A 1 363 ? 7.868 -3.519 1.535 1.00 97.94 363 TRP A O 1
ATOM 2764 N N . GLN A 1 364 ? 9.943 -3.554 2.402 1.00 98.00 364 GLN A N 1
ATOM 2765 C CA . GLN A 1 364 ? 9.557 -4.052 3.724 1.00 98.00 364 GLN A CA 1
ATOM 2766 C C . GLN A 1 364 ? 8.460 -3.193 4.361 1.00 98.00 364 GLN A C 1
ATOM 2768 O O . GLN A 1 364 ? 7.568 -3.738 5.004 1.00 98.00 364 GLN A O 1
ATOM 2773 N N . ALA A 1 365 ? 8.477 -1.872 4.167 1.00 97.06 365 ALA A N 1
ATOM 2774 C CA . ALA A 1 365 ? 7.508 -0.971 4.791 1.00 97.06 365 ALA A CA 1
ATOM 2775 C C . ALA A 1 365 ? 6.042 -1.247 4.391 1.00 97.06 365 ALA A C 1
ATOM 2777 O O . ALA A 1 365 ? 5.132 -0.792 5.081 1.00 97.06 365 ALA A O 1
ATOM 2778 N N . PHE A 1 366 ? 5.828 -2.004 3.310 1.00 97.75 366 PHE A N 1
ATOM 2779 C CA . PHE A 1 366 ? 4.524 -2.409 2.782 1.00 97.75 366 PHE A CA 1
ATOM 2780 C C . PHE A 1 366 ? 4.376 -3.931 2.729 1.00 97.75 366 PHE A C 1
ATOM 2782 O O . PHE A 1 366 ? 3.740 -4.467 1.827 1.00 97.75 366 PHE A O 1
ATOM 2789 N N . ASN A 1 367 ? 5.008 -4.655 3.656 1.00 98.25 367 ASN A N 1
ATOM 2790 C CA . ASN A 1 367 ? 4.950 -6.118 3.739 1.00 98.25 367 ASN A CA 1
ATOM 2791 C C . ASN A 1 367 ? 5.292 -6.837 2.418 1.00 98.25 367 ASN A C 1
ATOM 2793 O O . ASN A 1 367 ? 4.719 -7.875 2.076 1.00 98.25 367 ASN A O 1
ATOM 2797 N N . ARG A 1 368 ? 6.203 -6.237 1.642 1.00 98.38 368 ARG A N 1
ATOM 2798 C CA . ARG A 1 368 ? 6.574 -6.686 0.297 1.00 98.38 368 ARG A CA 1
ATOM 2799 C C . ARG A 1 368 ? 5.373 -6.857 -0.639 1.00 98.38 368 ARG A C 1
ATOM 2801 O O . ARG A 1 368 ? 5.256 -7.851 -1.358 1.00 98.38 368 ARG A O 1
ATOM 2808 N N . THR A 1 369 ? 4.472 -5.877 -0.617 1.00 98.50 369 THR A N 1
ATOM 2809 C CA . THR A 1 369 ? 3.308 -5.810 -1.506 1.00 98.50 369 THR A CA 1
ATOM 2810 C C . THR A 1 369 ? 3.727 -5.522 -2.941 1.00 98.50 369 THR A C 1
ATOM 2812 O O . THR A 1 369 ? 4.433 -4.551 -3.223 1.00 98.50 369 THR A O 1
ATOM 2815 N N . PHE A 1 370 ? 3.269 -6.350 -3.870 1.00 98.44 370 PHE A N 1
ATOM 2816 C CA . PHE A 1 370 ? 3.462 -6.147 -5.301 1.00 98.44 370 PHE A CA 1
ATOM 2817 C C . PHE A 1 370 ? 2.177 -6.412 -6.065 1.00 98.44 370 PHE A C 1
ATOM 2819 O O . PHE A 1 370 ? 1.293 -7.141 -5.615 1.00 98.44 370 PHE A O 1
ATOM 2826 N N . MET A 1 371 ? 2.117 -5.852 -7.263 1.00 98.38 371 MET A N 1
ATOM 2827 C CA . MET A 1 371 ? 1.063 -6.046 -8.240 1.00 98.38 371 MET A CA 1
ATOM 2828 C C . MET A 1 371 ? 1.693 -6.431 -9.571 1.00 98.38 371 MET A C 1
ATOM 2830 O O . MET A 1 371 ? 2.672 -5.823 -10.002 1.00 98.38 371 MET A O 1
ATOM 2834 N N . VAL A 1 372 ? 1.107 -7.409 -10.250 1.00 98.50 372 VAL A N 1
ATOM 2835 C CA . VAL A 1 372 ? 1.476 -7.761 -11.624 1.00 98.50 372 VAL A CA 1
ATOM 2836 C C . VAL A 1 372 ? 0.316 -7.489 -12.565 1.00 98.50 372 VAL A C 1
ATOM 2838 O O . VAL A 1 372 ? -0.841 -7.717 -12.209 1.00 98.50 372 VAL A O 1
ATOM 2841 N N . VAL A 1 373 ? 0.630 -7.002 -13.764 1.00 98.62 373 VAL A N 1
ATOM 2842 C CA . VAL A 1 373 ? -0.343 -6.720 -14.829 1.00 98.62 373 VAL A CA 1
ATOM 2843 C C . VAL A 1 373 ? -0.021 -7.612 -16.022 1.00 98.62 373 VAL A C 1
ATOM 2845 O O . VAL A 1 373 ? 1.102 -7.591 -16.514 1.00 98.62 373 VAL A O 1
ATOM 2848 N N . TYR A 1 374 ? -0.975 -8.403 -16.497 1.00 98.62 374 TYR A N 1
ATOM 2849 C CA . TYR A 1 374 ? -0.725 -9.491 -17.448 1.00 98.62 374 TYR A CA 1
ATOM 2850 C C . TYR A 1 374 ? -1.880 -9.685 -18.426 1.00 98.62 374 TYR A C 1
ATOM 2852 O O . TYR A 1 374 ? -3.023 -9.328 -18.136 1.00 98.62 374 TYR A O 1
ATOM 2860 N N . GLN A 1 375 ? -1.599 -10.246 -19.601 1.00 98.38 375 GLN A N 1
ATOM 2861 C CA . GLN A 1 375 ? -2.664 -10.610 -20.532 1.00 98.38 375 GLN A CA 1
ATOM 2862 C C . GLN A 1 375 ? -3.452 -11.815 -19.997 1.00 98.38 375 GLN A C 1
ATOM 2864 O O . GLN A 1 375 ? -2.866 -12.674 -19.340 1.00 98.38 375 GLN A O 1
ATOM 2869 N N . PRO A 1 376 ? -4.760 -11.947 -20.286 1.00 98.25 376 PRO A N 1
ATOM 2870 C CA . PRO A 1 376 ? -5.552 -13.087 -19.819 1.00 98.25 376 PRO A CA 1
ATOM 2871 C C . PRO A 1 376 ? -4.964 -14.465 -20.177 1.00 98.25 376 PRO A C 1
ATOM 2873 O O . PRO A 1 376 ? -5.142 -15.421 -19.424 1.00 98.25 376 PRO A O 1
ATOM 2876 N N . GLU A 1 377 ? -4.261 -14.588 -21.304 1.00 98.00 377 GLU A N 1
ATOM 2877 C CA . GLU A 1 377 ? -3.559 -15.812 -21.711 1.00 98.00 377 GLU A CA 1
ATOM 2878 C C . GLU A 1 377 ? -2.377 -16.200 -20.805 1.00 98.00 377 GLU A C 1
ATOM 2880 O O . GLU A 1 377 ? -2.052 -17.387 -20.723 1.00 98.00 377 GLU A O 1
ATOM 2885 N N . ASP A 1 378 ? -1.784 -15.243 -20.087 1.00 98.06 378 ASP A N 1
ATOM 2886 C CA . ASP A 1 378 ? -0.631 -15.454 -19.203 1.00 98.06 378 ASP A CA 1
ATOM 2887 C C . ASP A 1 378 ? -1.038 -15.861 -17.775 1.00 98.06 378 ASP A C 1
ATOM 2889 O O . ASP A 1 378 ? -0.177 -16.136 -16.943 1.00 98.06 378 ASP A O 1
ATOM 2893 N N . GLU A 1 379 ? -2.339 -15.957 -17.474 1.00 97.81 379 GLU A N 1
ATOM 2894 C CA . GLU A 1 379 ? -2.877 -16.329 -16.151 1.00 97.81 379 GLU A CA 1
ATOM 2895 C C . GLU A 1 379 ? -2.238 -17.612 -15.587 1.00 97.81 379 GLU A C 1
ATOM 2897 O O . GLU A 1 379 ? -1.930 -17.699 -14.398 1.00 97.81 379 GLU A O 1
ATOM 2902 N N . GLY A 1 380 ? -2.017 -18.616 -16.444 1.00 97.81 380 GLY A N 1
ATOM 2903 C CA . GLY A 1 380 ? -1.371 -19.869 -16.049 1.00 97.81 380 GLY A CA 1
ATOM 2904 C C . GLY A 1 380 ? 0.082 -19.670 -15.610 1.00 97.81 380 GLY A C 1
ATOM 2905 O O . GLY A 1 380 ? 0.475 -20.188 -14.568 1.00 97.81 380 GLY A O 1
ATOM 2906 N N . LEU A 1 381 ? 0.844 -18.875 -16.366 1.00 97.69 381 LEU A N 1
ATOM 2907 C CA . LEU A 1 381 ? 2.237 -18.542 -16.061 1.00 97.69 381 LEU A CA 1
ATOM 2908 C C . LEU A 1 381 ? 2.341 -17.670 -14.806 1.00 97.69 381 LEU A C 1
ATOM 2910 O O . LEU A 1 381 ? 3.209 -17.897 -13.970 1.00 97.69 381 LEU A O 1
ATOM 2914 N N . VAL A 1 382 ? 1.440 -16.700 -14.636 1.00 98.25 382 VAL A N 1
ATOM 2915 C CA . VAL A 1 382 ? 1.386 -15.872 -13.424 1.00 98.25 382 VAL A CA 1
ATOM 2916 C C . VAL A 1 382 ? 1.151 -16.739 -12.196 1.00 98.25 382 VAL A C 1
ATOM 2918 O O . VAL A 1 382 ? 1.872 -16.600 -11.211 1.00 98.25 382 VAL A O 1
ATOM 2921 N N . ARG A 1 383 ? 0.201 -17.678 -12.258 1.00 97.69 383 ARG A N 1
ATOM 2922 C CA . ARG A 1 383 ? -0.050 -18.622 -11.162 1.00 97.69 383 ARG A CA 1
ATOM 2923 C C . ARG A 1 383 ? 1.155 -19.521 -10.883 1.00 97.69 383 ARG A C 1
ATOM 2925 O O . ARG A 1 383 ? 1.461 -19.758 -9.721 1.00 97.69 383 ARG A O 1
ATOM 2932 N N . GLU A 1 384 ? 1.844 -19.986 -11.923 1.00 96.62 384 GLU A N 1
ATOM 2933 C CA . GLU A 1 384 ? 3.074 -20.778 -11.792 1.00 96.62 384 GLU A CA 1
ATOM 2934 C C . GLU A 1 384 ? 4.201 -19.984 -11.113 1.00 96.62 384 GLU A C 1
ATOM 2936 O O . GLU A 1 384 ? 4.853 -20.500 -10.208 1.00 96.62 384 GLU A O 1
ATOM 2941 N N . ILE A 1 385 ? 4.410 -18.719 -11.496 1.00 97.50 385 ILE A N 1
ATOM 2942 C CA . ILE A 1 385 ? 5.437 -17.857 -10.892 1.00 97.50 385 ILE A CA 1
ATOM 2943 C C . ILE A 1 385 ? 5.098 -17.523 -9.435 1.00 97.50 385 ILE A C 1
ATOM 2945 O O . ILE A 1 385 ? 6.002 -17.534 -8.596 1.00 97.50 385 ILE A O 1
ATOM 2949 N N . LEU A 1 386 ? 3.824 -17.233 -9.139 1.00 97.88 386 LEU A N 1
ATOM 2950 C CA . LEU A 1 386 ? 3.351 -16.975 -7.777 1.00 97.88 386 LEU A CA 1
ATOM 2951 C C . LEU A 1 386 ? 3.533 -18.199 -6.870 1.00 97.88 386 LEU A C 1
ATOM 2953 O O . LEU A 1 386 ? 3.848 -18.032 -5.694 1.00 97.88 386 LEU A O 1
ATOM 2957 N N . GLY A 1 387 ? 3.340 -19.411 -7.399 1.00 97.19 387 GLY A N 1
ATOM 2958 C CA . GLY A 1 387 ? 3.374 -20.636 -6.603 1.00 97.19 387 GLY A CA 1
ATOM 2959 C C . GLY A 1 387 ? 2.398 -20.548 -5.429 1.00 97.19 387 GLY A C 1
ATOM 2960 O O . GLY A 1 387 ? 1.230 -20.206 -5.614 1.00 97.19 387 GLY A O 1
ATOM 2961 N N . ASP A 1 388 ? 2.896 -20.786 -4.219 1.00 96.56 388 ASP A N 1
ATOM 2962 C CA . ASP A 1 388 ? 2.119 -20.712 -2.977 1.00 96.56 388 ASP A CA 1
ATOM 2963 C C . ASP A 1 388 ? 1.497 -19.327 -2.732 1.00 96.56 388 ASP A C 1
ATOM 2965 O O . ASP A 1 388 ? 0.376 -19.234 -2.236 1.00 96.56 388 ASP A O 1
ATOM 2969 N N . LEU A 1 389 ? 2.146 -18.241 -3.178 1.00 97.12 389 LEU A N 1
ATOM 2970 C CA . LEU A 1 389 ? 1.594 -16.885 -3.056 1.00 97.12 389 LEU A CA 1
ATOM 2971 C C . LEU A 1 3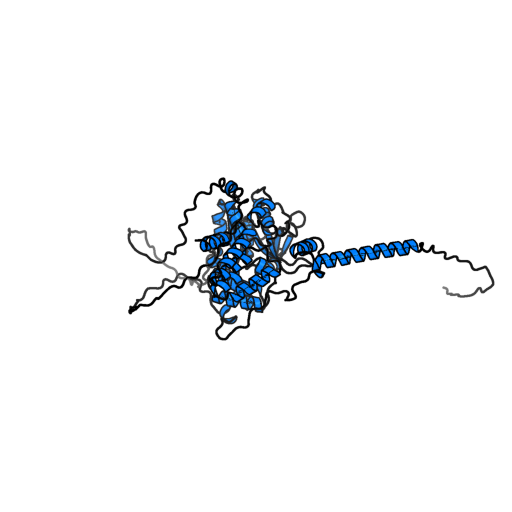89 ? 0.351 -16.678 -3.935 1.00 97.12 389 LEU A C 1
ATOM 2973 O O . LEU A 1 389 ? -0.314 -15.647 -3.828 1.00 97.12 389 LEU A O 1
ATOM 2977 N N . ALA A 1 390 ? 0.002 -17.617 -4.822 1.00 97.06 390 ALA A N 1
ATOM 2978 C CA . ALA A 1 390 ? -1.254 -17.546 -5.559 1.00 97.06 390 ALA A CA 1
ATOM 2979 C C . ALA A 1 390 ? -2.462 -17.603 -4.611 1.00 97.06 390 ALA A C 1
ATOM 2981 O O . ALA A 1 390 ? -3.479 -16.965 -4.904 1.00 97.06 390 ALA A O 1
ATOM 2982 N N . ASP A 1 391 ? -2.343 -18.289 -3.474 1.00 97.62 391 ASP A N 1
ATOM 2983 C CA . ASP A 1 391 ? -3.337 -18.277 -2.406 1.00 97.62 391 ASP A CA 1
ATOM 2984 C C . ASP A 1 391 ? -3.085 -17.076 -1.465 1.00 97.62 391 ASP A C 1
ATOM 2986 O O . ASP A 1 391 ? -1.986 -16.935 -0.925 1.00 97.62 391 ASP A O 1
ATOM 2990 N N . PRO A 1 392 ? -4.063 -16.171 -1.270 1.00 96.50 392 PRO A N 1
ATOM 2991 C CA . PRO A 1 392 ? -3.883 -14.995 -0.419 1.00 96.50 392 PRO A CA 1
ATOM 2992 C C . PRO A 1 392 ? -3.672 -15.333 1.065 1.00 96.50 392 PRO A C 1
ATOM 2994 O O . PRO A 1 392 ? -2.968 -14.591 1.749 1.00 96.50 392 PRO A O 1
ATOM 2997 N N . THR A 1 393 ? -4.242 -16.433 1.564 1.00 97.62 393 THR A N 1
ATOM 2998 C CA . THR A 1 393 ? -4.030 -16.898 2.940 1.00 97.62 393 THR A CA 1
ATOM 2999 C C . THR A 1 393 ? -2.596 -17.382 3.103 1.00 97.62 393 THR A C 1
ATOM 3001 O O . THR A 1 393 ? -1.906 -16.940 4.019 1.00 97.62 393 THR A O 1
ATOM 3004 N N . VAL A 1 394 ? -2.102 -18.193 2.165 1.00 98.00 394 VAL A N 1
ATOM 3005 C CA . VAL A 1 394 ? -0.711 -18.673 2.200 1.00 98.00 394 VAL A CA 1
ATOM 3006 C C . VAL A 1 394 ? 0.281 -17.519 2.006 1.00 98.00 394 VAL A C 1
ATOM 3008 O O . VAL A 1 394 ? 1.301 -17.457 2.690 1.00 98.00 394 VAL A O 1
ATOM 3011 N N . ALA A 1 395 ? -0.033 -16.540 1.152 1.00 98.19 395 ALA A N 1
ATOM 3012 C CA . ALA A 1 395 ? 0.772 -15.325 1.017 1.00 98.19 395 ALA A CA 1
ATOM 3013 C C . ALA A 1 395 ? 0.884 -14.552 2.347 1.00 98.19 395 ALA A C 1
ATOM 3015 O O . ALA A 1 395 ? 1.973 -14.093 2.699 1.00 98.19 395 ALA A O 1
ATOM 3016 N N . ALA A 1 396 ? -0.209 -14.437 3.111 1.00 98.19 396 ALA A N 1
ATOM 3017 C CA . ALA A 1 396 ? -0.190 -13.817 4.436 1.00 98.19 396 ALA A CA 1
ATOM 3018 C C . ALA A 1 396 ? 0.629 -14.634 5.454 1.00 98.19 396 ALA A C 1
ATOM 3020 O O . ALA A 1 396 ? 1.345 -14.046 6.262 1.00 98.19 396 ALA A O 1
ATOM 3021 N N . GLU A 1 397 ? 0.595 -15.967 5.399 1.00 97.94 397 GLU A N 1
ATOM 3022 C CA . GLU A 1 397 ? 1.433 -16.832 6.247 1.00 97.94 397 GLU A CA 1
ATOM 3023 C C . GLU A 1 397 ? 2.932 -16.678 5.936 1.00 97.94 397 GLU A C 1
ATOM 3025 O O . GLU A 1 397 ? 3.742 -16.519 6.851 1.00 97.94 397 GLU A O 1
ATOM 3030 N N . ILE A 1 398 ? 3.306 -16.650 4.654 1.00 97.56 398 ILE A N 1
ATOM 3031 C CA . ILE A 1 398 ? 4.696 -16.437 4.209 1.00 97.56 398 ILE A CA 1
ATOM 3032 C C . ILE A 1 398 ? 5.194 -15.043 4.620 1.00 97.56 398 ILE A C 1
ATOM 3034 O O . ILE A 1 398 ? 6.325 -14.883 5.101 1.00 97.56 398 ILE A O 1
ATOM 3038 N N . ALA A 1 399 ? 4.346 -14.025 4.457 1.00 98.44 399 ALA A N 1
ATOM 3039 C CA . ALA A 1 399 ? 4.646 -12.664 4.882 1.00 98.44 399 ALA A CA 1
ATOM 3040 C C . ALA A 1 399 ? 4.822 -12.575 6.409 1.00 98.44 399 ALA A C 1
ATOM 3042 O O . ALA A 1 399 ? 5.791 -11.973 6.882 1.00 98.44 399 ALA A O 1
ATOM 3043 N N . LEU A 1 400 ? 3.958 -13.251 7.176 1.00 98.31 400 LEU A N 1
ATOM 3044 C CA . LEU A 1 400 ? 4.063 -13.361 8.631 1.00 98.31 400 LEU A CA 1
ATOM 3045 C C . LEU A 1 400 ? 5.389 -14.000 9.055 1.00 98.31 400 LEU A C 1
ATOM 3047 O O . LEU A 1 400 ? 6.071 -13.453 9.921 1.00 98.31 400 LEU A O 1
ATOM 3051 N N . GLU A 1 401 ? 5.786 -15.118 8.440 1.00 97.06 401 GLU A N 1
ATOM 3052 C CA . GLU A 1 401 ? 7.055 -15.786 8.758 1.00 97.06 401 GLU A CA 1
ATOM 3053 C C . GLU A 1 401 ? 8.250 -14.855 8.547 1.00 97.06 401 GLU A C 1
ATOM 3055 O O . GLU A 1 401 ? 9.160 -14.765 9.381 1.00 97.06 401 GLU A O 1
ATOM 3060 N N . THR A 1 402 ? 8.238 -14.147 7.420 1.00 97.44 402 THR A N 1
ATOM 3061 C CA . THR A 1 402 ? 9.289 -13.202 7.056 1.00 97.44 402 THR A CA 1
ATOM 3062 C C . THR A 1 402 ? 9.363 -12.059 8.058 1.00 97.44 402 THR A C 1
ATOM 3064 O O . THR A 1 402 ? 10.441 -11.796 8.594 1.00 97.44 402 THR A O 1
ATOM 3067 N N . ALA A 1 403 ? 8.228 -11.454 8.396 1.00 98.38 403 ALA A N 1
ATOM 3068 C CA . ALA A 1 403 ? 8.162 -10.369 9.364 1.00 98.38 403 ALA A CA 1
ATOM 3069 C C . ALA A 1 403 ? 8.576 -10.820 10.780 1.00 98.38 403 ALA A C 1
ATOM 3071 O O . ALA A 1 403 ? 9.306 -10.112 11.475 1.00 98.38 403 ALA A O 1
ATOM 3072 N N . GLN A 1 404 ? 8.198 -12.032 11.203 1.00 98.00 404 GLN A N 1
ATOM 3073 C CA . GLN A 1 404 ? 8.647 -12.618 12.472 1.00 98.00 404 GLN A CA 1
ATOM 3074 C C . GLN A 1 404 ? 10.159 -12.845 12.496 1.00 98.00 404 GLN A C 1
ATOM 3076 O O . GLN A 1 404 ? 10.803 -12.579 13.512 1.00 98.00 404 GLN A O 1
ATOM 3081 N N . ARG A 1 405 ? 10.752 -13.337 11.403 1.00 97.00 405 ARG A N 1
ATOM 3082 C CA . ARG A 1 405 ? 12.210 -13.491 11.294 1.00 97.00 405 ARG A CA 1
ATOM 3083 C C . ARG A 1 405 ? 12.912 -12.140 11.432 1.00 97.00 405 ARG A C 1
ATOM 3085 O O . ARG A 1 405 ? 13.823 -12.026 12.245 1.00 97.00 405 ARG A O 1
ATOM 3092 N N . GLU A 1 406 ? 12.442 -11.122 10.722 1.00 97.31 406 GLU A N 1
ATOM 3093 C CA . GLU A 1 406 ? 12.999 -9.764 10.774 1.00 97.31 406 GLU A CA 1
ATOM 3094 C C . GLU A 1 406 ? 12.879 -9.146 12.172 1.00 97.31 406 GLU A C 1
ATOM 3096 O O . GLU A 1 406 ? 13.846 -8.590 12.685 1.00 97.31 406 GLU A O 1
ATOM 3101 N N . ALA A 1 407 ? 11.736 -9.317 12.841 1.00 97.56 407 ALA A N 1
ATOM 3102 C CA . ALA A 1 407 ? 11.551 -8.863 14.216 1.00 97.56 407 ALA A CA 1
ATOM 3103 C C . ALA A 1 407 ? 12.427 -9.641 15.217 1.00 97.56 407 ALA A C 1
ATOM 3105 O O . ALA A 1 407 ? 12.865 -9.084 16.224 1.00 97.56 407 ALA A O 1
ATOM 3106 N N . ARG A 1 408 ? 12.730 -10.927 14.973 1.00 96.56 408 ARG A N 1
ATOM 3107 C CA . ARG A 1 408 ? 13.701 -11.682 15.792 1.00 96.56 408 ARG A CA 1
ATOM 3108 C C . ARG A 1 408 ? 15.123 -11.147 15.621 1.00 96.56 408 ARG A C 1
ATOM 3110 O O . ARG A 1 408 ? 15.857 -11.132 16.610 1.00 96.56 408 ARG A O 1
ATOM 3117 N N . GLU A 1 409 ? 15.498 -10.753 14.407 1.00 96.62 409 GLU A N 1
ATOM 3118 C CA . GLU A 1 409 ? 16.818 -10.202 14.076 1.00 96.62 409 GLU A CA 1
ATOM 3119 C C . GLU A 1 409 ? 17.003 -8.783 14.626 1.00 96.62 409 GLU A C 1
ATOM 3121 O O . GLU A 1 409 ? 18.035 -8.493 15.235 1.00 96.62 409 GLU A O 1
ATOM 3126 N N . ASP A 1 410 ? 15.988 -7.931 14.481 1.00 97.12 410 ASP A N 1
ATOM 3127 C CA . ASP A 1 410 ? 15.953 -6.583 15.036 1.00 97.12 410 ASP A CA 1
ATOM 3128 C C . ASP A 1 410 ? 14.608 -6.290 15.713 1.00 97.12 410 ASP A C 1
ATOM 3130 O O . ASP A 1 410 ? 13.598 -5.971 15.084 1.00 97.12 410 ASP A O 1
ATOM 3134 N N . ARG A 1 411 ? 14.623 -6.322 17.049 1.00 95.94 411 ARG A N 1
ATOM 3135 C CA . ARG A 1 411 ? 13.449 -6.033 17.886 1.00 95.94 411 ARG A CA 1
ATOM 3136 C C . ARG A 1 411 ? 12.968 -4.588 17.774 1.00 95.94 411 ARG A C 1
ATOM 3138 O O . ARG A 1 411 ? 11.824 -4.321 18.140 1.00 95.94 411 ARG A O 1
ATOM 3145 N N . GLN A 1 412 ? 13.815 -3.687 17.278 1.00 96.69 412 GLN A N 1
ATOM 3146 C CA . GLN A 1 412 ? 13.506 -2.279 17.047 1.00 96.69 412 GLN A CA 1
ATOM 3147 C C . GLN A 1 412 ? 13.067 -2.001 15.603 1.00 96.69 412 GLN A C 1
ATOM 3149 O O . GLN A 1 412 ? 12.882 -0.839 15.239 1.00 96.69 412 GLN A O 1
ATOM 3154 N N . ASN A 1 413 ? 12.840 -3.036 14.790 1.00 96.69 413 ASN A N 1
ATOM 3155 C CA . ASN A 1 413 ? 12.255 -2.869 13.469 1.00 96.69 413 ASN A CA 1
ATOM 3156 C C . ASN A 1 413 ? 10.729 -2.686 13.574 1.00 96.69 413 ASN A C 1
ATOM 3158 O O . ASN A 1 413 ? 9.966 -3.650 13.656 1.00 96.69 413 ASN A O 1
ATOM 3162 N N . GLY A 1 414 ? 10.280 -1.426 13.567 1.00 96.56 414 GLY A N 1
ATOM 3163 C CA . GLY A 1 414 ? 8.858 -1.078 13.630 1.00 96.56 414 GLY A CA 1
ATOM 3164 C C . GLY A 1 414 ? 8.048 -1.622 12.448 1.00 96.56 414 GLY A C 1
ATOM 3165 O O . GLY A 1 414 ? 6.928 -2.088 12.652 1.00 96.56 414 GLY A O 1
ATOM 3166 N N . PHE A 1 415 ? 8.618 -1.636 11.236 1.00 97.75 415 PHE A N 1
ATOM 3167 C CA . PHE A 1 415 ? 7.945 -2.184 10.053 1.00 97.75 415 PHE A CA 1
ATOM 3168 C C . PHE A 1 415 ? 7.751 -3.696 10.155 1.00 97.75 415 PHE A C 1
ATOM 3170 O O . PHE A 1 415 ? 6.678 -4.180 9.817 1.00 97.75 415 PHE A O 1
ATOM 3177 N N . ALA A 1 416 ? 8.724 -4.440 10.686 1.00 98.38 416 ALA A N 1
ATOM 3178 C CA . ALA A 1 416 ? 8.570 -5.876 10.911 1.00 98.38 416 ALA A CA 1
ATOM 3179 C C . ALA A 1 416 ? 7.400 -6.172 11.866 1.00 98.38 416 ALA A C 1
ATOM 3181 O O . ALA A 1 416 ? 6.534 -6.983 11.547 1.00 98.38 416 ALA A O 1
ATOM 3182 N N . TRP A 1 417 ? 7.299 -5.459 12.994 1.00 98.56 417 TRP A N 1
ATOM 3183 C CA . TRP A 1 417 ? 6.152 -5.595 13.904 1.00 98.56 417 TRP A CA 1
ATOM 3184 C C . TRP A 1 417 ? 4.825 -5.201 13.255 1.00 98.56 417 TRP A C 1
ATOM 3186 O O . TRP A 1 417 ? 3.820 -5.885 13.446 1.00 98.56 417 TRP A O 1
ATOM 3196 N N . PHE A 1 418 ? 4.819 -4.134 12.454 1.00 98.69 418 PHE A N 1
ATOM 3197 C CA . PHE A 1 418 ? 3.628 -3.726 11.717 1.00 98.69 418 PHE A CA 1
ATOM 3198 C C . PHE A 1 418 ? 3.197 -4.801 10.715 1.00 98.69 418 PHE A C 1
ATOM 3200 O O . PHE A 1 418 ? 2.021 -5.133 10.641 1.00 98.69 418 PHE A O 1
ATOM 3207 N N . ASN A 1 419 ? 4.145 -5.407 10.002 1.00 98.75 419 ASN A N 1
ATOM 3208 C CA . ASN A 1 419 ? 3.890 -6.471 9.034 1.00 98.75 419 ASN A CA 1
ATOM 3209 C C . ASN A 1 419 ? 3.399 -7.768 9.690 1.00 98.75 419 ASN A C 1
ATOM 3211 O O . ASN A 1 419 ? 2.555 -8.451 9.108 1.00 98.75 419 ASN A O 1
ATOM 3215 N N . ILE A 1 420 ? 3.871 -8.092 10.902 1.00 98.69 420 ILE A N 1
ATOM 3216 C CA . ILE A 1 420 ? 3.292 -9.169 11.722 1.00 98.69 420 ILE A CA 1
ATOM 3217 C C . ILE A 1 420 ? 1.808 -8.869 11.966 1.00 98.69 420 ILE A C 1
ATOM 3219 O O . ILE A 1 420 ? 0.965 -9.717 11.680 1.00 98.69 420 ILE A O 1
ATOM 3223 N N . GLY A 1 421 ? 1.484 -7.649 12.411 1.00 98.62 421 GLY A N 1
ATOM 3224 C CA . GLY A 1 421 ? 0.104 -7.201 12.623 1.00 98.62 421 GLY A CA 1
ATOM 3225 C C . GLY A 1 421 ? -0.751 -7.286 11.359 1.00 98.62 421 GLY A C 1
ATOM 3226 O O . GLY A 1 421 ? -1.808 -7.910 11.376 1.00 98.62 421 GLY A O 1
ATOM 3227 N N . SER A 1 422 ? -0.268 -6.746 10.238 1.00 98.69 422 SER A N 1
ATOM 3228 C CA . SER A 1 422 ? -0.972 -6.773 8.949 1.00 98.69 422 SER A CA 1
ATOM 3229 C C . SER A 1 422 ? -1.236 -8.194 8.455 1.00 98.69 422 SER A C 1
ATOM 3231 O O . SER A 1 422 ? -2.327 -8.487 7.969 1.00 98.69 422 SER A O 1
ATOM 3233 N N . SER A 1 423 ? -0.262 -9.092 8.608 1.00 98.69 423 SER A N 1
ATOM 3234 C CA . SER A 1 423 ? -0.404 -10.487 8.183 1.00 98.69 423 SER A CA 1
ATOM 3235 C C . SER A 1 423 ? -1.376 -11.251 9.086 1.00 98.69 423 SER A C 1
ATOM 3237 O O . SER A 1 423 ? -2.241 -11.964 8.591 1.00 98.69 423 SER A O 1
ATOM 3239 N N . LEU A 1 424 ? -1.310 -11.056 10.408 1.00 98.56 424 LEU A N 1
ATOM 3240 C CA . LEU A 1 424 ? -2.259 -11.653 11.356 1.00 98.56 424 LEU A CA 1
ATOM 3241 C C . LEU A 1 424 ? -3.685 -11.117 11.172 1.00 98.56 424 LEU A C 1
ATOM 3243 O O . LEU A 1 424 ? -4.632 -11.895 11.270 1.00 98.56 424 LEU A O 1
ATOM 3247 N N . ASN A 1 425 ? -3.840 -9.829 10.850 1.00 98.62 425 ASN A N 1
ATOM 3248 C CA . ASN A 1 425 ? -5.126 -9.228 10.492 1.00 98.62 425 ASN A CA 1
ATOM 3249 C C . ASN A 1 425 ? -5.727 -9.911 9.257 1.00 98.62 425 ASN A C 1
ATOM 3251 O O . ASN A 1 425 ? -6.876 -10.338 9.295 1.00 98.62 425 ASN A O 1
ATOM 3255 N N . ALA A 1 426 ? -4.929 -10.101 8.199 1.00 98.00 426 ALA A N 1
ATOM 3256 C CA . ALA A 1 426 ? -5.361 -10.815 6.994 1.00 98.00 426 ALA A CA 1
ATOM 3257 C C . ALA A 1 426 ? -5.734 -12.289 7.262 1.00 98.00 426 ALA A C 1
ATOM 3259 O O . ALA A 1 426 ? -6.560 -12.857 6.552 1.00 98.00 426 ALA A O 1
ATOM 3260 N N . LEU A 1 427 ? -5.157 -12.899 8.303 1.00 98.12 427 LEU A N 1
ATOM 3261 C CA . LEU A 1 427 ? -5.480 -14.251 8.772 1.00 98.12 427 LEU A CA 1
ATOM 3262 C C . LEU A 1 427 ? -6.653 -14.292 9.774 1.00 98.12 427 LEU A C 1
ATOM 3264 O O . LEU A 1 427 ? -6.983 -15.365 10.278 1.00 98.12 427 LEU A O 1
ATOM 3268 N N . GLY A 1 428 ? -7.265 -13.150 10.109 1.00 97.56 428 GLY A N 1
ATOM 3269 C CA . GLY A 1 428 ? -8.355 -13.051 11.089 1.00 97.56 428 GLY A CA 1
ATOM 3270 C C . GLY A 1 428 ? -7.929 -13.275 12.548 1.00 97.56 428 GLY A C 1
ATOM 3271 O O . GLY A 1 428 ? -8.773 -13.461 13.425 1.00 97.56 428 GLY A O 1
ATOM 3272 N N . ARG A 1 429 ? -6.624 -13.265 12.841 1.00 97.81 429 ARG A N 1
ATOM 3273 C CA . ARG A 1 429 ? -6.050 -13.448 14.187 1.00 97.81 429 ARG A CA 1
ATOM 3274 C C . ARG A 1 429 ? -5.934 -12.100 14.899 1.00 97.81 429 ARG A C 1
ATOM 3276 O O . ARG A 1 429 ? -4.838 -11.639 15.214 1.00 97.81 429 ARG A O 1
ATOM 3283 N N . TYR A 1 430 ? -7.078 -11.450 15.114 1.00 98.00 430 TYR A N 1
ATOM 3284 C CA . TYR A 1 430 ? -7.135 -10.035 15.493 1.00 98.00 430 TYR A CA 1
ATOM 3285 C C . TYR A 1 430 ? -6.476 -9.706 16.841 1.00 98.00 430 TYR A C 1
ATOM 3287 O O . TYR A 1 430 ? -5.826 -8.672 16.942 1.00 98.00 430 TYR A O 1
ATOM 3295 N N . GLU A 1 431 ? -6.552 -10.579 17.849 1.00 96.94 431 GLU A N 1
ATOM 3296 C CA . GLU A 1 431 ? -5.905 -10.308 19.147 1.00 96.94 431 GLU A CA 1
ATOM 3297 C C . GLU A 1 431 ? -4.377 -10.281 19.048 1.00 96.94 431 GLU A C 1
ATOM 3299 O O . GLU A 1 431 ? -3.709 -9.385 19.565 1.00 96.94 431 GLU A O 1
ATOM 3304 N N . GLU A 1 432 ? -3.806 -11.231 18.310 1.00 97.00 432 GLU A N 1
ATOM 3305 C CA . GLU A 1 432 ? -2.366 -11.268 18.059 1.00 97.00 432 GLU A CA 1
ATOM 3306 C C . GLU A 1 432 ? -1.940 -10.107 17.150 1.00 97.00 432 GLU A C 1
ATOM 3308 O O . GLU A 1 432 ? -0.885 -9.503 17.360 1.00 97.00 432 GLU A O 1
ATOM 3313 N N . ALA A 1 433 ? -2.780 -9.748 16.174 1.00 98.50 433 ALA A N 1
ATOM 3314 C CA . ALA A 1 433 ? -2.558 -8.582 15.328 1.00 98.50 433 ALA A CA 1
ATOM 3315 C C . ALA A 1 433 ? -2.537 -7.281 16.147 1.00 98.50 433 ALA A C 1
ATOM 3317 O O . ALA A 1 433 ? -1.658 -6.443 15.939 1.00 98.50 433 ALA A O 1
ATOM 3318 N N . ALA A 1 434 ? -3.454 -7.121 17.108 1.00 98.00 434 ALA A N 1
ATOM 3319 C CA . ALA A 1 434 ? -3.535 -5.940 17.965 1.00 98.00 434 ALA A CA 1
ATOM 3320 C C . ALA A 1 434 ? -2.266 -5.793 18.811 1.00 98.00 434 ALA A C 1
ATOM 3322 O O . ALA A 1 434 ? -1.669 -4.715 18.845 1.00 98.00 434 ALA A O 1
ATOM 3323 N N . ALA A 1 435 ? -1.795 -6.893 19.406 1.00 96.88 435 ALA A N 1
ATOM 3324 C CA . ALA A 1 435 ? -0.544 -6.919 20.159 1.00 96.88 435 ALA A CA 1
ATOM 3325 C C . ALA A 1 435 ? 0.675 -6.566 19.284 1.00 96.88 435 ALA A C 1
ATOM 3327 O O . ALA A 1 435 ? 1.562 -5.816 19.710 1.00 96.88 435 ALA A O 1
ATOM 3328 N N . ALA A 1 436 ? 0.715 -7.052 18.040 1.00 98.19 436 ALA A N 1
ATOM 3329 C CA . ALA A 1 436 ? 1.780 -6.730 17.094 1.00 98.19 436 ALA A CA 1
ATOM 3330 C C . ALA A 1 436 ? 1.762 -5.250 16.672 1.00 98.19 436 ALA A C 1
ATOM 3332 O O . ALA A 1 436 ? 2.812 -4.601 16.657 1.00 98.19 436 ALA A O 1
ATOM 3333 N N . PHE A 1 437 ? 0.584 -4.680 16.397 1.00 98.38 437 PHE A N 1
ATOM 3334 C CA . PHE A 1 437 ? 0.447 -3.255 16.083 1.00 98.38 437 PHE A CA 1
ATOM 3335 C C . PHE A 1 437 ? 0.782 -2.353 17.271 1.00 98.38 437 PHE A C 1
ATOM 3337 O O . PHE A 1 437 ? 1.442 -1.325 17.086 1.00 98.38 437 PHE A O 1
ATOM 3344 N N . ASP A 1 438 ? 0.416 -2.744 18.492 1.00 97.44 438 ASP A N 1
ATOM 3345 C CA . ASP A 1 438 ? 0.835 -2.034 19.700 1.00 97.44 438 ASP A CA 1
ATOM 3346 C C . ASP A 1 438 ? 2.355 -2.030 19.833 1.00 97.44 438 ASP A C 1
ATOM 3348 O O . ASP A 1 438 ? 2.962 -0.989 20.098 1.00 97.44 438 ASP A O 1
ATOM 3352 N N . GLN A 1 439 ? 2.991 -3.178 19.592 1.00 97.19 439 GLN A N 1
ATOM 3353 C CA . GLN A 1 439 ? 4.442 -3.278 19.618 1.00 97.19 439 GLN A CA 1
ATOM 3354 C C . GLN A 1 439 ? 5.095 -2.407 18.538 1.00 97.19 439 GLN A C 1
ATOM 3356 O O . GLN A 1 439 ? 6.048 -1.685 18.839 1.00 97.19 439 GLN A O 1
ATOM 3361 N N . ALA A 1 440 ? 4.553 -2.395 17.320 1.00 97.69 440 ALA A N 1
ATOM 3362 C CA . ALA A 1 440 ? 5.026 -1.533 16.241 1.00 97.69 440 ALA A CA 1
ATOM 3363 C C . ALA A 1 440 ? 4.936 -0.044 16.621 1.00 97.69 440 ALA A C 1
ATOM 3365 O O . ALA A 1 440 ? 5.904 0.704 16.475 1.00 97.69 440 ALA A O 1
ATOM 3366 N N . ARG A 1 441 ? 3.806 0.384 17.201 1.00 94.94 441 ARG A N 1
ATOM 3367 C CA . ARG A 1 441 ? 3.601 1.754 17.705 1.00 94.94 441 ARG A CA 1
ATOM 3368 C C . ARG A 1 441 ? 4.527 2.108 18.872 1.00 94.94 441 ARG A C 1
ATOM 3370 O O . ARG A 1 441 ? 4.943 3.260 18.975 1.00 94.94 441 ARG A O 1
ATOM 3377 N N . ARG A 1 442 ? 4.859 1.151 19.748 1.00 94.56 442 ARG A N 1
ATOM 3378 C CA . ARG A 1 442 ? 5.825 1.348 20.847 1.00 94.56 442 ARG A CA 1
ATOM 3379 C C . ARG A 1 442 ? 7.255 1.521 20.351 1.00 94.56 442 ARG A C 1
ATOM 3381 O O . ARG A 1 442 ? 7.981 2.355 20.886 1.00 94.56 442 ARG A O 1
ATOM 3388 N N . VAL A 1 443 ? 7.649 0.751 19.339 1.00 94.00 443 VAL A N 1
ATOM 3389 C CA . VAL A 1 443 ? 8.955 0.885 18.677 1.00 94.00 443 VAL A CA 1
ATOM 3390 C C . VAL A 1 443 ? 9.050 2.213 17.920 1.00 94.00 443 VAL A C 1
ATOM 3392 O O . VAL A 1 443 ? 10.086 2.876 17.966 1.00 94.00 443 VAL A O 1
ATOM 3395 N N . GLY A 1 444 ? 7.953 2.620 17.285 1.00 91.12 444 GLY A N 1
ATOM 3396 C CA . GLY A 1 444 ? 7.839 3.849 16.515 1.00 91.12 444 GLY A CA 1
ATOM 3397 C C . GLY A 1 444 ? 7.676 3.553 15.028 1.00 91.12 444 GLY A C 1
ATOM 3398 O O . GLY A 1 444 ? 8.426 2.782 14.435 1.00 91.12 444 GLY A O 1
ATOM 3399 N N . LEU A 1 445 ? 6.688 4.201 14.421 1.00 91.50 445 LEU A N 1
ATOM 3400 C CA . LEU A 1 445 ? 6.365 4.099 12.998 1.00 91.50 445 LEU A CA 1
ATOM 3401 C C . LEU A 1 445 ? 6.286 5.491 12.398 1.00 91.50 445 LEU A C 1
ATOM 3403 O O . LEU A 1 445 ? 5.895 6.403 13.126 1.00 91.50 445 LEU A O 1
ATOM 3407 N N . PRO A 1 446 ? 6.558 5.669 11.097 1.00 91.06 446 PRO A N 1
ATOM 3408 C CA . PRO A 1 446 ? 6.311 6.934 10.422 1.00 91.06 446 PRO A CA 1
ATOM 3409 C C . PRO A 1 446 ? 4.910 7.476 10.703 1.00 91.06 446 PRO A C 1
ATOM 3411 O O . PRO A 1 446 ? 3.921 6.756 10.608 1.00 91.06 446 PRO A O 1
ATOM 3414 N N . TRP A 1 447 ? 4.798 8.765 11.007 1.00 85.81 447 TRP A N 1
ATOM 3415 C CA . TRP A 1 447 ? 3.508 9.369 11.354 1.00 85.81 447 TRP A CA 1
ATOM 3416 C C . TRP A 1 447 ? 2.462 9.307 10.220 1.00 85.81 447 TRP A C 1
ATOM 3418 O O . TRP A 1 447 ? 1.265 9.340 10.494 1.00 85.81 447 TRP A O 1
ATOM 3428 N N . ARG A 1 448 ? 2.908 9.176 8.960 1.00 88.31 448 ARG A N 1
ATOM 3429 C CA . ARG A 1 448 ? 2.065 9.007 7.758 1.00 88.31 448 ARG A CA 1
ATOM 3430 C C . ARG A 1 448 ? 1.663 7.560 7.467 1.00 88.31 448 ARG A C 1
ATOM 3432 O O . ARG A 1 448 ? 1.044 7.312 6.442 1.00 88.31 448 ARG A O 1
ATOM 3439 N N . MET A 1 449 ? 2.027 6.593 8.309 1.00 91.94 449 MET A N 1
ATOM 3440 C CA . MET A 1 449 ? 1.771 5.171 8.035 1.00 91.94 449 MET A CA 1
ATOM 3441 C C . MET A 1 449 ? 0.287 4.892 7.730 1.00 91.94 449 MET A C 1
ATOM 3443 O O . MET A 1 449 ? -0.031 4.191 6.773 1.00 91.94 449 MET A O 1
ATOM 3447 N N . LEU A 1 450 ? -0.621 5.529 8.480 1.00 92.88 450 LEU A N 1
ATOM 3448 C CA . LEU A 1 450 ? -2.075 5.378 8.327 1.00 92.88 450 LEU A CA 1
ATOM 3449 C C . LEU A 1 450 ? -2.675 6.183 7.166 1.00 92.88 450 LEU A C 1
ATOM 3451 O O . LEU A 1 450 ? -3.892 6.228 7.026 1.00 92.88 450 LEU A O 1
ATOM 3455 N N . TRP A 1 451 ? -1.857 6.838 6.339 1.00 92.12 451 TRP A N 1
ATOM 3456 C CA . TRP A 1 451 ? -2.331 7.341 5.048 1.00 92.12 451 TRP A CA 1
ATOM 3457 C C . TRP A 1 451 ? -2.484 6.209 4.042 1.00 92.12 451 TRP A C 1
ATOM 3459 O O . TRP A 1 451 ? -3.310 6.328 3.155 1.00 92.12 451 TRP A O 1
ATOM 3469 N N . TYR A 1 452 ? -1.701 5.138 4.189 1.00 93.62 452 TYR A N 1
ATOM 3470 C CA . TYR A 1 452 ? -1.600 4.072 3.193 1.00 93.62 452 TYR A CA 1
ATOM 3471 C C . TYR A 1 452 ? -2.047 2.710 3.735 1.00 93.62 452 TYR A C 1
ATOM 3473 O O . TYR A 1 452 ? -2.504 1.857 2.983 1.00 93.62 452 TYR A O 1
ATOM 3481 N N . GLN A 1 453 ? -1.896 2.475 5.044 1.00 94.56 453 GLN A N 1
ATOM 3482 C CA . GLN A 1 453 ? -2.116 1.160 5.649 1.00 94.56 453 GLN A CA 1
ATOM 3483 C C . GLN A 1 453 ? -3.123 1.240 6.800 1.00 94.56 453 GLN A C 1
ATOM 3485 O O . GLN A 1 453 ? -2.853 1.834 7.844 1.00 94.56 453 GLN A O 1
ATOM 3490 N N . PHE A 1 454 ? -4.279 0.599 6.615 1.00 95.38 454 PHE A N 1
ATOM 3491 C CA . PHE A 1 454 ? -5.451 0.733 7.494 1.00 95.38 454 PHE A CA 1
ATOM 3492 C C . PHE A 1 454 ? -5.706 -0.467 8.411 1.00 95.38 454 PHE A C 1
ATOM 3494 O O . PHE A 1 454 ? -6.614 -0.408 9.237 1.00 95.38 454 PHE A O 1
ATOM 3501 N N . GLY A 1 455 ? -4.890 -1.524 8.310 1.00 97.00 455 GLY A N 1
ATOM 3502 C CA . GLY A 1 455 ? -5.003 -2.742 9.126 1.00 97.00 455 GLY A CA 1
ATOM 3503 C C . GLY A 1 455 ? -5.199 -2.494 10.631 1.00 97.00 455 GLY A C 1
ATOM 3504 O O . GLY A 1 455 ? -6.064 -3.139 11.221 1.00 97.00 455 GLY A O 1
ATOM 3505 N N . PRO A 1 456 ? -4.509 -1.518 11.263 1.00 98.19 456 PRO A N 1
ATOM 3506 C CA . PRO A 1 456 ? -4.745 -1.197 12.669 1.00 98.19 456 PRO A CA 1
ATOM 3507 C C . PRO A 1 456 ? -6.192 -0.806 12.996 1.00 98.19 456 PRO A C 1
ATOM 3509 O O . PRO A 1 456 ? -6.686 -1.180 14.056 1.00 98.19 456 PRO A O 1
ATOM 3512 N N . PHE A 1 457 ? -6.893 -0.081 12.115 1.00 98.25 457 PHE A N 1
ATOM 3513 C CA . PHE A 1 457 ? -8.289 0.293 12.363 1.00 98.25 457 PHE A CA 1
ATOM 3514 C C . PHE A 1 457 ? -9.194 -0.939 12.423 1.00 98.25 457 PHE A C 1
ATOM 3516 O O . PHE A 1 457 ? -9.960 -1.087 13.374 1.00 98.25 457 PHE A O 1
ATOM 3523 N N . GLU A 1 458 ? -9.060 -1.834 11.442 1.00 98.38 458 GLU A N 1
ATOM 3524 C CA . GLU A 1 458 ? -9.811 -3.088 11.382 1.00 98.38 458 GLU A CA 1
ATOM 3525 C C . GLU A 1 458 ? -9.516 -3.975 12.586 1.00 98.38 458 GLU A C 1
ATOM 3527 O O . GLU A 1 458 ? -10.432 -4.458 13.253 1.00 98.38 458 GLU A O 1
ATOM 3532 N N . THR A 1 459 ? -8.236 -4.159 12.888 1.00 98.69 459 THR A N 1
ATOM 3533 C CA . THR A 1 459 ? -7.796 -4.999 13.995 1.00 98.69 459 THR A CA 1
ATOM 3534 C C . THR A 1 459 ? -8.345 -4.497 15.324 1.00 98.69 459 THR A C 1
ATOM 3536 O O . THR A 1 459 ? -9.004 -5.258 16.031 1.00 98.69 459 THR A O 1
ATOM 3539 N N . TYR A 1 460 ? -8.138 -3.218 15.660 1.00 98.56 460 TYR A N 1
ATOM 3540 C CA . TYR A 1 460 ? -8.610 -2.675 16.934 1.00 98.56 460 TYR A CA 1
ATOM 3541 C C . TYR A 1 460 ? -10.139 -2.661 17.033 1.00 98.56 460 TYR A C 1
ATOM 3543 O O . TYR A 1 460 ? -10.680 -2.881 18.115 1.00 98.56 460 TYR A O 1
ATOM 3551 N N . TYR A 1 461 ? -10.847 -2.461 15.917 1.00 98.62 461 TYR A N 1
ATOM 3552 C CA . TYR A 1 461 ? -12.304 -2.568 15.882 1.00 98.62 461 TYR A CA 1
ATOM 3553 C C . TYR A 1 461 ? -12.782 -3.990 16.218 1.00 98.62 461 TYR A C 1
ATOM 3555 O O . TYR A 1 461 ? -13.660 -4.151 17.066 1.00 98.62 461 TYR A O 1
ATOM 3563 N N . ASN A 1 462 ? -12.183 -5.020 15.612 1.00 98.38 462 ASN A N 1
ATOM 3564 C CA . ASN A 1 462 ? -12.593 -6.414 15.814 1.00 98.38 462 ASN A CA 1
ATOM 3565 C C . ASN A 1 462 ? -12.325 -6.937 17.235 1.00 98.38 462 ASN A C 1
ATOM 3567 O O . ASN A 1 462 ? -13.066 -7.794 17.709 1.00 98.38 462 ASN A O 1
ATOM 3571 N N . VAL A 1 463 ? -11.324 -6.396 17.935 1.00 97.81 463 VAL A N 1
ATOM 3572 C CA . VAL A 1 463 ? -11.035 -6.731 19.348 1.00 97.81 463 VAL A CA 1
ATOM 3573 C C . VAL A 1 463 ? -11.757 -5.810 20.345 1.00 97.81 463 VAL A C 1
ATOM 3575 O O . VAL A 1 463 ? -11.492 -5.830 21.545 1.00 97.81 463 VAL A O 1
ATOM 3578 N N . GLY A 1 464 ? -12.663 -4.949 19.866 1.00 97.06 464 GLY A N 1
ATOM 3579 C CA . GLY A 1 464 ? -13.468 -4.059 20.709 1.00 97.06 464 GLY A CA 1
ATOM 3580 C C . GLY A 1 464 ? -12.726 -2.844 21.279 1.00 97.06 464 GLY A C 1
ATOM 3581 O O . GLY A 1 464 ? -13.269 -2.122 22.118 1.00 97.06 464 GLY A O 1
ATOM 3582 N N . ARG A 1 465 ? -11.502 -2.564 20.821 1.00 97.44 465 ARG A N 1
ATOM 3583 C CA . ARG A 1 465 ? -10.688 -1.408 21.236 1.00 97.44 465 ARG A CA 1
ATOM 3584 C C . ARG A 1 465 ? -11.069 -0.151 20.448 1.00 97.44 465 ARG A C 1
ATOM 3586 O O . ARG A 1 465 ? -10.260 0.460 19.751 1.00 97.44 465 ARG A O 1
ATOM 3593 N N . TYR A 1 466 ? -12.330 0.260 20.568 1.00 97.94 466 TYR A N 1
ATOM 3594 C CA . TYR A 1 466 ? -12.884 1.396 19.819 1.00 97.94 466 TYR A CA 1
ATOM 3595 C C . TYR A 1 466 ? -12.225 2.740 20.153 1.00 97.94 466 TYR A C 1
ATOM 3597 O O . TYR A 1 466 ? -12.114 3.600 19.277 1.00 97.94 466 TYR A O 1
ATOM 3605 N N . ASP A 1 467 ? -11.749 2.917 21.387 1.00 95.69 467 ASP A N 1
ATOM 3606 C CA . ASP A 1 467 ? -11.016 4.122 21.791 1.00 95.69 467 ASP A CA 1
ATOM 3607 C C . ASP A 1 467 ? -9.673 4.245 21.051 1.00 95.69 467 ASP A C 1
ATOM 3609 O O . ASP A 1 467 ? -9.304 5.344 20.630 1.00 95.69 467 ASP A O 1
ATOM 3613 N N . ASP A 1 468 ? -8.978 3.129 20.800 1.00 95.81 468 ASP A N 1
ATOM 3614 C CA . ASP A 1 468 ? -7.757 3.116 19.987 1.00 95.81 468 ASP A CA 1
ATOM 3615 C C . ASP A 1 468 ? -8.046 3.470 18.529 1.00 95.81 468 ASP A C 1
ATOM 3617 O O . ASP A 1 468 ? -7.338 4.299 17.949 1.00 95.81 468 ASP A O 1
ATOM 3621 N N . VAL A 1 469 ? -9.119 2.917 17.949 1.00 98.00 469 VAL A N 1
ATOM 3622 C CA . VAL A 1 469 ? -9.554 3.283 16.590 1.00 98.00 469 VAL A CA 1
ATOM 3623 C C . VAL A 1 469 ? -9.816 4.785 16.514 1.00 98.00 469 VAL A C 1
ATOM 3625 O O . VAL A 1 469 ? -9.268 5.460 15.644 1.00 98.00 469 VAL A O 1
ATOM 3628 N N . MET A 1 470 ? -10.594 5.343 17.445 1.00 97.12 470 MET A N 1
ATOM 3629 C CA . MET A 1 470 ? -10.926 6.772 17.450 1.00 97.12 470 MET A CA 1
ATOM 3630 C C . MET A 1 470 ? -9.709 7.663 17.707 1.00 97.12 470 MET A C 1
ATOM 3632 O O . MET A 1 470 ? -9.618 8.750 17.134 1.00 97.12 470 MET A O 1
ATOM 3636 N N . SER A 1 471 ? -8.756 7.214 18.525 1.00 94.38 471 SER A N 1
ATOM 3637 C CA . SER A 1 471 ? -7.480 7.902 18.734 1.00 94.38 471 SER A CA 1
ATOM 3638 C C . SER A 1 471 ? -6.683 7.997 17.430 1.00 94.38 471 SER A C 1
ATOM 3640 O O . SER A 1 471 ? -6.283 9.092 17.022 1.00 94.38 471 SER A O 1
ATOM 3642 N N . LEU A 1 472 ? -6.531 6.879 16.715 1.00 94.88 472 LEU A N 1
ATOM 3643 C CA . LEU A 1 472 ? -5.826 6.839 15.434 1.00 94.88 472 LEU A CA 1
ATOM 3644 C C . LEU A 1 472 ? -6.570 7.605 14.329 1.00 94.88 472 LEU A C 1
ATOM 3646 O O . LEU A 1 472 ? -5.935 8.330 13.564 1.00 94.88 472 LEU A O 1
ATOM 3650 N N . VAL A 1 473 ? -7.904 7.521 14.283 1.00 95.69 473 VAL A N 1
ATOM 3651 C CA . VAL A 1 473 ? -8.752 8.326 13.386 1.00 95.69 473 VAL A CA 1
ATOM 3652 C C . VAL A 1 473 ? -8.497 9.809 13.626 1.00 95.69 473 VAL A C 1
ATOM 3654 O O . VAL A 1 473 ? -8.231 10.549 12.683 1.00 95.69 473 VAL A O 1
ATOM 3657 N N . ASN A 1 474 ? -8.528 10.257 14.883 1.00 92.56 474 ASN A N 1
ATOM 3658 C CA . ASN A 1 474 ? -8.287 11.658 15.215 1.00 92.56 474 ASN A CA 1
ATOM 3659 C C . ASN A 1 474 ? -6.887 12.101 14.787 1.00 92.56 474 ASN A C 1
ATOM 3661 O O . ASN A 1 474 ? -6.734 13.200 14.262 1.00 92.56 474 ASN A O 1
ATOM 3665 N N . VAL A 1 475 ? -5.869 11.263 14.965 1.00 88.81 475 VAL A N 1
ATOM 3666 C CA . VAL A 1 475 ? -4.510 11.574 14.503 1.00 88.81 475 VAL A CA 1
ATOM 3667 C C . VAL A 1 475 ? -4.474 11.736 12.987 1.00 88.81 475 VAL A C 1
ATOM 3669 O O . VAL A 1 475 ? -3.939 12.734 12.505 1.00 88.81 475 VAL A O 1
ATOM 3672 N N . ASN A 1 476 ? -5.092 10.819 12.242 1.00 90.19 476 ASN A N 1
ATOM 3673 C CA . ASN A 1 476 ? -5.096 10.865 10.782 1.00 90.19 476 ASN A CA 1
ATOM 3674 C C . ASN A 1 476 ? -5.852 12.091 10.243 1.00 90.19 476 ASN A C 1
ATOM 3676 O O . ASN A 1 476 ? -5.352 12.804 9.375 1.00 90.19 476 ASN A O 1
ATOM 3680 N N . LEU A 1 477 ? -7.008 12.417 10.832 1.00 89.94 477 LEU A N 1
ATOM 3681 C CA . LEU A 1 477 ? -7.800 13.604 10.483 1.00 89.94 477 LEU A CA 1
ATOM 3682 C C . LEU A 1 477 ? -7.084 14.935 10.775 1.00 89.94 477 LEU A C 1
ATOM 3684 O O . LEU A 1 477 ? -7.496 15.969 10.259 1.00 89.94 477 LEU A O 1
ATOM 3688 N N . ASN A 1 478 ? -6.052 14.939 11.624 1.00 84.88 478 ASN A N 1
ATOM 3689 C CA . ASN A 1 478 ? -5.331 16.156 12.013 1.00 84.88 478 ASN A CA 1
ATOM 3690 C C . ASN A 1 478 ? -3.908 16.237 11.443 1.00 84.88 478 ASN A C 1
ATOM 3692 O O . ASN A 1 478 ? -3.227 17.241 11.664 1.00 84.88 478 ASN A O 1
ATOM 3696 N N . ASN A 1 479 ? -3.435 15.212 10.729 1.00 80.06 479 ASN A N 1
ATOM 3697 C CA . ASN A 1 479 ? -2.066 15.177 10.217 1.00 80.06 479 ASN A CA 1
ATOM 3698 C C . ASN A 1 479 ? -1.967 15.305 8.686 1.00 80.06 479 ASN A C 1
ATOM 3700 O O . ASN A 1 479 ? -0.857 15.430 8.182 1.00 80.06 479 ASN A O 1
ATOM 3704 N N . GLY A 1 480 ? -3.084 15.365 7.957 1.00 78.56 480 GLY A N 1
ATOM 3705 C CA . GLY A 1 480 ? -3.132 15.403 6.489 1.00 78.56 480 GLY A CA 1
ATOM 3706 C C . GLY A 1 480 ? -3.887 14.220 5.874 1.00 78.56 480 GLY A C 1
ATOM 3707 O O . GLY A 1 480 ? -4.100 14.206 4.661 1.00 78.56 480 GLY A O 1
ATOM 3708 N N . GLY A 1 481 ? -4.297 13.240 6.682 1.00 84.25 481 GLY A N 1
ATOM 3709 C CA . GLY A 1 481 ? -5.144 12.119 6.277 1.00 84.25 481 GLY A CA 1
ATOM 3710 C C . GLY A 1 481 ? -6.639 12.453 6.233 1.00 84.25 481 GLY A C 1
ATOM 3711 O O . GLY A 1 481 ? -7.447 11.543 6.078 1.00 84.25 481 GLY A O 1
ATOM 3712 N N . GLU A 1 482 ? -7.053 13.723 6.360 1.00 87.19 482 GLU A N 1
ATOM 3713 C CA . GLU A 1 482 ? -8.480 14.085 6.382 1.00 87.19 482 GLU A CA 1
ATOM 3714 C C . GLU A 1 482 ? -9.234 13.817 5.071 1.00 87.19 482 GLU A C 1
ATOM 3716 O O . GLU A 1 482 ? -10.463 13.803 5.081 1.00 87.19 482 GLU A O 1
ATOM 3721 N N . TYR A 1 483 ? -8.510 13.591 3.972 1.00 87.62 483 TYR A N 1
ATOM 3722 C CA . TYR A 1 483 ? -9.062 13.276 2.649 1.00 87.62 483 TYR A CA 1
ATOM 3723 C C . TYR A 1 483 ? -9.105 11.775 2.347 1.00 87.62 483 TYR A C 1
ATOM 3725 O O . TYR A 1 483 ? -9.599 11.402 1.293 1.00 87.62 483 TYR A O 1
ATOM 3733 N N . VAL A 1 484 ? -8.587 10.939 3.251 1.00 90.62 484 VAL A N 1
ATOM 3734 C CA . VAL A 1 484 ? -8.543 9.481 3.093 1.00 90.62 484 VAL A CA 1
ATOM 3735 C C . VAL A 1 484 ? -9.869 8.897 3.579 1.00 90.62 484 VAL A C 1
ATOM 3737 O O . VAL A 1 484 ? -10.203 8.997 4.769 1.00 90.62 484 VAL A O 1
ATOM 3740 N N . GLU A 1 485 ? -10.655 8.322 2.676 1.00 92.81 485 GLU A N 1
ATOM 3741 C CA . GLU A 1 485 ? -12.011 7.836 2.932 1.00 92.81 485 GLU A CA 1
ATOM 3742 C C . GLU A 1 485 ? -12.072 6.749 4.004 1.00 92.81 485 GLU A C 1
ATOM 3744 O O . GLU A 1 485 ? -13.009 6.757 4.814 1.00 92.81 485 GLU A O 1
ATOM 3749 N N . GLU A 1 486 ? -11.065 5.876 4.086 1.00 94.69 486 GLU A N 1
ATOM 3750 C CA . GLU A 1 486 ? -10.991 4.789 5.062 1.00 94.69 486 GLU A CA 1
ATOM 3751 C C . GLU A 1 486 ? -11.007 5.344 6.487 1.00 94.69 486 GLU A C 1
ATOM 3753 O O . GLU A 1 486 ? -11.645 4.772 7.372 1.00 94.69 486 GLU A O 1
ATOM 3758 N N . THR A 1 487 ? -10.400 6.515 6.709 1.00 95.44 487 THR A N 1
ATOM 3759 C CA . THR A 1 487 ? -10.412 7.199 8.013 1.00 95.44 487 THR A CA 1
ATOM 3760 C C . THR A 1 487 ? -11.838 7.528 8.454 1.00 95.44 487 THR A C 1
ATOM 3762 O O . THR A 1 487 ? -12.216 7.307 9.607 1.00 95.44 487 THR A O 1
ATOM 3765 N N . HIS A 1 488 ? -12.659 8.050 7.538 1.00 97.56 488 HIS A N 1
ATOM 3766 C CA . HIS A 1 488 ? -14.055 8.386 7.827 1.00 97.56 488 HIS A CA 1
ATOM 3767 C C . HIS A 1 488 ? -14.923 7.136 7.928 1.00 97.56 488 HIS A C 1
ATOM 3769 O O . HIS A 1 488 ? -15.836 7.093 8.752 1.00 97.56 488 HIS A O 1
ATOM 3775 N N . TYR A 1 489 ? -14.640 6.110 7.131 1.00 98.00 489 TYR A N 1
ATOM 3776 C CA . TYR A 1 489 ? -15.339 4.834 7.212 1.00 98.00 489 TYR A CA 1
ATOM 3777 C C . TYR A 1 489 ? -15.142 4.159 8.568 1.00 98.00 489 TYR A C 1
ATOM 3779 O O . TYR A 1 489 ? -16.130 3.862 9.237 1.00 98.00 489 TYR A O 1
ATOM 3787 N N . TRP A 1 490 ? -13.901 4.015 9.036 1.00 98.31 490 TRP A N 1
ATOM 3788 C CA . TRP A 1 490 ? -13.620 3.407 10.339 1.00 98.31 490 TRP A CA 1
ATOM 3789 C C . TRP A 1 490 ? -14.178 4.222 11.505 1.00 98.31 490 TRP A C 1
ATOM 3791 O O . TRP A 1 490 ? -14.687 3.655 12.473 1.00 98.31 490 TRP A O 1
ATOM 3801 N N . GLN A 1 491 ? -14.204 5.551 11.385 1.00 98.50 491 GLN A N 1
ATOM 3802 C CA . GLN A 1 491 ? -14.930 6.396 12.330 1.00 98.50 491 GLN A CA 1
ATOM 3803 C C . GLN A 1 491 ? -16.434 6.070 12.359 1.00 98.50 491 GLN A C 1
ATOM 3805 O O . GLN A 1 491 ? -17.046 6.016 13.427 1.00 98.50 491 GLN A O 1
ATOM 3810 N N . GLY A 1 492 ? -17.039 5.862 11.187 1.00 98.50 492 GLY A N 1
ATOM 3811 C CA . GLY A 1 492 ? -18.442 5.477 11.061 1.00 98.50 492 GLY A CA 1
ATOM 3812 C C . GLY A 1 492 ? -18.733 4.107 11.669 1.00 98.50 492 GLY A C 1
ATOM 3813 O O . GLY A 1 492 ? -19.705 3.982 12.413 1.00 98.50 492 GLY A O 1
ATOM 3814 N N . MET A 1 493 ? -17.856 3.127 11.433 1.00 98.62 493 MET A N 1
ATOM 3815 C CA . MET A 1 493 ? -17.941 1.782 12.015 1.00 98.62 493 MET A CA 1
ATOM 3816 C C . MET A 1 493 ? -17.955 1.831 13.546 1.00 98.62 493 MET A C 1
ATOM 3818 O O . MET A 1 493 ? -18.834 1.243 14.174 1.00 98.62 493 MET A O 1
ATOM 3822 N N . VAL A 1 494 ? -17.053 2.606 14.159 1.00 98.62 494 VAL A N 1
ATOM 3823 C CA . VAL A 1 494 ? -17.047 2.790 15.620 1.00 98.62 494 VAL A CA 1
ATOM 3824 C C . VAL A 1 494 ? -18.336 3.449 16.108 1.00 98.62 494 VAL A C 1
ATOM 3826 O O . VAL A 1 494 ? -18.945 2.981 17.068 1.00 98.62 494 VAL A O 1
ATOM 3829 N N . TYR A 1 495 ? -18.798 4.523 15.461 1.00 98.62 495 TYR A N 1
ATOM 3830 C CA . TYR A 1 495 ? -20.048 5.167 15.872 1.00 98.62 495 TYR A CA 1
ATOM 3831 C C . TYR A 1 495 ? -21.254 4.237 15.762 1.00 98.62 495 TYR A C 1
ATOM 3833 O O . TYR A 1 495 ? -22.134 4.292 16.622 1.00 98.62 495 TYR A O 1
ATOM 3841 N N . GLN A 1 496 ? -21.301 3.393 14.734 1.00 97.94 496 GLN A N 1
ATOM 3842 C CA . GLN A 1 496 ? -22.358 2.405 14.561 1.00 97.94 496 GLN A CA 1
ATOM 3843 C C . GLN A 1 496 ? -22.365 1.408 15.722 1.00 97.94 496 GLN A C 1
ATOM 3845 O O . GLN A 1 496 ? -23.422 1.177 16.310 1.00 97.94 496 GLN A O 1
ATOM 3850 N N . GLU A 1 497 ? -21.194 0.896 16.095 1.00 97.50 497 GLU A N 1
ATOM 3851 C CA . GLU A 1 497 ? -21.035 -0.054 17.198 1.00 97.50 497 GLU A CA 1
ATOM 3852 C C . GLU A 1 497 ? -21.414 0.553 18.557 1.00 97.50 497 GLU A C 1
ATOM 3854 O O . GLU A 1 497 ? -22.060 -0.080 19.388 1.00 97.50 497 GLU A O 1
ATOM 3859 N N . LEU A 1 498 ? -21.135 1.844 18.749 1.00 97.00 498 LEU A N 1
ATOM 3860 C CA . LEU A 1 498 ? -21.561 2.603 19.929 1.00 97.00 498 LEU A CA 1
ATOM 3861 C C . LEU A 1 498 ? -23.048 3.018 19.899 1.00 97.00 498 LEU A C 1
ATOM 3863 O O . LEU A 1 498 ? -23.493 3.780 20.763 1.00 97.00 498 LEU A O 1
ATOM 3867 N N . GLY A 1 499 ? -23.824 2.588 18.898 1.00 96.81 499 GLY A N 1
ATOM 3868 C CA . GLY A 1 499 ? -25.241 2.935 18.732 1.00 96.81 499 GLY A CA 1
ATOM 3869 C C . GLY A 1 499 ? -25.499 4.390 18.311 1.00 96.81 499 GLY A C 1
ATOM 3870 O O . GLY A 1 499 ? -26.640 4.858 18.319 1.00 96.81 499 GLY A O 1
ATOM 3871 N N . GLN A 1 500 ? -24.460 5.126 17.920 1.00 98.00 500 GLN A N 1
ATOM 3872 C CA . GLN A 1 500 ? -24.508 6.531 17.512 1.00 98.00 500 GLN A CA 1
ATOM 3873 C C . GLN A 1 500 ? -24.836 6.663 16.018 1.00 98.00 500 GLN A C 1
ATOM 3875 O O . GLN A 1 500 ? -24.048 7.165 15.216 1.00 98.00 500 GLN A O 1
ATOM 3880 N N . GLN A 1 501 ? -26.038 6.224 15.645 1.00 97.69 501 GLN A N 1
ATOM 3881 C CA . GLN A 1 501 ? -26.474 6.062 14.252 1.00 97.69 501 GLN A CA 1
ATOM 3882 C C . GLN A 1 501 ? -26.335 7.328 13.390 1.00 97.69 501 GLN A C 1
ATOM 3884 O O . GLN A 1 501 ? -25.894 7.274 12.241 1.00 97.69 501 GLN A O 1
ATOM 3889 N N . ALA A 1 502 ? -26.677 8.497 13.943 1.00 97.81 502 ALA A N 1
ATOM 3890 C CA . ALA A 1 502 ? -26.584 9.760 13.213 1.00 97.81 502 ALA A CA 1
ATOM 3891 C C . ALA A 1 502 ? -25.126 10.139 12.898 1.00 97.81 502 ALA A C 1
ATOM 3893 O O . ALA A 1 502 ? -24.829 10.591 11.788 1.00 97.81 502 ALA A O 1
ATOM 3894 N N . GLN A 1 503 ? -24.216 9.931 13.853 1.00 98.44 503 GLN A N 1
ATOM 3895 C CA . GLN A 1 503 ? -22.784 10.154 13.671 1.00 98.44 503 GLN A CA 1
ATOM 3896 C C . GLN A 1 503 ? -22.192 9.151 12.678 1.00 98.44 503 GLN A C 1
ATOM 3898 O O . GLN A 1 503 ? -21.477 9.573 11.773 1.00 98.44 503 GLN A O 1
ATOM 3903 N N . ALA A 1 504 ? -22.565 7.872 12.773 1.00 98.62 504 ALA A N 1
ATOM 3904 C CA . ALA A 1 504 ? -22.128 6.833 11.843 1.00 98.62 504 ALA A CA 1
ATOM 3905 C C . ALA A 1 504 ? -22.508 7.172 10.394 1.00 98.62 504 ALA A C 1
ATOM 3907 O O . ALA A 1 504 ? -21.647 7.272 9.520 1.00 98.62 504 ALA A O 1
ATOM 3908 N N . ALA A 1 505 ? -23.783 7.492 10.154 1.00 98.44 505 ALA A N 1
ATOM 3909 C CA . ALA A 1 505 ? -24.257 7.894 8.834 1.00 98.44 505 ALA A CA 1
ATOM 3910 C C . ALA A 1 505 ? -23.597 9.193 8.333 1.00 98.44 505 ALA A C 1
ATOM 3912 O O . ALA A 1 505 ? -23.438 9.385 7.129 1.00 98.44 505 ALA A O 1
ATOM 3913 N N . SER A 1 506 ? -23.237 10.119 9.228 1.00 98.31 506 SER A N 1
ATOM 3914 C CA . SER A 1 506 ? -22.480 11.326 8.868 1.00 98.31 506 SER A CA 1
ATOM 3915 C C . SER A 1 506 ? -21.062 10.978 8.406 1.00 98.31 506 SER A C 1
ATOM 3917 O O . SER A 1 506 ? -20.629 11.446 7.355 1.00 98.31 506 SER A O 1
ATOM 3919 N N . SER A 1 507 ? -20.372 10.103 9.138 1.00 98.38 507 SER A N 1
ATOM 3920 C CA . SER A 1 507 ? -19.030 9.625 8.804 1.00 98.38 507 SER A CA 1
ATOM 3921 C C . SER A 1 507 ? -18.998 8.843 7.488 1.00 98.38 507 SER A C 1
ATOM 3923 O O . SER A 1 507 ? -18.194 9.169 6.619 1.00 98.38 507 SER A O 1
ATOM 3925 N N . PHE A 1 508 ? -19.932 7.915 7.254 1.00 98.50 508 PHE A N 1
ATOM 3926 C CA . PHE A 1 508 ? -20.009 7.206 5.969 1.00 98.50 508 PHE A CA 1
ATOM 3927 C C . PHE A 1 508 ? -20.288 8.147 4.793 1.00 98.50 508 PHE A C 1
ATOM 3929 O O . PHE A 1 508 ? -19.697 8.002 3.727 1.00 98.50 508 PHE A O 1
ATOM 3936 N N . ARG A 1 509 ? -21.128 9.174 4.979 1.00 98.31 509 ARG A N 1
ATOM 3937 C CA . ARG A 1 509 ? -21.328 10.203 3.944 1.00 98.31 509 ARG A CA 1
ATOM 3938 C C . ARG A 1 509 ? -20.073 11.038 3.688 1.00 98.31 509 ARG A C 1
ATOM 3940 O O . ARG A 1 509 ? -19.900 11.472 2.557 1.00 98.31 509 ARG A O 1
ATOM 3947 N N . ARG A 1 510 ? -19.217 11.270 4.692 1.00 97.19 510 ARG A N 1
ATOM 3948 C CA . ARG A 1 510 ? -17.912 11.922 4.484 1.00 97.19 510 ARG A CA 1
ATOM 3949 C C . ARG A 1 510 ? -16.967 11.038 3.680 1.00 97.19 510 ARG A C 1
ATOM 3951 O O . ARG A 1 510 ? -16.405 11.534 2.714 1.00 97.19 510 ARG A O 1
ATOM 3958 N N . ALA A 1 511 ? -16.873 9.746 4.002 1.00 96.31 511 ALA A N 1
ATOM 3959 C CA . ALA A 1 511 ? -16.107 8.790 3.197 1.00 96.31 511 ALA A CA 1
ATOM 3960 C C . ALA A 1 511 ? -16.548 8.837 1.721 1.00 96.31 511 ALA A C 1
ATOM 3962 O O . ALA A 1 511 ? -15.730 9.053 0.836 1.00 96.31 511 ALA A O 1
ATOM 3963 N N . LEU A 1 512 ? -17.861 8.784 1.465 1.00 95.62 512 LEU A N 1
ATOM 3964 C CA . LEU A 1 512 ? -18.428 8.858 0.110 1.00 95.62 512 LEU A CA 1
ATOM 3965 C C . LEU A 1 512 ? -18.322 10.234 -0.561 1.00 95.62 512 LEU A C 1
ATOM 3967 O O . LEU A 1 512 ? -18.482 10.334 -1.776 1.00 95.62 512 LEU A O 1
ATOM 3971 N N . ALA A 1 513 ? -18.101 11.302 0.205 1.00 94.56 513 ALA A N 1
ATOM 3972 C CA . ALA A 1 513 ? -17.834 12.621 -0.357 1.00 94.56 513 ALA A CA 1
ATOM 3973 C C . ALA A 1 513 ? -16.413 12.708 -0.932 1.00 94.56 513 ALA A C 1
ATOM 3975 O O . ALA A 1 513 ? -16.223 13.417 -1.919 1.00 94.56 513 ALA A O 1
ATOM 3976 N N . HIS A 1 514 ? -15.458 11.982 -0.340 1.00 89.94 514 HIS A N 1
ATOM 3977 C CA . HIS A 1 514 ? -14.095 11.836 -0.856 1.00 89.94 514 HIS A CA 1
ATOM 3978 C C . HIS A 1 514 ? -14.048 10.793 -1.978 1.00 89.94 514 HIS A C 1
ATOM 3980 O O . HIS A 1 514 ? -13.674 11.107 -3.107 1.00 89.94 514 HIS A O 1
ATOM 3986 N N . ASN A 1 515 ? -14.561 9.589 -1.722 1.00 90.94 515 ASN A N 1
ATOM 3987 C CA . ASN A 1 515 ? -14.625 8.525 -2.714 1.00 90.94 515 ASN A CA 1
ATOM 3988 C C . ASN A 1 515 ? -16.062 8.004 -2.895 1.00 90.94 515 ASN A C 1
ATOM 3990 O O . ASN A 1 515 ? -16.502 7.093 -2.187 1.00 90.94 515 ASN A O 1
ATOM 3994 N N . PRO A 1 516 ? -16.817 8.531 -3.882 1.00 91.38 516 PRO A N 1
ATOM 3995 C CA . PRO A 1 516 ? -18.166 8.054 -4.179 1.00 91.38 516 PRO A CA 1
ATOM 3996 C C . PRO A 1 516 ? -18.234 6.581 -4.595 1.00 91.38 516 PRO A C 1
ATOM 3998 O O . PRO A 1 516 ? -19.327 6.016 -4.585 1.00 91.38 516 PRO A O 1
ATOM 4001 N N . LEU A 1 517 ? -17.108 5.973 -4.985 1.00 89.12 517 LEU A N 1
ATOM 4002 C CA . LEU A 1 517 ? -17.003 4.575 -5.410 1.00 89.12 517 LEU A CA 1
ATOM 4003 C C . LEU A 1 517 ? -16.615 3.630 -4.263 1.00 89.12 517 LEU A C 1
ATOM 4005 O O . LEU A 1 517 ? -16.535 2.423 -4.488 1.00 89.12 517 LEU A O 1
ATOM 4009 N N . TYR A 1 518 ? -16.420 4.144 -3.045 1.00 91.31 518 TYR A N 1
ATOM 4010 C CA . TYR A 1 518 ? -15.993 3.342 -1.904 1.00 91.31 518 TYR A CA 1
ATOM 4011 C C . TYR A 1 518 ? -17.117 2.418 -1.400 1.00 91.31 518 TYR A C 1
ATOM 4013 O O . TYR A 1 518 ? -18.009 2.818 -0.642 1.00 91.31 518 TYR A O 1
ATOM 4021 N N . ALA A 1 519 ? -17.095 1.171 -1.879 1.00 92.12 519 ALA A N 1
ATOM 4022 C CA . ALA A 1 519 ? -18.180 0.196 -1.744 1.00 92.12 519 ALA A CA 1
ATOM 4023 C C . ALA A 1 519 ? -18.540 -0.130 -0.285 1.00 92.12 519 ALA A C 1
ATOM 4025 O O . ALA A 1 519 ? -19.722 -0.296 0.038 1.00 92.12 519 ALA A O 1
ATOM 4026 N N . ASP A 1 520 ? -17.549 -0.161 0.605 1.00 94.31 520 ASP A N 1
ATOM 4027 C CA . ASP A 1 520 ? -17.757 -0.474 2.019 1.00 94.31 520 ASP A CA 1
ATOM 4028 C C . ASP A 1 520 ? -18.586 0.611 2.711 1.00 94.31 520 ASP A C 1
ATOM 4030 O O . ASP A 1 520 ? -19.570 0.311 3.393 1.00 94.31 520 ASP A O 1
ATOM 4034 N N . ALA A 1 521 ? -18.292 1.890 2.454 1.00 96.56 521 ALA A N 1
ATOM 4035 C CA . ALA A 1 521 ? -19.095 2.990 2.983 1.00 96.56 521 ALA A CA 1
ATOM 4036 C C . ALA A 1 521 ? -20.498 3.055 2.358 1.00 96.56 521 ALA A C 1
ATOM 4038 O O . ALA A 1 521 ? -21.453 3.413 3.055 1.00 96.56 521 ALA A O 1
ATOM 4039 N N . GLN A 1 522 ? -20.658 2.689 1.077 1.00 96.88 522 GLN A N 1
ATOM 4040 C CA . GLN A 1 522 ? -21.984 2.582 0.452 1.00 96.88 522 GLN A CA 1
ATOM 4041 C C . GLN A 1 522 ? -22.832 1.518 1.155 1.00 96.88 522 GLN A C 1
ATOM 4043 O O . GLN A 1 522 ? -23.978 1.783 1.528 1.00 96.88 522 GLN A O 1
ATOM 4048 N N . THR A 1 523 ? -22.251 0.337 1.367 1.00 97.38 523 THR A N 1
ATOM 4049 C CA . THR A 1 523 ? -22.911 -0.802 2.012 1.00 97.38 523 THR A CA 1
ATOM 4050 C C . THR A 1 523 ? -23.254 -0.483 3.463 1.00 97.38 523 THR A C 1
ATOM 4052 O O . THR A 1 523 ? -24.401 -0.663 3.875 1.00 97.38 523 THR A O 1
ATOM 4055 N N . ALA A 1 524 ? -22.306 0.065 4.226 1.00 97.31 524 ALA A N 1
ATOM 4056 C CA . ALA A 1 524 ? -22.527 0.435 5.619 1.00 97.31 524 ALA A CA 1
ATOM 4057 C C . ALA A 1 524 ? -23.632 1.495 5.756 1.00 97.31 524 ALA A C 1
ATOM 4059 O O . ALA A 1 524 ? -24.564 1.327 6.544 1.00 97.31 524 ALA A O 1
ATOM 4060 N N . LEU A 1 525 ? -23.613 2.545 4.925 1.00 97.50 525 LEU A N 1
ATOM 4061 C CA . LEU A 1 525 ? -24.662 3.564 4.931 1.00 97.50 525 LEU A CA 1
ATOM 4062 C C . LEU A 1 525 ? -26.030 3.001 4.519 1.00 97.50 525 LEU A C 1
ATOM 4064 O O . LEU A 1 525 ? -27.044 3.414 5.082 1.00 97.50 525 LEU A O 1
ATOM 4068 N N . ALA A 1 526 ? -26.087 2.090 3.547 1.00 96.50 526 ALA A N 1
ATOM 4069 C CA . ALA A 1 526 ? -27.333 1.439 3.148 1.00 96.50 526 ALA A CA 1
ATOM 4070 C C . ALA A 1 526 ? -27.919 0.607 4.297 1.00 96.50 526 ALA A C 1
ATOM 4072 O O . ALA A 1 526 ? -29.103 0.751 4.600 1.00 96.50 526 ALA A O 1
ATOM 4073 N N . ASN A 1 527 ? -27.081 -0.175 4.983 1.00 94.75 527 ASN A N 1
ATOM 4074 C CA . ASN A 1 527 ? -27.481 -1.007 6.118 1.00 94.75 527 ASN A CA 1
ATOM 4075 C C . ASN A 1 527 ? -27.995 -0.186 7.309 1.00 94.75 527 ASN A C 1
ATOM 4077 O O . ASN A 1 527 ? -28.905 -0.635 7.994 1.00 94.75 527 ASN A O 1
ATOM 4081 N N . LEU A 1 528 ? -27.472 1.025 7.539 1.00 92.94 528 LEU A N 1
ATOM 4082 C CA . LEU A 1 528 ? -27.989 1.919 8.586 1.00 92.94 528 LEU A CA 1
ATOM 4083 C C . LEU A 1 528 ? -29.384 2.487 8.294 1.00 92.94 528 LEU A C 1
ATOM 4085 O O . LEU A 1 528 ? -30.075 2.927 9.213 1.00 92.94 528 LEU A O 1
ATOM 4089 N N . ASN A 1 529 ? -29.762 2.560 7.017 1.00 84.12 529 ASN A N 1
ATOM 4090 C CA . ASN A 1 529 ? -31.046 3.112 6.585 1.00 84.12 529 ASN A CA 1
ATOM 4091 C C . ASN A 1 529 ? -32.111 2.029 6.332 1.00 84.12 529 ASN A C 1
ATOM 4093 O O . ASN A 1 529 ? -33.253 2.388 6.031 1.00 84.12 529 ASN A O 1
ATOM 4097 N N . ALA A 1 530 ? -31.728 0.749 6.384 1.00 79.69 530 ALA A N 1
ATOM 4098 C CA . ALA A 1 530 ? -32.609 -0.410 6.238 1.00 79.69 530 ALA A CA 1
ATOM 4099 C C . ALA A 1 530 ? -33.315 -0.724 7.563 1.00 79.69 530 ALA A C 1
ATOM 4101 O O . ALA A 1 530 ? -34.515 -1.085 7.501 1.00 79.69 530 ALA A O 1
#

pLDDT: mean 76.2, std 27.24, range [23.0, 98.75]

Sequence (530 aa):
MIQQQNSAGQFTVNEQFHETNHNGGIQPPRFIVWFVVAVFLLGVVGVVSGIVIFREALEPRYQERIIGILPFMSVFRSLPESGTTLPTAEPLEDGDISPEDLLSGPLAIPSTETQTDTNVESGAAPEATDTSTPTEQSTTEQQEALPERGAVDVVNAAINQIN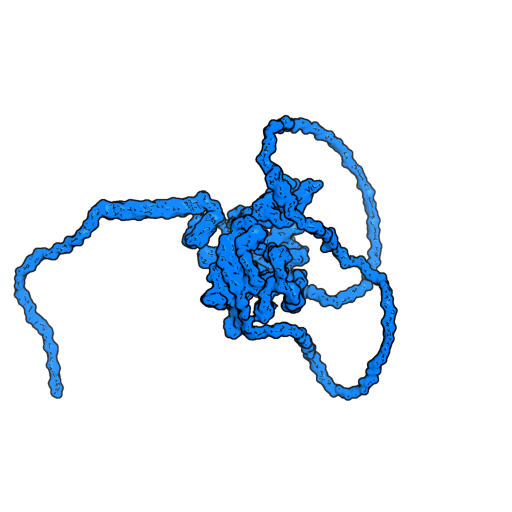IPAVDNAAISNPATDAVNSAAQVAAPVTVAQANTSADVDPSLSFAAEPHVAVPSSARMFGFTHVQQTWNNCGPANITMALSYYGWQDTQNFAASFLKPDAEDKNVSPHEMINFVNTQTQVRAVARVGGDIEMIKRFVANNIPVIVETGYMPEGYDWLGHYQTVVGYDDTTGNFFLYDSFLGSGENGEGITESYPLLDSNWQAFNRTFMVVYQPEDEGLVREILGDLADPTVAAEIALETAQREAREDRQNGFAWFNIGSSLNALGRYEEAAAAFDQARRVGLPWRMLWYQFGPFETYYNVGRYDDVMSLVNVNLNNGGEYVEETHYWQGMVYQELGQQAQAASSFRRALAHNPLYADAQTALANLNA

Secondary structure (DSSP, 8-state):
--------------------------PPPHHHHHHHHHHHHHHHHHHHHHHHHHHHTS-HHHHHHHHHH-GGGGGGS---SS-SBPPPPPPPPTTSPPHHHHH-----------------------------------------------SSTTTTTTGGG--PPPP----------------------------------------------PPPSEEE---PPP----TT-HHHHHHHHHHHTTT----HHHHHHHH-SSTT-----HHHHHHHHHHHSSSEEEEESS--HHHHHHHHHTT--EEEEEEE--TTS--EEEEEEEEEEETTTTEEEEEETTTBS-GGGS-EEEEHHHHHHHHGGGTT-EEEEE-GGGHHHHHHHHGGGGSHHHHHHHHHHHHHHHHHH-TT-HHHHHHHHHHHHHTT-HHHHHHHHHHHHHH--BTTGGGT--HHHHHHHHTT-HHHHHHHHHHHHHHTGGG-HHHHHHHHHHHHHTT-HHHHHHHHHHHHHH-TT-HHHHHHHHHHH-

Radius of gyration: 34.55 Å; chains: 1; bounding box: 135×128×59 Å